Protein AF-A0A2A5C5L3-F1 (afdb_monomer)

Secondary structure (DSSP, 8-state):
-GGGS-GGGEEEEEEEEEESSSSGGGS-HHHHHHHHHHHHHH--TT--TTTTGGGGGGSTTTEEEEEEEEEEEEEETTEEEEEEEEEE-SSHHHHHHHHHHHHHHHS-STT-EEEESSTTTTHHHHHHHHHHHTTPPPPTTT--TT--GGG--EEEHHHHHHTT--S----HHHHHHHTT------S--TTTHHHHHHTSS-TTS---SPPP-SSSEEEEEEETTTEEEEEE-TT-TTTTSGGGTT----SEEEEE--SSHHHHHHHHHTTSSSEEE---HHHHHHT--HHHHHHHTEEEEEEE-----BEEEEEE-TTSGGGSSHHHHHHHHHH--HHHHHHHHSTT--EE--STTBTSTT---SSPPHHHHHHHGGGTTTS-GGGGTS--------SSS--HHHHHHHHHHHHHTT-EEETTEEE-TT--B-EEEEEES-HHHHHHHHHHHHHHHTTT-EEEEEE--HHHHHHHHHTT--SEEEEEE---SS--THHHHHH-GGGTTSTT-S--S----HHHHHHHHHHHT--SHHHHHHHHHHHHHHHHHTT-EEE-EE--EEEEEEETTEE--SS--TTS--GGG-EEPPPPP-

Foldseek 3Di:
DVVPADQQQEKEKDWAKAFLDLFLVPDDPVVSVVLQVVCVVVDDDPDHSRNCRRVLRQPLSGMATFKMKIWGWDADPNDIDIDIDMQGDPPRLVSLVVVVCCCVVPVLDQSHAYEYACCVVGVLVSSVSNCVVSVHDDRPQSDCPPDDPVSNRYHHVQVVVCVPPDPDGDDPVNVCVVVVNDDDPPPDDSSCSHVCVNPVPPPVDDDPPFDDDLDQWGWDDDDPQFKTKTAGDPPNPCCPPPVCPLFQFDRMDMDGHDPDVVVVVVCCLVPVDFKDFDPALCCLVPVPDPVSCVVQQKDWDWFFFLAFQFFWFWFFACVDPQQVDLLLLVLLLLLQAALLCCVPPRVVQWDFDDWSRPSHLLGAWDAADPLLCVLCVVCCVVADVCNHPPTQDDRHDPSPLCSPVSNVSSQVSCVVVQWDQDPLFTAHPVRHGQEFEEEDADPSVVVSVVSSQVSCSNNRHHYYYDHDHPVVVQQCLLQLVHRIYTDGDHDGNQDAPVLCQCANQVNLRHRNTNVSNSHHGVSLNSLNVQCHPDPDPVSNSSSSNSNRSRVSSSSRTNTHTDGRITTMMGRNQKDADPDADNHDNSVSSIHGDPDPDD

Radius of gyration: 35.81 Å; Cα contacts (8 Å, |Δi|>4): 935; chains: 1; bounding box: 72×66×104 Å

Structure (mmCIF, N/CA/C/O backbone):
data_AF-A0A2A5C5L3-F1
#
_entry.id   AF-A0A2A5C5L3-F1
#
loop_
_atom_site.group_PDB
_atom_site.id
_atom_site.type_symbol
_atom_site.label_atom_id
_atom_site.label_alt_id
_atom_site.label_comp_id
_atom_site.label_asym_id
_atom_site.label_entity_id
_atom_site.label_seq_id
_atom_site.pdbx_PDB_ins_code
_atom_site.Cartn_x
_atom_site.Cartn_y
_atom_site.Cartn_z
_atom_site.occupancy
_atom_site.B_iso_or_equiv
_atom_site.auth_seq_id
_atom_site.auth_comp_id
_atom_site.auth_asym_id
_atom_site.auth_atom_id
_atom_site.pdbx_PDB_model_num
ATOM 1 N N . MET A 1 1 ? 7.002 24.348 -66.645 1.00 62.75 1 MET A N 1
ATOM 2 C CA . MET A 1 1 ? 5.832 24.439 -65.742 1.00 62.75 1 MET A CA 1
ATOM 3 C C . MET A 1 1 ? 6.275 24.615 -64.291 1.00 62.75 1 MET A C 1
ATOM 5 O O . MET A 1 1 ? 6.012 25.672 -63.744 1.00 62.75 1 MET A O 1
ATOM 9 N N . LEU A 1 2 ? 7.043 23.678 -63.715 1.00 70.00 2 LEU A N 1
ATOM 10 C CA . LEU A 1 2 ? 7.499 23.732 -62.311 1.00 70.00 2 LEU A CA 1
ATOM 11 C C . LEU A 1 2 ? 8.378 24.948 -61.953 1.00 70.00 2 LEU A C 1
ATOM 13 O O . LEU A 1 2 ? 8.246 25.491 -60.867 1.00 70.00 2 LEU A O 1
ATOM 17 N N . GLN A 1 3 ? 9.209 25.439 -62.881 1.00 73.50 3 GLN A N 1
ATOM 18 C CA . GLN A 1 3 ? 10.054 26.631 -62.671 1.00 73.50 3 GLN A CA 1
ATOM 19 C C . GLN A 1 3 ? 9.269 27.937 -62.447 1.00 73.50 3 GLN A C 1
ATOM 21 O O . GLN A 1 3 ? 9.853 28.933 -62.039 1.00 73.50 3 GLN A O 1
ATOM 26 N N . LYS A 1 4 ? 7.963 27.949 -62.746 1.00 79.12 4 LYS A N 1
ATOM 27 C CA . LYS A 1 4 ? 7.084 29.114 -62.564 1.00 79.12 4 LYS A CA 1
ATOM 28 C C . LYS A 1 4 ? 6.228 29.019 -61.295 1.00 79.12 4 LYS A C 1
ATOM 30 O O . LYS A 1 4 ? 5.439 29.921 -61.046 1.00 79.12 4 LYS A O 1
ATOM 35 N N . ILE A 1 5 ? 6.345 27.933 -60.527 1.00 85.75 5 ILE A N 1
ATOM 36 C CA . ILE A 1 5 ? 5.550 27.717 -59.316 1.00 85.75 5 ILE A CA 1
ATOM 37 C C . ILE A 1 5 ? 6.281 28.333 -58.126 1.00 85.75 5 ILE A C 1
ATOM 39 O O . ILE A 1 5 ? 7.453 28.036 -57.889 1.00 85.75 5 ILE A O 1
ATOM 43 N N . ASN A 1 6 ? 5.582 29.173 -57.363 1.00 88.56 6 ASN A N 1
ATOM 44 C CA . ASN A 1 6 ? 6.111 29.690 -56.110 1.00 88.56 6 ASN A CA 1
ATOM 45 C C . ASN A 1 6 ? 6.050 28.597 -55.031 1.00 88.56 6 ASN A C 1
ATOM 47 O O . ASN A 1 6 ? 4.968 28.211 -54.593 1.00 88.56 6 ASN A O 1
ATOM 51 N N . LEU A 1 7 ? 7.218 28.118 -54.594 1.00 88.38 7 LEU A N 1
ATOM 52 C CA . LEU A 1 7 ? 7.341 27.069 -53.578 1.00 88.38 7 LEU A CA 1
ATOM 53 C C . LEU A 1 7 ? 6.753 27.470 -52.216 1.00 88.38 7 LEU A C 1
ATOM 55 O O . LEU A 1 7 ? 6.297 26.597 -51.487 1.00 88.38 7 LEU A O 1
ATOM 59 N N . GLU A 1 8 ? 6.710 28.765 -51.892 1.00 90.12 8 GLU A N 1
ATOM 60 C CA . GLU A 1 8 ? 6.133 29.275 -50.636 1.00 90.12 8 GLU A CA 1
ATOM 61 C C . GLU A 1 8 ? 4.600 29.231 -50.620 1.00 90.12 8 GLU A C 1
ATOM 63 O O . GLU A 1 8 ? 3.971 29.462 -49.590 1.00 90.12 8 GLU A O 1
ATOM 68 N N . LYS A 1 9 ? 3.977 28.950 -51.771 1.00 92.56 9 LYS A N 1
ATOM 69 C CA . LYS A 1 9 ? 2.523 28.810 -51.911 1.00 92.56 9 LYS A CA 1
ATOM 70 C C . LYS A 1 9 ? 2.057 27.356 -51.934 1.00 92.56 9 LYS A C 1
ATOM 72 O O . LYS A 1 9 ? 0.858 27.116 -52.053 1.00 92.56 9 LYS A O 1
ATOM 77 N N . ILE A 1 10 ? 2.979 26.400 -51.813 1.00 94.81 10 ILE A N 1
ATOM 78 C CA . ILE A 1 10 ? 2.666 24.972 -51.821 1.00 94.81 10 ILE A CA 1
ATOM 79 C C . ILE A 1 10 ? 2.590 24.452 -50.385 1.00 94.81 10 ILE A C 1
ATOM 81 O O . ILE A 1 10 ? 3.564 24.544 -49.637 1.00 94.81 10 ILE A O 1
ATOM 85 N N . LEU A 1 11 ? 1.458 23.842 -50.039 1.00 96.44 11 LEU A N 1
ATOM 86 C CA . LEU A 1 11 ? 1.329 22.979 -48.873 1.00 96.44 11 LEU A CA 1
ATOM 87 C C . LEU A 1 11 ? 1.533 21.531 -49.313 1.00 96.44 11 LEU A C 1
ATOM 89 O O . LEU A 1 11 ? 0.698 20.963 -50.017 1.00 96.44 11 LEU A O 1
ATOM 93 N N . PHE A 1 12 ? 2.649 20.940 -48.909 1.00 95.69 12 PHE A N 1
ATOM 94 C CA . PHE A 1 12 ? 2.877 19.508 -49.050 1.00 95.69 12 PHE A CA 1
ATOM 95 C C . PHE A 1 12 ? 2.110 18.788 -47.950 1.00 95.69 12 PHE A C 1
ATOM 97 O O . PHE A 1 12 ? 2.135 19.257 -46.813 1.00 95.69 12 PHE A O 1
ATOM 104 N N . LEU A 1 13 ? 1.434 17.688 -48.257 1.00 95.88 13 LEU A N 1
ATOM 105 C CA . LEU A 1 13 ? 0.724 16.911 -47.251 1.00 95.88 13 LEU A CA 1
ATOM 106 C C . LEU A 1 13 ? 0.762 15.415 -47.526 1.00 95.88 13 LEU A C 1
ATOM 108 O O . LEU A 1 13 ? 0.975 14.996 -48.662 1.00 95.88 13 LEU A O 1
ATOM 112 N N . ASP A 1 14 ? 0.539 14.665 -46.456 1.00 93.81 14 ASP A N 1
ATOM 113 C CA . ASP A 1 14 ? 0.405 13.214 -46.434 1.00 93.81 14 ASP A CA 1
ATOM 114 C C . ASP A 1 14 ? -0.542 12.824 -45.288 1.00 93.81 14 ASP A C 1
ATOM 116 O O . ASP A 1 14 ? -0.556 13.495 -44.240 1.00 93.81 14 ASP A O 1
ATOM 120 N N . ILE A 1 15 ? -1.365 11.793 -45.491 1.00 94.75 15 ILE A N 1
ATOM 121 C CA . ILE A 1 15 ? -2.351 11.340 -44.501 1.00 94.75 15 ILE A CA 1
ATOM 122 C C . ILE A 1 15 ? -2.108 9.904 -44.055 1.00 94.75 15 ILE A C 1
ATOM 124 O O . ILE A 1 15 ? -1.836 9.024 -44.862 1.00 94.75 15 ILE A O 1
ATOM 128 N N . GLU A 1 16 ? -2.354 9.654 -42.771 1.00 93.88 16 GLU A N 1
ATOM 129 C CA . GLU A 1 16 ? -2.362 8.308 -42.207 1.00 93.88 16 GLU A CA 1
ATOM 130 C C . GLU A 1 16 ? -3.785 7.884 -41.868 1.00 93.88 16 GLU A C 1
ATOM 132 O O . GLU A 1 16 ? -4.528 8.594 -41.172 1.00 93.88 16 GLU A O 1
ATOM 137 N N . THR A 1 17 ? -4.163 6.707 -42.360 1.00 93.50 17 THR A N 1
ATOM 138 C CA . THR A 1 17 ? -5.529 6.184 -42.285 1.00 93.50 17 THR A CA 1
ATOM 139 C C . THR A 1 17 ? -5.554 4.792 -41.672 1.00 93.50 17 THR A C 1
ATOM 141 O O . THR A 1 17 ? -4.649 3.983 -41.858 1.00 93.50 17 THR A O 1
ATOM 144 N N . VAL A 1 18 ? -6.604 4.515 -40.904 1.00 93.25 18 VAL A N 1
ATOM 145 C CA . VAL A 1 18 ? -6.798 3.244 -40.189 1.00 93.25 18 VAL A CA 1
ATOM 146 C C . VAL A 1 18 ? -8.242 2.789 -40.327 1.00 93.25 18 VAL A C 1
ATOM 148 O O . VAL A 1 18 ? -9.111 3.598 -40.653 1.00 93.25 18 VAL A O 1
ATOM 151 N N . ALA A 1 19 ? -8.523 1.512 -40.066 1.00 93.00 19 ALA A N 1
ATOM 152 C CA . ALA A 1 19 ? -9.898 1.025 -39.977 1.00 93.00 19 ALA A CA 1
ATOM 153 C C . ALA A 1 19 ? -10.663 1.759 -38.858 1.00 93.00 19 ALA A C 1
ATOM 155 O O . ALA A 1 19 ? -10.065 2.208 -37.877 1.00 93.00 19 ALA A O 1
ATOM 156 N N . GLN A 1 20 ? -11.984 1.900 -38.991 1.00 89.81 20 GLN A N 1
ATOM 157 C CA . GLN A 1 20 ? -12.806 2.616 -38.001 1.00 89.81 20 GLN A CA 1
ATOM 158 C C . GLN A 1 20 ? -12.760 1.992 -36.600 1.00 89.81 20 GLN A C 1
ATOM 160 O O . GLN A 1 20 ? -12.825 2.722 -35.609 1.00 89.81 20 GLN A O 1
ATOM 165 N N . SER A 1 21 ? -12.606 0.671 -36.524 1.00 87.12 21 SER A N 1
ATOM 166 C CA . SER A 1 21 ? -12.449 -0.108 -35.291 1.00 87.12 21 SER A CA 1
ATOM 167 C C . SER A 1 21 ? -11.198 -0.982 -35.353 1.00 87.12 21 SER A C 1
ATOM 169 O O . SER A 1 21 ? -10.656 -1.215 -36.434 1.00 87.12 21 SER A O 1
ATOM 171 N N . SER A 1 22 ? -10.755 -1.488 -34.196 1.00 84.25 22 SER A N 1
ATOM 172 C CA . SER A 1 22 ? -9.585 -2.372 -34.133 1.00 84.25 22 SER A CA 1
ATOM 173 C C . SER A 1 22 ? -9.841 -3.758 -34.718 1.00 84.25 22 SER A C 1
ATOM 175 O O . SER A 1 22 ? -8.897 -4.416 -35.146 1.00 84.25 22 SER A O 1
ATOM 177 N N . ASP A 1 23 ? -11.103 -4.191 -34.747 1.00 86.00 23 ASP A N 1
ATOM 178 C CA . ASP A 1 23 ? -11.499 -5.521 -35.197 1.00 86.00 23 ASP A CA 1
ATOM 179 C C . ASP A 1 23 ? -12.848 -5.501 -35.936 1.00 86.00 23 ASP A C 1
ATOM 181 O O . ASP A 1 23 ? -13.711 -4.653 -35.665 1.00 86.00 23 ASP A O 1
ATOM 185 N N . PHE A 1 24 ? -13.026 -6.445 -36.864 1.00 87.38 24 PHE A N 1
ATOM 186 C CA . PHE A 1 24 ? -14.235 -6.603 -37.677 1.00 87.38 24 PHE A CA 1
ATOM 187 C C . PHE A 1 24 ? -15.479 -6.889 -36.823 1.00 87.38 24 PHE A C 1
ATOM 189 O O . PHE A 1 24 ? -16.572 -6.417 -37.138 1.00 87.38 24 PHE A O 1
ATOM 196 N N . SER A 1 25 ? -15.324 -7.607 -35.707 1.00 86.44 25 SER A N 1
ATOM 197 C CA . SER A 1 25 ? -16.412 -7.913 -34.770 1.00 86.44 25 SER A CA 1
ATOM 198 C C . SER A 1 25 ? -16.984 -6.685 -34.057 1.00 86.44 25 SER A C 1
ATOM 200 O O . SER A 1 25 ? -18.104 -6.745 -33.555 1.00 86.44 25 SER A O 1
ATOM 202 N N . GLN A 1 26 ? -16.245 -5.572 -34.025 1.00 86.56 26 GLN A N 1
ATOM 203 C CA . GLN A 1 26 ? -16.669 -4.327 -33.377 1.00 86.56 26 GLN A CA 1
ATOM 204 C C . GLN A 1 26 ? -17.473 -3.405 -34.299 1.00 86.56 26 GLN A C 1
ATOM 206 O O . GLN A 1 26 ? -17.986 -2.380 -33.844 1.00 86.56 26 GLN A O 1
ATOM 211 N N . LEU A 1 27 ? -17.575 -3.735 -35.590 1.00 87.00 27 LEU A N 1
ATOM 212 C CA . LEU A 1 27 ? -18.459 -3.022 -36.501 1.00 87.00 27 LEU A CA 1
ATOM 213 C C . LEU A 1 27 ? -19.918 -3.256 -36.109 1.00 87.00 27 LEU A C 1
ATOM 215 O O . LEU A 1 27 ? -20.306 -4.364 -35.740 1.00 87.00 27 LEU A O 1
ATOM 219 N N . ASN A 1 28 ? -20.744 -2.221 -36.251 1.00 89.94 28 ASN A N 1
ATOM 220 C CA . ASN A 1 28 ? -22.189 -2.414 -36.202 1.00 89.94 28 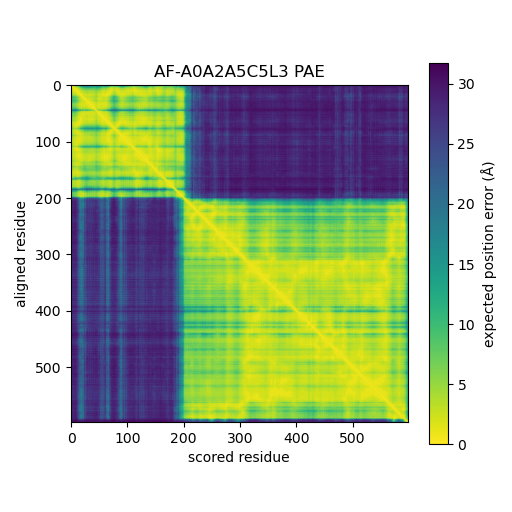ASN A CA 1
ATOM 221 C C . ASN A 1 28 ? -22.662 -3.237 -37.415 1.00 89.94 28 ASN A C 1
ATOM 223 O O . ASN A 1 28 ? -21.993 -3.268 -38.451 1.00 89.94 28 ASN A O 1
ATOM 227 N N . ASP A 1 29 ? -23.823 -3.878 -37.287 1.00 90.19 29 ASP A N 1
ATOM 228 C CA . ASP A 1 29 ? -24.320 -4.837 -38.281 1.00 90.19 29 ASP A CA 1
ATOM 229 C C . ASP A 1 29 ? -24.484 -4.227 -39.685 1.00 90.19 29 ASP A C 1
ATOM 231 O O . ASP A 1 29 ? -24.190 -4.881 -40.689 1.00 90.19 29 ASP A O 1
ATOM 235 N N . ASP A 1 30 ? -24.872 -2.952 -39.767 1.00 90.94 30 ASP A N 1
ATOM 236 C CA . ASP A 1 30 ? -25.060 -2.248 -41.037 1.00 90.94 30 ASP A CA 1
ATOM 237 C C . ASP A 1 30 ? -23.725 -2.045 -41.770 1.00 90.94 30 ASP A C 1
ATOM 239 O O . ASP A 1 30 ? -23.563 -2.447 -42.928 1.00 90.94 30 ASP A O 1
ATOM 243 N N . ILE A 1 31 ? -22.733 -1.455 -41.096 1.00 90.31 31 ILE A N 1
ATOM 244 C CA . ILE A 1 31 ? -21.401 -1.211 -41.665 1.00 90.31 31 ILE A CA 1
ATOM 245 C C . ILE A 1 31 ? -20.694 -2.533 -41.955 1.00 90.31 31 ILE A C 1
ATOM 247 O O . ILE A 1 31 ? -20.027 -2.653 -42.985 1.00 90.31 31 ILE A O 1
ATOM 251 N N . LYS A 1 32 ? -20.900 -3.546 -41.111 1.00 91.75 32 LYS A N 1
ATOM 252 C CA . LYS A 1 32 ? -20.381 -4.898 -41.310 1.00 91.75 32 LYS A CA 1
ATOM 253 C C . LYS A 1 32 ? -20.878 -5.505 -42.622 1.00 91.75 32 LYS A C 1
ATOM 255 O O . LYS A 1 32 ? -20.061 -5.926 -43.438 1.00 91.75 32 LYS A O 1
ATOM 260 N N . ALA A 1 33 ? -22.182 -5.439 -42.900 1.00 93.31 33 ALA A N 1
ATOM 261 C CA . ALA A 1 33 ? -22.755 -5.930 -44.155 1.00 93.31 33 ALA A CA 1
ATOM 262 C C . ALA A 1 33 ? -22.237 -5.162 -45.388 1.00 93.31 33 ALA A C 1
ATOM 264 O O . ALA A 1 33 ? -22.048 -5.734 -46.466 1.00 93.31 33 ALA A O 1
ATOM 265 N N . HIS A 1 34 ? -21.997 -3.854 -45.255 1.00 94.94 34 HIS A N 1
ATOM 266 C CA . HIS A 1 34 ? -21.391 -3.057 -46.321 1.00 94.94 34 HIS A CA 1
ATOM 267 C C . HIS A 1 34 ? -19.919 -3.418 -46.555 1.00 94.94 34 HIS A C 1
ATOM 269 O O . HIS A 1 34 ? -19.502 -3.513 -47.716 1.00 94.94 34 HIS A O 1
ATOM 275 N N . TRP A 1 35 ? -19.157 -3.668 -45.486 1.00 94.56 35 TRP A N 1
ATOM 276 C CA . TRP A 1 35 ? -17.778 -4.132 -45.585 1.00 94.56 35 TRP A CA 1
ATOM 277 C C . TRP A 1 35 ? -17.708 -5.512 -46.232 1.00 94.56 35 TRP A C 1
ATOM 279 O O . TRP A 1 35 ? -16.937 -5.686 -47.164 1.00 94.56 35 TRP A O 1
ATOM 289 N N . GLU A 1 36 ? -18.555 -6.463 -45.840 1.00 93.31 36 GLU A N 1
ATOM 290 C CA . GLU A 1 36 ? -18.585 -7.810 -46.425 1.00 93.31 36 GLU A CA 1
ATOM 291 C C . GLU A 1 36 ? -18.783 -7.782 -47.944 1.00 93.31 36 GLU A C 1
ATOM 293 O O . GLU A 1 36 ? -18.032 -8.414 -48.687 1.00 93.31 36 GLU A O 1
ATOM 298 N N . ARG A 1 37 ? -19.739 -6.983 -48.440 1.00 93.56 37 ARG A N 1
ATOM 299 C CA . ARG A 1 37 ? -19.948 -6.819 -49.890 1.00 93.56 37 ARG A CA 1
ATOM 300 C C . ARG A 1 37 ? -18.714 -6.243 -50.582 1.00 93.56 37 ARG A C 1
ATOM 302 O O . ARG A 1 37 ? -18.374 -6.674 -51.683 1.00 93.56 37 ARG A O 1
ATOM 309 N N . LYS A 1 38 ? -18.056 -5.263 -49.956 1.00 92.25 38 LYS A N 1
ATOM 310 C CA . LYS A 1 38 ? -16.843 -4.638 -50.495 1.00 92.25 38 LYS A CA 1
ATOM 311 C C . LYS A 1 38 ? -15.665 -5.611 -50.484 1.00 92.25 38 LYS A C 1
ATOM 313 O O . LYS A 1 38 ? -14.975 -5.713 -51.495 1.00 92.25 38 LYS A O 1
ATOM 318 N N . ALA A 1 39 ? -15.464 -6.319 -49.378 1.00 91.00 39 ALA A N 1
ATOM 319 C CA . ALA A 1 39 ? -14.404 -7.291 -49.171 1.00 91.00 39 ALA A CA 1
ATOM 320 C C . ALA A 1 39 ? -14.504 -8.433 -50.185 1.00 91.00 39 ALA A C 1
ATOM 322 O O . ALA A 1 39 ? -13.522 -8.724 -50.856 1.00 91.00 39 ALA A O 1
ATOM 323 N N . ASN A 1 40 ? -15.705 -8.972 -50.415 1.00 90.06 40 ASN A N 1
ATOM 324 C CA . ASN A 1 40 ? -15.941 -10.018 -51.416 1.00 90.06 40 ASN A CA 1
ATOM 325 C C . ASN A 1 40 ? -15.574 -9.591 -52.848 1.00 90.06 40 ASN A C 1
ATOM 327 O O . ASN A 1 40 ? -15.236 -10.432 -53.673 1.00 90.06 40 ASN A O 1
ATOM 331 N N . PHE A 1 41 ? -15.633 -8.293 -53.161 1.00 89.00 41 PHE A N 1
ATOM 332 C CA . PHE A 1 41 ? -15.235 -7.781 -54.475 1.00 89.00 41 PHE A CA 1
ATOM 333 C C . PHE A 1 41 ? -13.712 -7.637 -54.631 1.00 89.00 41 PHE A C 1
ATOM 335 O O . PHE A 1 41 ? -13.206 -7.649 -55.750 1.00 89.00 41 PHE A O 1
ATOM 342 N N . ILE A 1 42 ? -12.978 -7.459 -53.528 1.00 89.44 42 ILE A N 1
ATOM 343 C CA . ILE A 1 42 ? -11.523 -7.217 -53.533 1.00 89.44 42 ILE A CA 1
ATOM 344 C C . ILE A 1 42 ? -10.699 -8.413 -53.045 1.00 89.44 42 ILE A C 1
ATOM 346 O O . ILE A 1 42 ? -9.468 -8.350 -53.107 1.00 89.44 42 ILE A O 1
ATOM 350 N N . ALA A 1 43 ? -11.365 -9.448 -52.531 1.00 87.69 43 ALA A N 1
ATOM 351 C CA . ALA A 1 43 ? -10.755 -10.670 -52.039 1.00 87.69 43 ALA A CA 1
ATOM 352 C C . ALA A 1 43 ? -10.026 -11.406 -53.164 1.00 87.69 43 ALA A C 1
ATOM 354 O O . ALA A 1 43 ? -10.492 -11.459 -54.307 1.00 87.69 43 ALA A O 1
ATOM 355 N N . LYS A 1 44 ? -8.875 -11.979 -52.825 1.00 85.12 44 LYS A N 1
ATOM 356 C CA . LYS A 1 44 ? -8.155 -12.942 -53.655 1.00 85.12 44 LYS A CA 1
ATOM 357 C C . LYS A 1 44 ? -8.138 -14.283 -52.923 1.00 85.12 44 LYS A C 1
ATOM 359 O O . LYS A 1 44 ? -7.989 -14.309 -51.707 1.00 85.12 44 LYS A O 1
ATOM 364 N N . ASP A 1 45 ? -8.262 -15.381 -53.665 1.00 80.69 45 ASP A N 1
ATOM 365 C CA . ASP A 1 45 ? -8.172 -16.749 -53.131 1.00 80.69 45 ASP A CA 1
ATOM 366 C C . ASP A 1 45 ? -9.071 -16.986 -51.886 1.00 80.69 45 ASP A C 1
ATOM 368 O O . ASP A 1 45 ? -10.266 -16.698 -51.940 1.00 80.69 45 ASP A O 1
ATOM 372 N N . ASP A 1 46 ? -8.506 -17.507 -50.786 1.00 77.69 46 ASP A N 1
ATOM 373 C CA . ASP A 1 46 ? -9.182 -17.907 -49.535 1.00 77.69 46 ASP A CA 1
ATOM 374 C C . ASP A 1 46 ? -9.360 -16.759 -48.504 1.00 77.69 46 ASP A C 1
ATOM 376 O O . ASP A 1 46 ? -9.596 -17.006 -47.317 1.00 77.69 46 ASP A O 1
ATOM 380 N N . GLU A 1 47 ? -9.211 -15.492 -48.908 1.00 87.06 47 GLU A N 1
ATOM 381 C CA . GLU A 1 47 ? -9.358 -14.341 -48.004 1.00 87.06 47 GLU A CA 1
ATOM 382 C C . GLU A 1 47 ? -10.819 -14.137 -47.552 1.00 87.06 47 GLU A C 1
ATOM 384 O O . GLU A 1 47 ? -11.751 -14.119 -48.358 1.00 87.06 47 GLU A O 1
ATOM 389 N N . THR A 1 48 ? -11.029 -13.913 -46.251 1.00 89.56 48 THR A N 1
ATOM 390 C CA . THR A 1 48 ? -12.353 -13.625 -45.681 1.00 89.56 48 THR A CA 1
ATOM 391 C C . THR A 1 48 ? -12.557 -12.120 -45.477 1.00 89.56 48 THR A C 1
ATOM 393 O O . THR A 1 48 ? -11.586 -11.365 -45.354 1.00 89.56 48 THR A O 1
ATOM 396 N N . PRO A 1 49 ? -13.812 -11.638 -45.374 1.00 89.56 49 PRO A N 1
ATOM 397 C CA . PRO A 1 49 ? -14.082 -10.244 -45.018 1.00 89.56 49 PRO A CA 1
ATOM 398 C C . PRO A 1 49 ? -13.386 -9.780 -43.736 1.00 89.56 49 PRO A C 1
ATOM 400 O O . PRO A 1 49 ? -12.944 -8.635 -43.652 1.00 89.56 49 PRO A O 1
ATOM 403 N N . GLU A 1 50 ? -13.250 -10.684 -42.769 1.00 90.62 50 GLU A N 1
ATOM 404 C CA . GLU A 1 50 ? -12.580 -10.440 -41.496 1.00 90.62 50 GLU A CA 1
ATOM 405 C C . GLU A 1 50 ? -11.059 -10.354 -41.658 1.00 90.62 50 GLU A C 1
ATOM 407 O O . GLU A 1 50 ? -10.457 -9.388 -41.194 1.00 90.62 50 GLU A O 1
ATOM 412 N N . SER A 1 51 ? -10.435 -11.274 -42.408 1.00 88.75 51 SER A N 1
ATOM 413 C CA . SER A 1 51 ? -8.986 -11.215 -42.661 1.00 88.75 51 SER A CA 1
ATOM 414 C C . SER A 1 51 ? -8.579 -9.995 -43.490 1.00 88.75 51 SER A C 1
ATOM 416 O O . SER A 1 51 ? -7.450 -9.524 -43.400 1.00 88.75 51 SER A O 1
ATOM 418 N N . LEU A 1 52 ? -9.499 -9.461 -44.295 1.00 89.25 52 LEU A N 1
ATOM 419 C CA . LEU A 1 52 ? -9.282 -8.268 -45.110 1.00 89.25 52 LEU A CA 1
ATOM 420 C C . LEU A 1 52 ? -9.506 -6.958 -44.359 1.00 89.25 52 LEU A C 1
ATOM 422 O O . LEU A 1 52 ? -9.132 -5.906 -44.883 1.00 89.25 52 LEU A O 1
ATOM 426 N N . TYR A 1 53 ? -10.111 -6.986 -43.170 1.00 91.56 53 TYR A N 1
ATOM 427 C CA . TYR A 1 53 ? -10.541 -5.771 -42.476 1.00 91.56 53 TYR A CA 1
ATOM 428 C C . TYR A 1 53 ? -9.379 -4.837 -42.115 1.00 91.56 53 TYR A C 1
ATOM 430 O O . TYR A 1 53 ? -9.538 -3.618 -42.100 1.00 91.56 53 TYR A O 1
ATOM 438 N N . GLU A 1 54 ? -8.165 -5.366 -41.963 1.00 85.00 54 GLU A N 1
ATOM 439 C CA . GLU A 1 54 ? -6.970 -4.540 -41.769 1.00 85.00 54 GLU A CA 1
ATOM 440 C C . GLU A 1 54 ? -6.706 -3.573 -42.941 1.00 85.00 54 GLU A C 1
ATOM 442 O O . GLU A 1 54 ? -6.109 -2.514 -42.756 1.00 85.00 54 GLU A O 1
ATOM 447 N N . ARG A 1 55 ? -7.220 -3.871 -44.140 1.00 89.00 55 ARG A N 1
ATOM 448 C CA . ARG A 1 55 ? -7.125 -3.012 -45.332 1.00 89.00 55 ARG A CA 1
ATOM 449 C C . ARG A 1 55 ? -8.260 -1.986 -45.422 1.00 89.00 55 ARG A C 1
ATOM 451 O O . ARG A 1 55 ? -8.271 -1.181 -46.355 1.00 89.00 55 ARG A O 1
ATOM 458 N N . ALA A 1 56 ? -9.211 -1.986 -44.484 1.00 91.88 56 ALA A N 1
ATOM 459 C CA . ALA A 1 56 ? -10.354 -1.071 -44.488 1.00 91.88 56 ALA A CA 1
ATOM 460 C C . ALA A 1 56 ? -9.944 0.404 -44.398 1.00 91.88 56 ALA A C 1
ATOM 462 O O . ALA A 1 56 ? -10.640 1.251 -44.953 1.00 91.88 56 ALA A O 1
ATOM 463 N N . GLY A 1 57 ? -8.785 0.699 -43.795 1.00 90.62 57 GLY A N 1
ATOM 464 C CA . GLY A 1 57 ? -8.230 2.054 -43.707 1.00 90.62 57 GLY A CA 1
ATOM 465 C C . GLY A 1 57 ? -8.028 2.749 -45.057 1.00 90.62 57 GLY A C 1
ATOM 466 O O . GLY A 1 57 ? -8.117 3.963 -45.126 1.00 90.62 57 GLY A O 1
ATOM 467 N N . ILE A 1 58 ? -7.862 2.002 -46.154 1.00 90.62 58 ILE A N 1
ATOM 468 C CA . ILE A 1 58 ? -7.690 2.571 -47.504 1.00 90.62 58 ILE A CA 1
ATOM 469 C C . ILE A 1 58 ? -9.020 3.115 -48.070 1.00 90.62 58 ILE A C 1
ATOM 471 O O . ILE A 1 58 ? -9.034 3.896 -49.023 1.00 90.62 58 ILE A O 1
ATOM 475 N N . TYR A 1 59 ? -10.161 2.734 -47.493 1.00 93.88 59 TYR A N 1
ATOM 476 C CA . TYR A 1 59 ? -11.486 3.130 -47.965 1.00 93.88 59 TYR A CA 1
ATOM 477 C C . TYR A 1 59 ? -12.117 4.137 -47.008 1.00 93.88 59 TYR A C 1
ATOM 479 O O . TYR A 1 59 ? -12.432 3.803 -45.870 1.00 93.88 59 TYR A O 1
ATOM 487 N N . ALA A 1 60 ? -12.366 5.360 -47.479 1.00 94.25 60 ALA A N 1
ATOM 488 C CA . ALA A 1 60 ? -12.875 6.452 -46.645 1.00 94.25 60 ALA A CA 1
ATOM 489 C C . ALA A 1 60 ? -14.199 6.130 -45.939 1.00 94.25 60 ALA A C 1
ATOM 491 O O . ALA A 1 60 ? -14.480 6.678 -44.876 1.00 94.25 60 ALA A O 1
ATOM 492 N N . GLU A 1 61 ? -15.010 5.242 -46.507 1.00 94.25 61 GLU A N 1
ATOM 493 C CA . GLU A 1 61 ? -16.279 4.793 -45.942 1.00 94.25 61 GLU A CA 1
ATOM 494 C C . GLU A 1 61 ? -16.092 3.880 -44.717 1.00 94.25 61 GLU A C 1
ATOM 496 O O . GLU A 1 61 ? -16.948 3.869 -43.835 1.00 94.25 61 GLU A O 1
ATOM 501 N N . PHE A 1 62 ? -14.969 3.158 -44.637 1.00 94.44 62 PHE A N 1
ATOM 502 C CA . PHE A 1 62 ? -14.684 2.128 -43.623 1.00 94.44 62 PHE A CA 1
ATOM 503 C C . PHE A 1 62 ? -13.457 2.436 -42.753 1.00 94.44 62 PHE A C 1
ATOM 505 O O . PHE A 1 62 ? -13.213 1.761 -41.752 1.00 94.44 62 PHE A O 1
ATOM 512 N N . GLY A 1 63 ? -12.697 3.468 -43.110 1.00 93.12 63 GLY A N 1
ATOM 513 C CA . GLY A 1 63 ? -11.560 3.965 -42.355 1.00 93.12 63 GLY A CA 1
ATOM 514 C C . GLY A 1 63 ? -11.821 5.312 -41.688 1.00 93.12 63 GLY A C 1
ATOM 515 O O . GLY A 1 63 ? -12.920 5.869 -41.757 1.00 93.12 63 GLY A O 1
ATOM 516 N N . LYS A 1 64 ? -10.785 5.833 -41.037 1.00 94.31 64 LYS A N 1
ATOM 517 C CA . LYS A 1 64 ? -10.699 7.181 -40.465 1.00 94.31 64 LYS A CA 1
ATOM 518 C C . LYS A 1 64 ? -9.272 7.715 -40.593 1.00 94.31 64 LYS A C 1
ATOM 520 O O . LYS A 1 64 ? -8.325 6.931 -40.650 1.00 94.31 64 LYS A O 1
ATOM 525 N N . ILE A 1 65 ? -9.121 9.032 -40.632 1.00 96.31 65 ILE A N 1
ATOM 526 C CA . ILE A 1 65 ? -7.828 9.720 -40.605 1.00 96.31 65 ILE A CA 1
ATOM 527 C C . ILE A 1 65 ? -7.380 9.865 -39.150 1.00 96.31 65 ILE A C 1
ATOM 529 O O . ILE A 1 65 ? -8.142 10.337 -38.306 1.00 96.31 65 ILE A O 1
ATOM 533 N N . VAL A 1 66 ? -6.139 9.479 -38.861 1.00 93.94 66 VAL A N 1
ATOM 534 C CA . VAL A 1 66 ? -5.536 9.594 -37.518 1.00 93.94 66 VAL A CA 1
ATOM 535 C C . VAL A 1 66 ? -4.376 10.577 -37.469 1.00 93.94 66 VAL A C 1
ATOM 537 O O . VAL A 1 66 ? -4.034 11.065 -36.390 1.00 93.94 66 VAL A O 1
ATOM 540 N N . CYS A 1 67 ? -3.794 10.900 -38.625 1.00 94.81 67 CYS A N 1
ATOM 541 C CA . CYS A 1 67 ? -2.754 11.908 -38.756 1.00 94.81 67 CYS A CA 1
ATOM 542 C C . CYS A 1 67 ? -2.828 12.586 -40.130 1.00 94.81 67 CYS A C 1
ATOM 544 O O . CYS A 1 67 ? -3.050 11.919 -41.137 1.00 94.81 67 CYS A O 1
ATOM 546 N N . ILE A 1 68 ? -2.611 13.900 -40.173 1.00 96.88 68 ILE A N 1
ATOM 547 C CA . ILE A 1 68 ? -2.317 14.661 -41.392 1.00 96.88 68 ILE A CA 1
ATOM 548 C C . ILE A 1 68 ? -1.019 15.415 -41.138 1.00 96.88 68 ILE A C 1
ATOM 550 O O . ILE A 1 68 ? -0.972 16.316 -40.294 1.00 96.88 68 ILE A O 1
ATOM 554 N N . SER A 1 69 ? 0.034 15.059 -41.861 1.00 94.62 69 SER A N 1
ATOM 555 C CA . SER A 1 69 ? 1.312 15.764 -41.808 1.00 94.62 69 SER A CA 1
ATOM 556 C C . SER A 1 69 ? 1.391 16.751 -42.955 1.00 94.62 69 SER A C 1
ATOM 558 O O . SER A 1 69 ? 1.072 16.419 -44.091 1.00 94.62 69 SER A O 1
ATOM 560 N N . VAL A 1 70 ? 1.818 17.976 -42.661 1.00 96.56 70 VAL A N 1
ATOM 561 C CA . VAL A 1 70 ? 1.981 19.035 -43.651 1.00 96.56 70 VAL A CA 1
ATOM 562 C C . VAL A 1 70 ? 3.373 19.640 -43.604 1.00 96.56 70 VAL A C 1
ATOM 564 O O . VAL A 1 70 ? 3.974 19.792 -42.539 1.00 96.56 70 VAL A O 1
ATOM 567 N N . GLY A 1 71 ? 3.867 20.028 -44.773 1.00 94.25 71 GLY A N 1
ATOM 568 C CA . GLY A 1 71 ? 5.127 20.720 -44.965 1.00 94.25 71 GLY A CA 1
ATOM 569 C C . GLY A 1 71 ? 4.942 21.976 -45.804 1.00 94.25 71 GLY A C 1
ATOM 570 O O . GLY A 1 71 ? 4.215 21.967 -46.793 1.00 94.25 71 GLY A O 1
ATOM 571 N N . PHE A 1 72 ? 5.616 23.061 -45.440 1.00 93.19 72 PHE A N 1
ATOM 572 C CA . PHE A 1 72 ? 5.667 24.270 -46.262 1.00 93.19 72 PHE A CA 1
ATOM 573 C C . PHE A 1 72 ? 7.073 24.860 -46.267 1.00 93.19 72 PHE A C 1
ATOM 575 O O . PHE A 1 72 ? 7.838 24.708 -45.310 1.00 93.19 72 PHE A O 1
ATOM 582 N N . ILE A 1 73 ? 7.424 25.507 -47.375 1.00 92.00 73 ILE A N 1
ATOM 583 C CA . ILE A 1 73 ? 8.753 26.076 -47.594 1.00 92.00 73 ILE A CA 1
ATOM 584 C C . ILE A 1 73 ? 8.695 27.575 -47.316 1.00 92.00 73 ILE A C 1
ATOM 586 O O . ILE A 1 73 ? 7.824 28.262 -47.837 1.00 92.00 73 ILE A O 1
ATOM 590 N N . ASN A 1 74 ? 9.637 28.075 -46.522 1.00 89.94 74 ASN A N 1
ATOM 591 C CA . ASN A 1 74 ? 9.843 29.502 -46.289 1.00 89.94 74 ASN A CA 1
ATOM 592 C C . ASN A 1 74 ? 11.206 29.916 -46.856 1.00 89.94 74 ASN A C 1
ATOM 594 O O . ASN A 1 74 ? 12.203 29.221 -46.609 1.00 89.94 74 ASN A O 1
ATOM 598 N N . ILE A 1 75 ? 11.251 31.010 -47.618 1.00 88.62 75 ILE A N 1
ATOM 599 C CA . ILE A 1 75 ? 12.464 31.502 -48.274 1.00 88.62 75 ILE A CA 1
ATOM 600 C C . ILE A 1 75 ? 12.848 32.859 -47.679 1.00 88.62 75 ILE A C 1
ATOM 602 O O . ILE A 1 75 ? 12.335 33.903 -48.066 1.00 88.62 75 ILE A O 1
ATOM 606 N N . GLU A 1 76 ? 13.831 32.858 -46.780 1.00 86.62 76 GLU A N 1
ATOM 607 C CA . GLU A 1 76 ? 14.360 34.078 -46.161 1.00 86.62 76 GLU A CA 1
ATOM 608 C C . GLU A 1 76 ? 15.801 34.305 -46.626 1.00 86.62 76 GLU A C 1
ATOM 610 O O . GLU A 1 76 ? 16.643 33.412 -46.532 1.00 86.62 76 GLU A O 1
ATOM 615 N N . ASN A 1 77 ? 16.104 35.494 -47.160 1.00 84.31 77 ASN A N 1
ATOM 616 C CA . ASN A 1 77 ? 17.443 35.862 -47.654 1.00 84.31 77 ASN A CA 1
ATOM 617 C C . ASN A 1 77 ? 18.053 34.854 -48.657 1.00 84.31 77 ASN A C 1
ATOM 619 O O . ASN A 1 77 ? 19.265 34.653 -48.695 1.00 84.31 77 ASN A O 1
ATOM 623 N N . GLY A 1 78 ? 17.212 34.196 -49.463 1.00 82.12 78 GLY A N 1
ATOM 624 C CA . GLY A 1 78 ? 17.633 33.175 -50.431 1.00 82.12 78 GLY A CA 1
ATOM 625 C C . GLY A 1 78 ? 17.868 31.777 -49.841 1.00 82.12 78 GLY A C 1
ATOM 626 O O . GLY A 1 78 ? 18.150 30.845 -50.596 1.00 82.12 78 GLY A O 1
ATOM 627 N N . ILE A 1 79 ? 17.708 31.597 -48.527 1.00 85.50 79 ILE A N 1
ATOM 628 C CA . ILE A 1 79 ? 17.814 30.304 -47.844 1.00 85.50 79 ILE A CA 1
ATOM 629 C C . ILE A 1 79 ? 16.423 29.673 -47.757 1.00 85.50 79 ILE A C 1
ATOM 631 O O . ILE A 1 79 ? 15.486 30.271 -47.232 1.00 85.50 79 ILE A O 1
ATOM 635 N N . LYS A 1 80 ? 16.291 28.442 -48.260 1.00 87.31 80 LYS A N 1
ATOM 636 C CA . LYS A 1 80 ? 15.049 27.663 -48.183 1.00 87.31 80 LYS A CA 1
ATOM 637 C C . LYS A 1 80 ? 15.016 26.869 -46.882 1.00 87.31 80 LYS A C 1
ATOM 639 O O . LYS A 1 80 ? 15.937 26.102 -46.612 1.00 87.31 80 LYS A O 1
ATOM 644 N N . SER A 1 81 ? 13.937 27.000 -46.122 1.00 89.06 81 SER A N 1
ATOM 645 C CA . SER A 1 81 ? 13.674 26.197 -44.926 1.00 89.06 81 SER A CA 1
ATOM 646 C C . SER A 1 81 ? 12.357 25.438 -45.074 1.00 89.06 81 SER A C 1
ATOM 648 O O . SER A 1 81 ? 11.364 26.006 -45.522 1.00 89.06 81 SER A O 1
ATOM 650 N N . LEU A 1 82 ? 12.350 24.150 -44.724 1.00 88.38 82 LEU A N 1
ATOM 651 C CA . LEU A 1 82 ? 11.140 23.328 -44.660 1.00 88.38 82 LEU A CA 1
ATOM 652 C C . LEU A 1 82 ? 10.618 23.337 -43.224 1.00 88.38 82 LEU A C 1
ATOM 654 O O . LEU A 1 82 ? 11.352 22.996 -42.296 1.00 88.38 82 LEU A O 1
ATOM 658 N N . ARG A 1 83 ? 9.352 23.707 -43.040 1.00 90.25 83 ARG A N 1
ATOM 659 C CA . ARG A 1 83 ? 8.654 23.588 -41.758 1.00 90.25 83 ARG A CA 1
ATOM 660 C C . ARG A 1 83 ? 7.629 22.475 -41.843 1.00 90.25 83 ARG A C 1
ATOM 662 O O . ARG A 1 83 ? 6.875 22.424 -42.809 1.00 90.25 83 ARG A O 1
ATOM 669 N N . LEU A 1 84 ? 7.607 21.622 -40.824 1.00 91.62 84 LEU A N 1
ATOM 670 C CA . LEU A 1 84 ? 6.686 20.497 -40.709 1.00 91.62 84 LEU A CA 1
ATOM 671 C C . LEU A 1 84 ? 5.712 20.725 -39.554 1.00 91.62 84 LEU A C 1
ATOM 673 O O . LEU A 1 84 ? 6.090 21.261 -38.510 1.00 91.62 84 LEU A O 1
ATOM 677 N N . LYS A 1 85 ? 4.467 20.296 -39.736 1.00 92.50 85 LYS A N 1
ATOM 678 C CA . LYS A 1 85 ? 3.447 20.243 -38.688 1.00 92.50 85 LYS A CA 1
ATOM 679 C C . LYS A 1 85 ? 2.572 19.018 -38.913 1.00 92.50 85 LYS A C 1
ATOM 681 O O . LYS A 1 85 ? 2.143 18.791 -40.034 1.00 92.50 85 LYS A O 1
ATOM 686 N N . SER A 1 86 ? 2.258 18.284 -37.855 1.00 93.94 86 SER A N 1
ATOM 687 C CA . SER A 1 86 ? 1.329 17.152 -37.924 1.00 93.94 86 SER A CA 1
ATOM 688 C C . SER A 1 86 ? 0.104 17.417 -37.057 1.00 93.94 86 SER A C 1
ATOM 690 O O . SER A 1 86 ? 0.223 17.895 -35.928 1.00 93.94 86 SER A O 1
ATOM 692 N N . TYR A 1 87 ? -1.067 17.108 -37.600 1.00 94.75 87 TYR A N 1
ATOM 693 C CA . TYR A 1 87 ? -2.363 17.146 -36.935 1.00 94.75 87 TYR A CA 1
ATOM 694 C C . TYR A 1 87 ? -2.779 15.710 -36.640 1.00 94.75 87 TYR A C 1
ATOM 696 O O . TYR A 1 87 ? -2.960 14.937 -37.573 1.00 94.75 87 TYR A O 1
ATOM 704 N N . TYR A 1 88 ? -2.917 15.340 -35.369 1.00 93.38 88 TYR A N 1
ATOM 705 C CA . TYR A 1 88 ? -3.274 13.979 -34.965 1.00 93.38 88 TYR A CA 1
ATOM 706 C C . TYR A 1 88 ? -4.231 13.997 -33.772 1.00 93.38 88 TYR A C 1
ATOM 708 O O . TYR A 1 88 ? -4.094 14.805 -32.850 1.00 93.38 88 TYR A O 1
ATOM 716 N N . ASN A 1 89 ? -5.231 13.118 -33.799 1.00 89.81 89 ASN A N 1
ATOM 717 C CA . ASN A 1 89 ? -6.217 12.957 -32.734 1.00 89.81 89 ASN A CA 1
ATOM 718 C C . ASN A 1 89 ? -7.019 11.664 -32.939 1.00 89.81 89 ASN A C 1
ATOM 720 O O . ASN A 1 89 ? -7.281 11.287 -34.078 1.00 89.81 89 ASN A O 1
ATOM 724 N N . ASP A 1 90 ? -7.476 11.034 -31.855 1.00 86.12 90 ASP A N 1
ATOM 725 C CA . ASP A 1 90 ? -8.404 9.897 -31.949 1.00 86.12 90 ASP A CA 1
ATOM 726 C C . ASP A 1 90 ? -9.823 10.347 -32.338 1.00 86.12 90 ASP A C 1
ATOM 728 O O . ASP A 1 90 ? -10.572 9.585 -32.955 1.00 86.12 90 ASP A O 1
ATOM 732 N N . ASN A 1 91 ? -10.176 11.597 -32.012 1.00 92.25 91 ASN A N 1
ATOM 733 C CA . ASN A 1 91 ? -11.361 12.275 -32.518 1.00 92.25 91 ASN A CA 1
ATOM 734 C C . ASN A 1 91 ? -11.044 12.918 -33.880 1.00 92.25 91 ASN A C 1
ATOM 736 O O . ASN A 1 91 ? -10.512 14.029 -33.957 1.00 92.25 91 ASN A O 1
ATOM 740 N N . GLU A 1 92 ? -11.403 12.211 -34.951 1.00 95.19 92 GLU A N 1
ATOM 741 C CA . GLU A 1 92 ? -11.175 12.637 -36.336 1.00 95.19 92 GLU A CA 1
ATOM 742 C C . GLU A 1 92 ? -11.833 13.989 -36.658 1.00 95.19 92 GLU A C 1
ATOM 744 O O . GLU A 1 92 ? -11.235 14.808 -37.353 1.00 95.19 92 GLU A O 1
ATOM 749 N N . GLN A 1 93 ? -13.022 14.276 -36.115 1.00 96.12 93 GLN A N 1
ATOM 750 C CA . GLN A 1 93 ? -13.704 15.553 -36.336 1.00 96.12 93 GLN A CA 1
ATOM 751 C C . GLN A 1 93 ? -12.856 16.730 -35.838 1.00 96.12 93 GLN A C 1
ATOM 753 O O . GLN A 1 93 ? -12.720 17.743 -36.528 1.00 96.12 93 GLN A O 1
ATOM 758 N N . LYS A 1 94 ? -12.236 16.588 -34.661 1.00 95.62 94 LYS A N 1
ATOM 759 C CA . LYS A 1 94 ? -11.325 17.605 -34.129 1.00 95.62 94 LYS A CA 1
ATOM 760 C C . LYS A 1 94 ? -10.084 17.755 -35.010 1.00 95.62 94 LYS A C 1
ATOM 762 O O . LYS A 1 94 ? -9.734 18.874 -35.367 1.00 95.62 94 LYS A O 1
ATOM 767 N N . LEU A 1 95 ? -9.465 16.638 -35.396 1.00 96.94 95 LEU A N 1
ATOM 768 C CA . LEU A 1 95 ? -8.289 16.625 -36.273 1.00 96.94 95 LEU A CA 1
ATOM 769 C C . LEU A 1 95 ? -8.559 17.388 -37.577 1.00 96.94 95 LEU A C 1
ATOM 771 O O . LEU A 1 95 ? -7.800 18.286 -37.942 1.00 96.94 95 LEU A O 1
ATOM 775 N N . LEU A 1 96 ? -9.656 17.049 -38.258 1.00 97.69 96 LEU A N 1
ATOM 776 C CA . LEU A 1 96 ? -10.059 17.681 -39.512 1.00 97.69 96 LEU A CA 1
ATOM 777 C C . LEU A 1 96 ? -10.361 19.169 -39.333 1.00 97.69 96 LEU A C 1
ATOM 779 O O . LEU A 1 96 ? -9.956 19.965 -40.174 1.00 97.69 96 LEU A O 1
ATOM 783 N N . THR A 1 97 ? -11.020 19.552 -38.238 1.00 97.31 97 THR A N 1
ATOM 784 C CA . THR A 1 97 ? -11.304 20.963 -37.932 1.00 97.31 97 THR A CA 1
ATOM 785 C C . THR A 1 97 ? -10.006 21.761 -37.791 1.00 97.31 97 THR A C 1
ATOM 787 O O . THR A 1 97 ? -9.828 22.756 -38.492 1.00 97.31 97 THR A O 1
ATOM 790 N N . ASP A 1 98 ? -9.057 21.277 -36.985 1.00 96.44 98 ASP A N 1
ATOM 791 C CA . ASP A 1 98 ? -7.767 21.944 -36.760 1.00 96.44 98 ASP A CA 1
ATOM 792 C C . ASP A 1 98 ? -6.950 22.071 -38.067 1.00 96.44 98 ASP A C 1
ATOM 794 O O . ASP A 1 98 ? -6.266 23.073 -38.311 1.00 96.44 98 ASP A O 1
ATOM 798 N N . PHE A 1 99 ? -7.010 21.054 -38.933 1.00 97.81 99 PHE A N 1
ATOM 799 C CA . PHE A 1 99 ? -6.368 21.091 -40.248 1.00 97.81 99 PHE A CA 1
ATOM 800 C C . PHE A 1 99 ? -7.077 22.059 -41.209 1.00 97.81 99 PHE A C 1
ATOM 802 O O . PHE A 1 99 ? -6.425 22.821 -41.924 1.00 97.81 99 PHE A O 1
ATOM 809 N N . PHE A 1 100 ? -8.408 22.087 -41.222 1.00 97.69 100 PHE A N 1
ATOM 810 C CA . PHE A 1 100 ? -9.176 22.972 -42.098 1.00 97.69 100 PHE A CA 1
ATOM 811 C C . PHE A 1 100 ? -9.059 24.439 -41.701 1.00 97.69 100 PHE A C 1
ATOM 813 O O . PHE A 1 100 ? -9.074 25.295 -42.583 1.00 97.69 100 PHE A O 1
ATOM 820 N N . GLU A 1 101 ? -8.847 24.747 -40.423 1.00 96.94 101 GLU A N 1
ATOM 821 C CA . GLU A 1 101 ? -8.475 26.097 -39.996 1.00 96.94 101 GLU A CA 1
ATOM 822 C C . GLU A 1 101 ? -7.189 26.576 -40.682 1.00 96.94 101 GLU A C 1
ATOM 824 O O . GLU A 1 101 ? -7.133 27.710 -41.156 1.00 96.94 101 GLU A O 1
ATOM 829 N N . LEU A 1 102 ? -6.171 25.718 -40.816 1.00 95.75 102 LEU A N 1
ATOM 830 C CA . LEU A 1 102 ? -4.954 26.067 -41.558 1.00 95.75 102 LEU A CA 1
ATOM 831 C C . LEU A 1 102 ? -5.264 26.378 -43.023 1.00 95.75 102 LEU A C 1
ATOM 833 O O . LEU A 1 102 ? -4.777 27.380 -43.549 1.00 95.75 102 LEU A O 1
ATOM 837 N N . LEU A 1 103 ? -6.062 25.530 -43.677 1.00 95.81 103 LEU A N 1
ATOM 838 C CA . LEU A 1 103 ? -6.418 25.723 -45.081 1.00 95.81 103 LEU A CA 1
ATOM 839 C C . LEU A 1 103 ? -7.197 27.024 -45.283 1.00 95.81 103 LEU A C 1
ATOM 841 O O . LEU A 1 103 ? -6.830 27.836 -46.130 1.00 95.81 103 LEU A O 1
ATOM 845 N N . ASN A 1 104 ? -8.212 27.261 -44.457 1.00 95.06 104 ASN A N 1
ATOM 846 C CA . ASN A 1 104 ? -9.071 28.436 -44.553 1.00 95.06 104 ASN A CA 1
ATOM 847 C C . ASN A 1 104 ? -8.343 29.738 -44.199 1.00 95.06 104 ASN A C 1
ATOM 849 O O . ASN A 1 104 ? -8.670 30.775 -44.769 1.00 95.06 104 ASN A O 1
ATOM 853 N N . ASN A 1 105 ? -7.358 29.702 -43.297 1.00 93.75 105 ASN A N 1
ATOM 854 C CA . ASN A 1 105 ? -6.642 30.904 -42.865 1.00 93.75 105 ASN A CA 1
ATOM 855 C C . ASN A 1 105 ? -5.422 31.227 -43.736 1.00 93.75 105 ASN A C 1
ATOM 857 O O . ASN A 1 105 ? -5.094 32.399 -43.917 1.00 93.75 105 ASN A O 1
ATOM 861 N N . HIS A 1 106 ? -4.732 30.210 -44.262 1.00 90.94 106 HIS A N 1
ATOM 862 C CA . HIS A 1 106 ? -3.425 30.391 -44.905 1.00 90.94 106 HIS A CA 1
ATOM 863 C C . HIS A 1 106 ? -3.357 29.907 -46.359 1.00 90.94 106 HIS A C 1
ATOM 865 O O . HIS A 1 106 ? -2.469 30.343 -47.094 1.00 90.94 106 HIS A O 1
ATOM 871 N N . TYR A 1 107 ? -4.292 29.061 -46.802 1.00 91.12 107 TYR A N 1
ATOM 872 C CA . TYR A 1 107 ? -4.316 28.472 -48.149 1.00 91.12 107 TYR A CA 1
ATOM 873 C C . TYR A 1 107 ? -5.669 28.662 -48.854 1.00 91.12 107 TYR A C 1
ATOM 875 O O . TYR A 1 107 ? -6.113 27.810 -49.617 1.00 91.12 107 TYR A O 1
ATOM 883 N N . ASN A 1 108 ? -6.311 29.807 -48.616 1.00 87.00 108 ASN A N 1
ATOM 884 C CA . ASN A 1 108 ? -7.584 30.214 -49.223 1.00 87.00 108 ASN A CA 1
ATOM 885 C C . ASN A 1 108 ? -7.420 31.096 -50.479 1.00 87.00 108 ASN A C 1
ATOM 887 O O . ASN A 1 108 ? -8.402 31.579 -51.037 1.00 87.00 108 ASN A O 1
ATOM 891 N N . ASN A 1 109 ? -6.183 31.346 -50.917 1.00 85.69 109 ASN A N 1
ATOM 892 C CA . ASN A 1 109 ? -5.889 32.219 -52.051 1.00 85.69 109 ASN A CA 1
ATOM 893 C C . ASN A 1 109 ? -5.801 31.423 -53.358 1.00 85.69 109 ASN A C 1
ATOM 895 O O . ASN A 1 109 ? -5.386 30.268 -53.364 1.00 85.69 109 ASN A O 1
ATOM 899 N N . ARG A 1 110 ? -6.090 32.071 -54.495 1.00 81.56 110 ARG A N 1
ATOM 900 C CA . ARG A 1 110 ? -6.052 31.433 -55.830 1.00 81.56 110 ARG A CA 1
ATOM 901 C C . ARG A 1 110 ? -4.678 30.899 -56.246 1.00 81.56 110 ARG A C 1
ATOM 903 O O . ARG A 1 110 ? -4.610 30.009 -57.085 1.00 81.56 110 ARG A O 1
ATOM 910 N N . ASP A 1 111 ? -3.610 31.432 -55.659 1.00 86.25 111 ASP A N 1
ATOM 911 C CA . ASP A 1 111 ? -2.232 31.022 -55.953 1.00 86.25 111 ASP A CA 1
ATOM 912 C C . ASP A 1 111 ? -1.731 29.900 -55.027 1.00 86.25 111 ASP A C 1
ATOM 914 O O . ASP A 1 111 ? -0.613 29.412 -55.202 1.00 86.25 111 ASP A O 1
ATOM 918 N N . SER A 1 112 ? -2.520 29.515 -54.016 1.00 93.00 112 SER A N 1
ATOM 919 C CA . SER A 1 112 ? -2.194 28.427 -53.093 1.00 93.00 112 SER A CA 1
ATOM 920 C C . SER A 1 112 ? -2.365 27.075 -53.777 1.00 93.00 112 SER A C 1
ATOM 922 O O . SER A 1 112 ? -3.316 26.873 -54.524 1.00 93.00 112 SER A O 1
ATOM 924 N N . LEU A 1 113 ? -1.460 26.136 -53.500 1.00 94.06 113 LEU A N 1
ATOM 925 C CA . LEU A 1 113 ? -1.489 24.790 -54.068 1.00 94.06 113 LEU A CA 1
ATOM 926 C C . LEU A 1 113 ? -1.354 23.738 -52.970 1.00 94.06 113 LEU A C 1
ATOM 928 O O . LEU A 1 113 ? -0.521 23.879 -52.077 1.00 94.06 113 LEU A O 1
ATOM 932 N N . LEU A 1 114 ? -2.119 22.653 -53.074 1.00 96.50 114 LEU A N 1
ATOM 933 C CA . LEU A 1 114 ? -1.861 21.432 -52.308 1.00 96.50 114 LEU A CA 1
ATOM 934 C C . LEU A 1 114 ? -0.982 20.495 -53.125 1.00 96.50 114 LEU A C 1
ATOM 936 O O . LEU A 1 114 ? -1.139 20.408 -54.341 1.00 96.50 114 LEU A O 1
ATOM 940 N N . CYS A 1 115 ? -0.072 19.783 -52.474 1.00 95.88 115 CYS A N 1
ATOM 941 C CA . CYS A 1 115 ? 0.811 18.827 -53.123 1.00 95.88 115 CYS A CA 1
ATOM 942 C C . CYS A 1 115 ? 0.926 17.550 -52.293 1.00 95.88 115 CYS A C 1
ATOM 944 O O . CYS A 1 115 ? 1.226 17.616 -51.108 1.00 95.88 115 CYS A O 1
ATOM 946 N N . ALA A 1 116 ? 0.731 16.399 -52.924 1.00 95.12 116 ALA A N 1
ATOM 947 C CA . ALA A 1 116 ? 0.954 15.092 -52.312 1.00 95.12 116 ALA A CA 1
ATOM 948 C C . ALA A 1 116 ? 1.447 14.093 -53.373 1.00 95.12 116 ALA A C 1
ATOM 950 O O . ALA A 1 116 ? 1.545 14.420 -54.564 1.00 95.12 116 ALA A O 1
ATOM 951 N N . HIS A 1 117 ? 1.801 12.880 -52.957 1.00 92.44 117 HIS A N 1
ATOM 952 C CA . HIS A 1 117 ? 2.168 11.799 -53.866 1.00 92.44 117 HIS A CA 1
ATOM 953 C C . HIS A 1 117 ? 0.977 10.860 -54.055 1.00 92.44 117 HIS A C 1
ATOM 955 O O . HIS A 1 117 ? 0.559 10.221 -53.103 1.00 92.44 117 HIS A O 1
ATOM 961 N N . ASN A 1 118 ? 0.424 10.777 -55.272 1.00 91.81 118 ASN A N 1
ATOM 962 C CA . ASN A 1 118 ? -0.870 10.130 -55.534 1.00 91.81 118 ASN A CA 1
ATOM 963 C C . ASN A 1 118 ? -2.079 10.824 -54.863 1.00 91.81 118 ASN A C 1
ATOM 965 O O . ASN A 1 118 ? -3.167 10.252 -54.763 1.00 91.81 118 ASN A O 1
ATOM 969 N N . GLY A 1 119 ? -1.917 12.085 -54.452 1.00 91.62 119 GLY A N 1
ATOM 970 C CA . GLY A 1 119 ? -2.930 12.842 -53.717 1.00 91.62 119 GLY A CA 1
ATOM 971 C C . GLY A 1 119 ? -4.249 13.050 -54.444 1.00 91.62 119 GLY A C 1
ATOM 972 O O . GLY A 1 119 ? -5.297 13.119 -53.806 1.00 91.62 119 GLY A O 1
ATOM 973 N N . LYS A 1 120 ? -4.237 13.132 -55.779 1.00 91.88 120 LYS A N 1
ATOM 974 C CA . LYS A 1 120 ? -5.479 13.307 -56.552 1.00 91.88 120 LYS A CA 1
ATOM 975 C C . LYS A 1 120 ? -6.327 12.043 -56.603 1.00 91.88 120 LYS A C 1
ATOM 977 O O . LYS A 1 120 ? -7.540 12.145 -56.768 1.00 91.88 120 LYS A O 1
ATOM 982 N N . GLU A 1 121 ? -5.701 10.876 -56.492 1.00 89.81 121 GLU A N 1
ATOM 983 C CA . GLU A 1 121 ? -6.398 9.588 -56.477 1.00 89.81 121 GLU A CA 1
ATOM 984 C C . GLU A 1 121 ? -6.715 9.134 -55.041 1.00 89.81 121 GLU A C 1
ATOM 986 O O . GLU A 1 121 ? -7.684 8.398 -54.848 1.00 89.81 121 GLU A O 1
ATOM 991 N N . PHE A 1 122 ? -5.955 9.605 -54.041 1.00 93.12 122 PHE A N 1
ATOM 992 C CA . PHE A 1 122 ? -6.080 9.182 -52.645 1.00 93.12 122 PHE A CA 1
ATOM 993 C C . PHE A 1 122 ? -6.323 10.337 -51.656 1.00 93.12 122 PHE A C 1
ATOM 995 O O . PHE A 1 122 ? -7.469 10.543 -51.262 1.00 93.12 122 PHE A O 1
ATOM 1002 N N . ASP A 1 123 ? -5.300 11.102 -51.263 1.00 95.38 123 ASP A N 1
ATOM 1003 C CA . ASP A 1 123 ? -5.348 12.016 -50.109 1.00 95.38 123 ASP A CA 1
ATOM 1004 C C . ASP A 1 123 ? -6.487 13.045 -50.159 1.00 95.38 123 ASP A C 1
ATOM 1006 O O . ASP A 1 123 ? -7.313 13.124 -49.248 1.00 95.38 123 ASP A O 1
ATOM 1010 N N . PHE A 1 124 ? -6.570 13.833 -51.236 1.00 95.44 124 PHE A N 1
ATOM 1011 C CA . PHE A 1 124 ? -7.547 14.919 -51.348 1.00 95.44 124 PHE A CA 1
ATOM 1012 C C . PHE A 1 124 ? -9.001 14.415 -51.354 1.00 95.44 124 PHE A C 1
ATOM 1014 O O . PHE A 1 124 ? -9.801 14.917 -50.555 1.00 95.44 124 PHE A O 1
ATOM 1021 N N . PRO A 1 125 ? -9.387 13.422 -52.188 1.00 94.50 125 PRO A N 1
ATOM 1022 C CA . PRO A 1 125 ? -10.740 12.880 -52.131 1.00 94.50 125 PRO A CA 1
ATOM 1023 C C . PRO A 1 125 ? -11.028 12.135 -50.819 1.00 94.50 125 PRO A C 1
ATOM 1025 O O . PRO A 1 125 ? -12.174 12.162 -50.368 1.00 94.50 125 PRO A O 1
ATOM 1028 N N . TYR A 1 126 ? -10.033 11.501 -50.184 1.00 96.69 126 TYR A N 1
ATOM 1029 C CA . TYR A 1 126 ? -10.218 10.831 -48.893 1.00 96.69 126 TYR A CA 1
ATOM 1030 C C . TYR A 1 126 ? -10.565 11.845 -47.795 1.00 96.69 126 TYR A C 1
ATOM 1032 O O . TYR A 1 126 ? -11.586 11.689 -47.122 1.00 96.69 126 TYR A O 1
ATOM 1040 N N . ILE A 1 127 ? -9.790 12.931 -47.674 1.00 97.00 127 ILE A N 1
ATOM 1041 C CA . ILE A 1 127 ? -10.065 14.033 -46.738 1.00 97.00 127 ILE A CA 1
ATOM 1042 C C . ILE A 1 127 ? -11.460 14.624 -46.990 1.00 97.00 127 ILE A C 1
ATOM 1044 O O . ILE A 1 127 ? -12.232 14.798 -46.047 1.00 97.00 127 ILE A O 1
ATOM 1048 N N . GLY A 1 128 ? -11.816 14.885 -48.253 1.00 95.94 128 GLY A N 1
ATOM 1049 C CA . GLY A 1 128 ? -13.131 15.426 -48.614 1.00 95.94 128 GLY A CA 1
ATOM 1050 C C . GLY A 1 128 ? -14.292 14.514 -48.195 1.00 95.94 128 GLY A C 1
ATOM 1051 O O . GLY A 1 128 ? -15.269 14.982 -47.612 1.00 95.94 128 GLY A O 1
ATOM 1052 N N . ARG A 1 129 ? -14.181 13.197 -48.417 1.00 96.38 129 ARG A N 1
ATOM 1053 C CA . ARG A 1 129 ? -15.199 12.224 -47.976 1.00 96.38 129 ARG A CA 1
ATOM 1054 C C . ARG A 1 129 ? -15.298 12.155 -46.454 1.00 96.38 129 ARG A C 1
ATOM 1056 O O . ARG A 1 129 ? -16.407 12.149 -45.926 1.00 96.38 129 ARG A O 1
ATOM 1063 N N . ARG A 1 130 ? -14.167 12.144 -45.738 1.00 96.94 130 ARG A N 1
ATOM 1064 C CA . ARG A 1 130 ? -14.171 12.127 -44.265 1.00 96.94 130 ARG A CA 1
ATOM 1065 C C . ARG A 1 130 ? -14.738 13.411 -43.669 1.00 96.94 130 ARG A C 1
ATOM 1067 O O . ARG A 1 130 ? -15.422 13.330 -42.653 1.00 96.94 130 ARG A O 1
ATOM 1074 N N . ALA A 1 131 ? -14.546 14.561 -44.314 1.00 96.38 131 ALA A N 1
ATOM 1075 C CA . ALA A 1 131 ? -15.212 15.802 -43.925 1.00 96.38 131 ALA A CA 1
ATOM 1076 C C . ALA A 1 131 ? -16.739 15.664 -43.983 1.00 96.38 131 ALA A C 1
ATOM 1078 O O . ALA A 1 131 ? -17.407 15.952 -42.994 1.00 96.38 131 ALA A O 1
ATOM 1079 N N . LEU A 1 132 ? -17.281 15.134 -45.088 1.00 95.69 132 LEU A N 1
ATOM 1080 C CA . LEU A 1 132 ? -18.723 14.892 -45.224 1.00 95.69 132 LEU A CA 1
ATOM 1081 C C . LEU A 1 132 ? -19.243 13.908 -44.173 1.00 95.69 132 LEU A C 1
ATOM 1083 O O . LEU A 1 132 ? -20.268 14.170 -43.550 1.00 95.69 132 LEU A O 1
ATOM 1087 N N . ILE A 1 133 ? -18.521 12.807 -43.939 1.00 95.56 133 ILE A N 1
ATOM 1088 C CA . ILE A 1 133 ? -18.898 11.793 -42.941 1.00 95.56 133 ILE A CA 1
ATOM 1089 C C . ILE A 1 133 ? -18.926 12.384 -41.522 1.00 95.56 133 ILE A C 1
ATOM 1091 O O . ILE A 1 133 ? -19.808 12.048 -40.738 1.00 95.56 133 ILE A O 1
ATOM 1095 N N . ASN A 1 134 ? -18.007 13.300 -41.202 1.00 96.06 134 ASN A N 1
ATOM 1096 C CA . ASN A 1 134 ? -17.953 13.986 -39.907 1.00 96.06 134 ASN A CA 1
ATOM 1097 C C . ASN A 1 134 ? -18.824 15.261 -39.842 1.00 96.06 134 ASN A C 1
ATOM 1099 O O . ASN A 1 134 ? -18.787 15.976 -38.837 1.00 96.06 134 ASN A O 1
ATOM 1103 N N . GLY A 1 135 ? -19.588 15.572 -40.897 1.00 95.44 135 GLY A N 1
ATOM 1104 C CA . GLY A 1 135 ? -20.451 16.755 -40.958 1.00 95.44 135 GLY A CA 1
ATOM 1105 C C . GLY A 1 135 ? -19.695 18.090 -40.951 1.00 95.44 135 GLY A C 1
ATOM 1106 O O . GLY A 1 135 ? -20.206 19.077 -40.428 1.00 95.44 135 GLY A O 1
ATOM 1107 N N . ILE A 1 136 ? -18.473 18.124 -41.490 1.00 95.56 136 ILE A N 1
ATOM 1108 C CA . ILE A 1 136 ? -17.611 19.312 -41.542 1.00 95.56 136 ILE A CA 1
ATOM 1109 C C . ILE A 1 136 ? -17.659 19.931 -42.944 1.00 95.56 136 ILE A C 1
ATOM 1111 O O . ILE A 1 136 ? -17.577 19.226 -43.951 1.00 95.56 136 ILE A O 1
ATOM 1115 N N . ASN A 1 137 ? -17.739 21.264 -43.015 1.00 93.94 137 ASN A N 1
ATOM 1116 C CA . ASN A 1 137 ? -17.672 21.996 -44.281 1.00 93.94 137 ASN A CA 1
ATOM 1117 C C . ASN A 1 137 ? -16.303 21.813 -44.951 1.00 93.94 137 ASN A C 1
ATOM 1119 O O . ASN A 1 137 ? -15.263 22.035 -44.329 1.00 93.94 137 ASN A O 1
ATOM 1123 N N . ILE A 1 138 ? -16.312 21.445 -46.233 1.00 94.19 138 ILE A N 1
ATOM 1124 C CA . ILE A 1 138 ? -15.093 21.238 -47.020 1.00 94.19 138 ILE A CA 1
ATOM 1125 C C . ILE A 1 138 ? -14.482 22.606 -47.382 1.00 94.19 138 ILE A C 1
ATOM 1127 O O . ILE A 1 138 ? -15.189 23.452 -47.932 1.00 94.19 138 ILE A O 1
ATOM 1131 N N . PRO A 1 139 ? -13.182 22.841 -47.120 1.00 94.38 139 PRO A N 1
ATOM 1132 C CA . PRO A 1 139 ? -12.479 24.035 -47.586 1.00 94.38 139 PRO A CA 1
ATOM 1133 C C . PRO A 1 139 ? -12.505 24.165 -49.113 1.00 94.38 139 PRO A C 1
ATOM 1135 O O . PRO A 1 139 ? -12.344 23.173 -49.822 1.00 94.38 139 PRO A O 1
ATOM 1138 N N . GLU A 1 140 ? -12.600 25.390 -49.637 1.00 91.38 140 GLU A N 1
ATOM 1139 C CA . GLU A 1 140 ? -12.713 25.649 -51.086 1.00 91.38 140 GLU A CA 1
ATOM 1140 C C . GLU A 1 140 ? -11.581 25.005 -51.907 1.00 91.38 140 GLU A C 1
ATOM 1142 O O . GLU A 1 140 ? -11.798 24.538 -53.028 1.00 91.38 140 GLU A O 1
ATOM 1147 N N . ILE A 1 141 ? -10.369 24.938 -51.346 1.00 92.75 141 ILE A N 1
ATOM 1148 C CA . ILE A 1 141 ? -9.203 24.327 -51.995 1.00 92.75 141 ILE A CA 1
ATOM 1149 C C . ILE A 1 141 ? -9.324 22.799 -52.139 1.00 92.75 141 ILE A C 1
ATOM 1151 O O . ILE A 1 141 ? -8.667 22.222 -53.000 1.00 92.75 141 ILE A O 1
ATOM 1155 N N . LEU A 1 142 ? -10.164 22.134 -51.341 1.00 93.31 142 LEU A N 1
ATOM 1156 C CA . LEU A 1 142 ? -10.456 20.696 -51.424 1.00 93.31 142 LEU A CA 1
ATOM 1157 C C . LEU A 1 142 ? -11.772 20.393 -52.156 1.00 93.31 142 LEU A C 1
ATOM 1159 O O . LEU A 1 142 ? -11.984 19.252 -52.563 1.00 93.31 142 LEU A O 1
ATOM 1163 N N . ASP A 1 143 ? -12.637 21.389 -52.353 1.00 90.69 143 ASP A N 1
ATOM 1164 C CA . ASP A 1 143 ? -13.869 21.227 -53.121 1.00 90.69 143 ASP A CA 1
ATOM 1165 C C . ASP A 1 143 ? -13.573 21.218 -54.628 1.00 90.69 143 ASP A C 1
ATOM 1167 O O . ASP A 1 143 ? -13.140 22.215 -55.215 1.00 90.69 143 ASP A O 1
ATOM 1171 N N . LEU A 1 144 ? -13.781 20.058 -55.251 1.00 87.31 144 LEU A N 1
ATOM 1172 C CA . LEU A 1 144 ? -13.538 19.812 -56.673 1.00 87.31 144 LEU A CA 1
ATOM 1173 C C . LEU A 1 144 ? -14.830 19.715 -57.489 1.00 87.31 144 LEU A C 1
ATOM 1175 O O . LEU A 1 144 ? -14.766 19.574 -58.714 1.00 87.31 144 LEU A O 1
ATOM 1179 N N . ALA A 1 145 ? -15.999 19.762 -56.845 1.00 85.94 145 ALA A N 1
ATOM 1180 C CA . ALA A 1 145 ? -17.265 19.574 -57.533 1.00 85.94 145 ALA A CA 1
ATOM 1181 C C . ALA A 1 145 ? -17.476 20.680 -58.580 1.00 85.94 145 ALA A C 1
ATOM 1183 O O . ALA A 1 145 ? -17.424 21.871 -58.288 1.00 85.94 145 ALA A O 1
ATOM 1184 N N . GLY A 1 146 ? -17.683 20.283 -59.838 1.00 83.38 146 GLY A N 1
ATOM 1185 C CA . GLY A 1 146 ? -17.919 21.216 -60.944 1.00 83.38 146 GLY A CA 1
ATOM 1186 C C . GLY A 1 146 ? -16.684 21.968 -61.462 1.00 83.38 146 GLY A C 1
ATOM 1187 O O . GLY A 1 146 ? -16.807 22.658 -62.475 1.00 83.38 146 GLY A O 1
ATOM 1188 N N . LYS A 1 147 ? -15.501 21.804 -60.850 1.00 86.12 147 LYS A N 1
ATOM 1189 C CA . LYS A 1 147 ? -14.263 22.461 -61.296 1.00 86.12 147 LYS A CA 1
ATOM 1190 C C . LYS A 1 147 ? -13.688 21.807 -62.552 1.00 86.12 147 LYS A C 1
ATOM 1192 O O . LYS A 1 147 ? -13.667 20.585 -62.708 1.00 86.12 147 LYS A O 1
ATOM 1197 N N . LYS A 1 148 ? -13.181 22.629 -63.465 1.00 86.19 148 LYS A N 1
ATOM 1198 C CA . LYS A 1 148 ? -12.393 22.199 -64.623 1.00 86.19 148 LYS A CA 1
ATOM 1199 C C . LYS A 1 148 ? -10.957 21.873 -64.198 1.00 86.19 148 LYS A C 1
ATOM 1201 O O . LYS A 1 148 ? -10.473 22.437 -63.222 1.00 86.19 148 LYS A O 1
ATOM 1206 N N . PRO A 1 149 ? -10.216 21.034 -64.949 1.00 80.94 149 PRO A N 1
ATOM 1207 C CA . PRO A 1 149 ? -8.856 20.632 -64.574 1.00 80.94 149 PRO A CA 1
ATOM 1208 C C . PRO A 1 149 ? -7.872 21.784 -64.307 1.00 80.94 149 PRO A C 1
ATOM 1210 O O . PRO A 1 149 ? -6.970 21.627 -63.493 1.00 80.94 149 PRO A O 1
ATOM 1213 N N . TRP A 1 150 ? -8.035 22.937 -64.967 1.00 82.50 150 TRP A N 1
ATOM 1214 C CA . TRP A 1 150 ? -7.197 24.129 -64.757 1.00 82.50 150 TRP A CA 1
ATOM 1215 C C . TRP A 1 150 ? -7.611 24.984 -63.548 1.00 82.50 150 TRP A C 1
ATOM 1217 O O . TRP A 1 150 ? -6.873 25.885 -63.169 1.00 82.50 150 TRP A O 1
ATOM 1227 N N . GLU A 1 151 ? -8.772 24.715 -62.950 1.00 83.62 151 GLU A N 1
ATOM 1228 C CA . GLU A 1 151 ? -9.261 25.356 -61.720 1.00 83.62 151 GLU A CA 1
ATOM 1229 C C . GLU A 1 151 ? -8.861 24.559 -60.466 1.00 83.62 151 GLU A C 1
ATOM 1231 O O . GLU A 1 151 ? -9.096 24.992 -59.339 1.00 83.62 151 GLU A O 1
ATOM 1236 N N . VAL A 1 152 ? -8.260 23.378 -60.652 1.00 88.75 152 VAL A N 1
ATOM 1237 C CA . VAL A 1 152 ? -7.832 22.496 -59.566 1.00 88.75 152 VAL A CA 1
ATOM 1238 C C . VAL A 1 152 ? -6.450 22.909 -59.072 1.00 88.75 152 VAL A C 1
ATOM 1240 O O . VAL A 1 152 ? -5.437 22.693 -59.737 1.00 88.75 152 VAL A O 1
ATOM 1243 N N . ALA A 1 153 ? -6.407 23.438 -57.853 1.00 90.38 153 ALA A N 1
ATOM 1244 C CA . ALA A 1 153 ? -5.201 23.888 -57.164 1.00 90.38 153 ALA A CA 1
ATOM 1245 C C . ALA A 1 153 ? -4.370 22.737 -56.550 1.00 90.38 153 ALA A C 1
ATOM 1247 O O . ALA A 1 153 ? -3.793 22.872 -55.472 1.00 90.38 153 ALA A O 1
ATOM 1248 N N . HIS A 1 154 ? -4.326 21.573 -57.208 1.00 93.62 154 HIS A N 1
ATOM 1249 C CA . HIS A 1 154 ? -3.647 20.374 -56.704 1.00 93.62 154 HIS A CA 1
ATOM 1250 C C . HIS A 1 154 ? -2.499 19.950 -57.618 1.00 93.62 154 HIS A C 1
ATOM 1252 O O . HIS A 1 154 ? -2.677 19.695 -58.816 1.00 93.62 154 HIS A O 1
ATOM 1258 N N . LEU A 1 155 ? -1.327 19.792 -57.019 1.00 93.62 155 LEU A N 1
ATOM 1259 C CA . LEU A 1 155 ? -0.157 19.145 -57.585 1.00 93.62 155 LEU A CA 1
ATOM 1260 C C . LEU A 1 155 ? -0.089 17.699 -57.092 1.00 93.62 155 LEU A C 1
ATOM 1262 O O . LEU A 1 155 ? -0.368 17.400 -55.935 1.00 93.62 155 LEU A O 1
ATOM 1266 N N . ASP A 1 156 ? 0.299 16.800 -57.987 1.00 92.50 156 ASP A N 1
ATOM 1267 C CA . ASP A 1 156 ? 0.468 15.388 -57.667 1.00 92.50 156 ASP A CA 1
ATOM 1268 C C . ASP A 1 156 ? 1.807 14.919 -58.226 1.00 92.50 156 ASP A C 1
ATOM 1270 O O . ASP A 1 156 ? 2.028 14.936 -59.442 1.00 92.50 156 ASP A O 1
ATOM 1274 N N . THR A 1 157 ? 2.724 14.543 -57.338 1.00 92.25 157 THR A N 1
ATOM 1275 C CA . THR A 1 157 ? 4.086 14.172 -57.740 1.00 92.25 157 THR A CA 1
ATOM 1276 C C . THR A 1 157 ? 4.127 12.874 -58.545 1.00 92.25 157 THR A C 1
ATOM 1278 O O . THR A 1 157 ? 4.989 12.740 -59.413 1.00 92.25 157 THR A O 1
ATOM 1281 N N . LEU A 1 158 ? 3.164 11.963 -58.356 1.00 91.38 158 LEU A N 1
ATOM 1282 C CA . LEU A 1 158 ? 3.040 10.767 -59.186 1.00 91.38 158 LEU A CA 1
ATOM 1283 C C . LEU A 1 158 ? 2.582 11.141 -60.601 1.00 91.38 158 LEU A C 1
ATOM 1285 O O . LEU A 1 158 ? 3.121 10.624 -61.574 1.00 91.38 158 LEU A O 1
ATOM 1289 N N . GLN A 1 159 ? 1.637 12.075 -60.750 1.00 89.44 159 GLN A N 1
ATOM 1290 C CA . GLN A 1 159 ? 1.247 12.564 -62.082 1.00 89.44 159 GLN A CA 1
ATOM 1291 C C . GLN A 1 159 ? 2.394 13.281 -62.799 1.00 89.44 159 GLN A C 1
ATOM 1293 O O . GLN A 1 159 ? 2.554 13.114 -64.007 1.00 89.44 159 GLN A O 1
ATOM 1298 N N . LEU A 1 160 ? 3.201 14.054 -62.066 1.00 89.56 160 LEU A N 1
ATOM 1299 C CA . LEU A 1 160 ? 4.397 14.697 -62.620 1.00 89.56 160 LEU A CA 1
ATOM 1300 C C . LEU A 1 160 ? 5.424 13.666 -63.109 1.00 89.56 160 LEU A C 1
ATOM 1302 O O . LEU A 1 160 ? 6.090 13.911 -64.111 1.00 89.56 160 LEU A O 1
ATOM 1306 N N . TRP A 1 161 ? 5.525 12.522 -62.427 1.00 90.19 161 TRP A N 1
ATOM 1307 C CA . TRP A 1 161 ? 6.399 11.414 -62.807 1.00 90.19 161 TRP A CA 1
ATOM 1308 C C . TRP A 1 161 ? 5.870 10.593 -63.986 1.00 90.19 161 TRP A C 1
ATOM 1310 O O . TRP A 1 161 ? 6.651 10.137 -64.811 1.00 90.19 161 TRP A O 1
ATOM 1320 N N . LYS A 1 162 ? 4.550 10.406 -64.089 1.00 85.62 162 LYS A N 1
ATOM 1321 C CA . LYS A 1 162 ? 3.926 9.510 -65.073 1.00 85.62 162 LYS A CA 1
ATOM 1322 C C . LYS A 1 162 ? 4.234 9.884 -66.535 1.00 85.62 162 LYS A C 1
ATOM 1324 O O . LYS A 1 162 ? 4.184 9.010 -67.386 1.00 85.62 162 LYS A O 1
ATOM 1329 N N . PHE A 1 163 ? 4.512 11.152 -66.868 1.00 86.56 163 PHE A N 1
ATOM 1330 C CA . PHE A 1 163 ? 4.694 11.630 -68.260 1.00 86.56 163 PHE A CA 1
ATOM 1331 C C . PHE A 1 163 ? 3.598 11.153 -69.249 1.00 86.56 163 PHE A C 1
ATOM 1333 O O . PHE A 1 163 ? 3.841 11.026 -70.447 1.00 86.56 163 PHE A O 1
ATOM 1340 N N . GLY A 1 164 ? 2.375 10.906 -68.759 1.00 79.00 164 GLY A N 1
ATOM 1341 C CA . GLY A 1 164 ? 1.259 10.366 -69.548 1.00 79.00 164 GLY A CA 1
ATOM 1342 C C . GLY A 1 164 ? 1.142 8.833 -69.571 1.00 79.00 164 GLY A C 1
ATOM 1343 O O . GLY A 1 164 ? 0.252 8.320 -70.245 1.00 79.00 164 GLY A O 1
ATOM 1344 N N . ASP A 1 165 ? 1.990 8.101 -68.844 1.00 79.06 165 ASP A N 1
ATOM 1345 C CA . ASP A 1 165 ? 1.840 6.666 -68.591 1.00 79.06 165 ASP A CA 1
ATOM 1346 C C . ASP A 1 165 ? 0.852 6.403 -67.443 1.00 79.06 165 ASP A C 1
ATOM 1348 O O . ASP A 1 165 ? 0.931 6.987 -66.362 1.00 79.06 165 ASP A O 1
ATOM 1352 N N . TYR A 1 166 ? -0.090 5.494 -67.679 1.00 73.06 166 TYR A N 1
ATOM 1353 C CA . TYR A 1 166 ? -1.144 5.120 -66.734 1.00 73.06 166 TYR A CA 1
ATOM 1354 C C . TYR A 1 166 ? -1.049 3.657 -66.284 1.00 73.06 166 TYR A C 1
ATOM 1356 O O . TYR A 1 166 ? -1.920 3.192 -65.553 1.00 73.06 166 TYR A O 1
ATOM 1364 N N . LYS A 1 167 ? -0.031 2.904 -66.722 1.00 70.12 167 LYS A N 1
ATOM 1365 C CA . LYS A 1 167 ? 0.021 1.446 -66.524 1.00 70.12 167 LYS A CA 1
ATOM 1366 C C . LYS A 1 167 ? 0.588 1.013 -65.175 1.00 70.12 167 LYS A C 1
ATOM 1368 O O . LYS A 1 167 ? 0.249 -0.075 -64.713 1.00 70.12 167 LYS A O 1
ATOM 1373 N N . HIS A 1 168 ? 1.429 1.832 -64.543 1.00 74.62 168 HIS A N 1
ATOM 1374 C CA . HIS A 1 168 ? 2.158 1.430 -63.340 1.00 74.62 168 HIS A CA 1
ATOM 1375 C C . HIS A 1 168 ? 2.158 2.523 -62.267 1.00 74.62 168 HIS A C 1
ATOM 1377 O O . HIS A 1 168 ? 2.478 3.682 -62.524 1.00 74.62 168 HIS A O 1
ATOM 1383 N N . TYR A 1 169 ? 1.813 2.133 -61.039 1.00 82.88 169 TYR A N 1
ATOM 1384 C CA . TYR A 1 169 ? 2.050 2.943 -59.848 1.00 82.88 169 TYR A CA 1
ATOM 1385 C C . TYR A 1 169 ? 3.545 2.910 -59.499 1.00 82.88 169 TYR A C 1
ATOM 1387 O O . TYR A 1 169 ? 4.181 1.860 -59.587 1.00 82.88 169 TYR A O 1
ATOM 1395 N N . THR A 1 170 ? 4.116 4.048 -59.105 1.00 88.19 170 THR A N 1
ATOM 1396 C CA . THR A 1 170 ? 5.495 4.141 -58.601 1.00 88.19 170 THR A CA 1
ATOM 1397 C C . THR A 1 170 ? 5.433 4.717 -57.198 1.00 88.19 170 THR A C 1
ATOM 1399 O O . THR A 1 170 ? 4.909 5.812 -57.042 1.00 88.19 170 THR A O 1
ATOM 1402 N N . SER A 1 171 ? 5.937 3.995 -56.194 1.00 86.31 171 SER A N 1
ATOM 1403 C CA . SER A 1 171 ? 5.906 4.468 -54.806 1.00 86.31 171 SER A CA 1
ATOM 1404 C C . SER A 1 171 ? 6.853 5.648 -54.585 1.00 86.31 171 SER A C 1
ATOM 1406 O O . SER A 1 171 ? 7.893 5.764 -55.242 1.00 86.31 171 SER A O 1
ATOM 1408 N N . LEU A 1 172 ? 6.527 6.499 -53.608 1.00 86.56 172 LEU A N 1
ATOM 1409 C CA . LEU A 1 172 ? 7.377 7.629 -53.233 1.00 86.56 172 LEU A CA 1
ATOM 1410 C C . LEU A 1 172 ? 8.765 7.168 -52.770 1.00 86.56 172 LEU A C 1
ATOM 1412 O O . LEU A 1 172 ? 9.757 7.753 -53.191 1.00 86.56 172 LEU A O 1
ATOM 1416 N N . SER A 1 173 ? 8.836 6.087 -51.982 1.00 84.69 173 SER A N 1
ATOM 1417 C CA . SER A 1 173 ? 10.102 5.485 -51.532 1.00 84.69 173 SER A CA 1
ATOM 1418 C C . SER A 1 173 ? 10.998 5.108 -52.722 1.00 84.69 173 SER A C 1
ATOM 1420 O O . SER A 1 173 ? 12.146 5.555 -52.809 1.00 84.69 173 SER A O 1
ATOM 1422 N N . LEU A 1 174 ? 10.444 4.418 -53.728 1.00 86.75 174 LEU A N 1
ATOM 1423 C CA . LEU A 1 174 ? 11.184 4.070 -54.942 1.00 86.75 174 LEU A CA 1
ATOM 1424 C C . LEU A 1 174 ? 11.661 5.318 -55.701 1.00 86.75 174 LEU A C 1
ATOM 1426 O O . LEU A 1 174 ? 12.814 5.368 -56.131 1.00 86.75 174 LEU A O 1
ATOM 1430 N N . LEU A 1 175 ? 10.817 6.349 -55.830 1.00 89.12 175 LEU A N 1
ATOM 1431 C CA . LEU A 1 175 ? 11.222 7.614 -56.453 1.00 89.12 175 LEU A CA 1
ATOM 1432 C C . LEU A 1 175 ? 12.363 8.287 -55.688 1.00 89.12 175 LEU A C 1
ATOM 1434 O O . LEU A 1 175 ? 13.336 8.721 -56.302 1.00 89.12 175 LEU A O 1
ATOM 1438 N N . THR A 1 176 ? 12.283 8.356 -54.360 1.00 88.38 176 THR A N 1
ATOM 1439 C CA . THR A 1 176 ? 13.345 8.955 -53.544 1.00 88.38 176 THR A CA 1
ATOM 1440 C C . THR A 1 176 ? 14.664 8.204 -53.681 1.00 88.38 176 THR A C 1
ATOM 1442 O O . THR A 1 176 ? 15.700 8.851 -53.831 1.00 88.38 176 THR A O 1
ATOM 1445 N N . SER A 1 177 ? 14.638 6.866 -53.755 1.00 88.06 177 SER A N 1
ATOM 1446 C CA . SER A 1 177 ? 15.835 6.065 -54.031 1.00 88.06 177 SER A CA 1
ATOM 1447 C C . SER A 1 177 ? 16.424 6.367 -55.411 1.00 88.06 177 SER A C 1
ATOM 1449 O O . SER A 1 177 ? 17.629 6.575 -55.522 1.00 88.06 177 SER A O 1
ATOM 1451 N N . ILE A 1 178 ? 15.591 6.460 -56.457 1.00 91.88 178 ILE A N 1
ATOM 1452 C CA . ILE A 1 178 ? 16.037 6.793 -57.824 1.00 91.88 178 ILE A CA 1
ATOM 1453 C C . ILE A 1 178 ? 16.717 8.170 -57.868 1.00 91.88 178 ILE A C 1
ATOM 1455 O O . ILE A 1 178 ? 17.718 8.348 -58.563 1.00 91.88 178 ILE A O 1
ATOM 1459 N N . PHE A 1 179 ? 16.198 9.141 -57.115 1.00 91.81 179 PHE A N 1
ATOM 1460 C CA . PHE A 1 179 ? 16.744 10.499 -57.055 1.00 91.81 179 PHE A CA 1
ATOM 1461 C C . PHE A 1 179 ? 17.834 10.700 -55.991 1.00 91.81 179 PHE A C 1
ATOM 1463 O O . PHE A 1 179 ? 18.301 11.827 -55.823 1.00 91.81 179 PHE A O 1
ATOM 1470 N N . ASN A 1 180 ? 18.270 9.642 -55.294 1.00 89.56 180 ASN A N 1
ATOM 1471 C CA . ASN A 1 180 ? 19.221 9.713 -54.177 1.00 89.56 180 ASN A CA 1
ATOM 1472 C C . ASN A 1 180 ? 18.807 10.723 -53.088 1.00 89.56 180 ASN A C 1
ATOM 1474 O O . ASN A 1 180 ? 19.645 11.421 -52.513 1.00 89.56 180 ASN A O 1
ATOM 1478 N N . ILE A 1 181 ? 17.505 10.825 -52.820 1.00 87.06 181 ILE A N 1
ATOM 1479 C CA . ILE A 1 181 ? 16.955 11.658 -51.751 1.00 87.06 181 ILE A CA 1
ATOM 1480 C C . ILE A 1 181 ? 16.942 10.811 -50.472 1.00 87.06 181 ILE A C 1
ATOM 1482 O O . ILE A 1 181 ? 16.286 9.769 -50.462 1.00 87.06 181 ILE A O 1
ATOM 1486 N N . PRO A 1 182 ? 17.645 11.219 -49.397 1.00 79.81 182 PRO A N 1
ATOM 1487 C CA . PRO A 1 182 ? 17.652 10.470 -48.147 1.00 79.81 182 PRO A CA 1
ATOM 1488 C C . PRO A 1 182 ? 16.249 10.394 -47.542 1.00 79.81 182 PRO A C 1
ATOM 1490 O O . PRO A 1 182 ? 15.609 11.426 -47.333 1.00 79.81 182 PRO A O 1
ATOM 1493 N N . THR A 1 183 ? 15.802 9.185 -47.218 1.00 67.62 183 THR A N 1
ATOM 1494 C CA . THR A 1 183 ? 14.588 8.942 -46.435 1.00 67.62 183 THR A CA 1
ATOM 1495 C C . THR A 1 183 ? 14.956 8.538 -45.002 1.00 67.62 183 THR A C 1
ATOM 1497 O O . THR A 1 183 ? 16.046 8.002 -44.765 1.00 67.62 183 THR A O 1
ATOM 1500 N N . PRO A 1 184 ? 14.094 8.813 -44.007 1.00 56.59 184 PRO A N 1
ATOM 1501 C CA . PRO A 1 184 ? 14.186 8.165 -42.699 1.00 56.59 184 PRO A CA 1
ATOM 1502 C C . PRO A 1 184 ? 14.198 6.633 -42.865 1.00 56.59 184 PRO A C 1
ATOM 1504 O O . PRO A 1 184 ? 13.607 6.129 -43.815 1.00 56.59 184 PRO A O 1
ATOM 1507 N N . LYS A 1 185 ? 14.880 5.892 -41.976 1.00 53.75 185 LYS A N 1
ATOM 1508 C CA . LYS A 1 185 ? 14.886 4.416 -42.012 1.00 53.75 185 LYS A CA 1
ATOM 1509 C C . LYS A 1 185 ? 13.441 3.894 -41.959 1.00 53.75 185 LYS A C 1
ATOM 1511 O O . LYS A 1 185 ? 12.672 4.358 -41.120 1.00 53.75 185 LYS A O 1
ATOM 1516 N N . ASP A 1 186 ? 13.104 2.977 -42.865 1.00 56.84 186 ASP A N 1
ATOM 1517 C CA . ASP A 1 186 ? 11.762 2.415 -43.073 1.00 56.84 186 ASP A CA 1
ATOM 1518 C C . ASP A 1 186 ? 11.308 1.549 -41.878 1.00 56.84 186 ASP A C 1
ATOM 1520 O O . ASP A 1 186 ? 11.376 0.323 -41.933 1.00 56.84 186 ASP A O 1
ATOM 1524 N N . ASP A 1 187 ? 10.871 2.167 -40.778 1.00 55.12 187 ASP A N 1
ATOM 1525 C CA . ASP A 1 187 ? 10.352 1.413 -39.626 1.00 55.12 187 ASP A CA 1
ATOM 1526 C C . ASP A 1 187 ? 8.853 1.066 -39.780 1.00 55.12 187 ASP A C 1
ATOM 1528 O O . ASP A 1 187 ? 8.406 0.062 -39.224 1.00 55.12 187 ASP A O 1
ATOM 1532 N N . ILE A 1 188 ? 8.074 1.854 -40.542 1.00 65.12 188 ILE A N 1
ATOM 1533 C CA . ILE A 1 188 ? 6.648 1.597 -40.833 1.00 65.12 188 ILE A CA 1
ATOM 1534 C C . ILE A 1 188 ? 6.317 2.024 -42.274 1.00 65.12 188 ILE A C 1
ATOM 1536 O O . ILE A 1 188 ? 6.721 3.108 -42.696 1.00 65.12 188 ILE A O 1
ATOM 1540 N N . ASP A 1 189 ? 5.549 1.218 -43.010 1.00 70.19 189 ASP A N 1
ATOM 1541 C CA . ASP A 1 189 ? 4.909 1.636 -44.265 1.00 70.19 189 ASP A CA 1
ATOM 1542 C C . ASP A 1 189 ? 3.390 1.837 -44.087 1.00 70.19 189 ASP A C 1
ATOM 1544 O O . ASP A 1 189 ? 2.812 1.450 -43.068 1.00 70.19 189 ASP A O 1
ATOM 1548 N N . GLY A 1 190 ? 2.725 2.430 -45.085 1.00 67.88 190 GLY A N 1
ATOM 1549 C CA . GLY A 1 190 ? 1.288 2.734 -45.041 1.00 67.88 190 GLY A CA 1
ATOM 1550 C C . GLY A 1 190 ? 0.376 1.521 -44.786 1.00 67.88 190 GLY A C 1
ATOM 1551 O O . GLY A 1 190 ? -0.736 1.679 -44.287 1.00 67.88 190 GLY A O 1
ATOM 1552 N N . SER A 1 191 ? 0.830 0.297 -45.080 1.00 76.94 191 SER A N 1
ATOM 1553 C CA . SER A 1 191 ? 0.079 -0.930 -44.781 1.00 76.94 191 SER A CA 1
ATOM 1554 C C . SER A 1 191 ? 0.170 -1.342 -43.306 1.00 76.94 191 SER A C 1
ATOM 1556 O O . SER A 1 191 ? -0.722 -2.022 -42.800 1.00 76.94 191 SER A O 1
ATOM 1558 N N . MET A 1 192 ? 1.196 -0.874 -42.590 1.00 77.75 192 MET A N 1
ATOM 1559 C CA . MET A 1 192 ? 1.446 -1.183 -41.178 1.00 77.75 192 MET A CA 1
ATOM 1560 C C . MET A 1 192 ? 0.730 -0.227 -40.211 1.00 77.75 192 MET A C 1
ATOM 1562 O O . MET A 1 192 ? 0.574 -0.546 -39.032 1.00 77.75 192 MET A O 1
ATOM 1566 N N . VAL A 1 193 ? 0.253 0.926 -40.688 1.00 79.94 193 VAL A N 1
ATOM 1567 C CA . VAL A 1 193 ? -0.357 1.997 -39.873 1.00 79.94 193 VAL A CA 1
ATOM 1568 C C . VAL A 1 193 ? -1.535 1.487 -39.043 1.00 79.94 193 VAL A C 1
ATOM 1570 O O . VAL A 1 193 ? -1.650 1.807 -37.861 1.00 79.94 193 VAL A O 1
ATOM 1573 N N . ASN A 1 194 ? -2.391 0.650 -39.635 1.00 81.69 194 ASN A N 1
ATOM 1574 C CA . ASN A 1 194 ? -3.567 0.102 -38.960 1.00 81.69 194 ASN A CA 1
ATOM 1575 C C . ASN A 1 194 ? -3.180 -0.838 -37.803 1.00 81.69 194 ASN A C 1
ATOM 1577 O O . ASN A 1 194 ? -3.741 -0.755 -36.711 1.00 81.69 194 ASN A O 1
ATOM 1581 N N . GLN A 1 195 ? -2.166 -1.682 -38.018 1.00 79.69 195 GLN A N 1
ATOM 1582 C CA . GLN A 1 195 ? -1.612 -2.556 -36.987 1.00 79.69 195 GLN A CA 1
ATOM 1583 C C . GLN A 1 195 ? -0.962 -1.746 -35.860 1.00 79.69 195 GLN A C 1
ATOM 1585 O O . GLN A 1 195 ? -1.293 -1.965 -34.697 1.00 79.69 195 GLN A O 1
ATOM 1590 N N . VAL A 1 196 ? -0.090 -0.790 -36.187 1.00 78.88 196 VAL A N 1
ATOM 1591 C CA . VAL A 1 196 ? 0.611 0.033 -35.187 1.00 78.88 196 VAL A CA 1
ATOM 1592 C C . VAL A 1 196 ? -0.382 0.847 -34.354 1.00 78.88 196 VAL A C 1
ATOM 1594 O O . VAL A 1 196 ? -0.268 0.937 -33.133 1.00 78.88 196 VAL A O 1
ATOM 1597 N N . TYR A 1 197 ? -1.396 1.429 -34.995 1.00 78.62 197 TYR A N 1
ATOM 1598 C CA . TYR A 1 197 ? -2.370 2.263 -34.301 1.00 78.62 197 TYR A CA 1
ATOM 1599 C C . TYR A 1 197 ? -3.278 1.461 -33.357 1.00 78.62 197 TYR A C 1
ATOM 1601 O O . TYR A 1 197 ? -3.552 1.941 -32.258 1.00 78.62 197 TYR A O 1
ATOM 1609 N N . TRP A 1 198 ? -3.728 0.260 -33.743 1.00 78.88 198 TRP A N 1
ATOM 1610 C CA . TRP A 1 198 ? -4.672 -0.523 -32.933 1.00 78.88 198 TRP A CA 1
ATOM 1611 C C . TRP A 1 198 ? -4.036 -1.592 -32.043 1.00 78.88 198 TRP A C 1
ATOM 1613 O O . TRP A 1 198 ? -4.512 -1.795 -30.928 1.00 78.88 198 TRP A O 1
ATOM 1623 N N . LYS A 1 199 ? -2.992 -2.292 -32.504 1.00 67.06 199 LYS A N 1
ATOM 1624 C CA . LYS A 1 199 ? -2.399 -3.435 -31.785 1.00 67.06 199 LYS A CA 1
ATOM 1625 C C . LYS A 1 199 ? -1.246 -3.026 -30.868 1.00 67.06 199 LYS A C 1
ATOM 1627 O O . LYS A 1 199 ? -1.148 -3.560 -29.768 1.00 67.06 199 LYS A O 1
ATOM 1632 N N . ASP A 1 200 ? -0.432 -2.045 -31.260 1.00 64.00 200 ASP A N 1
ATOM 1633 C CA . ASP A 1 200 ? 0.737 -1.628 -30.464 1.00 64.00 200 ASP A CA 1
ATOM 1634 C C . ASP A 1 200 ? 0.411 -0.568 -29.391 1.00 64.00 200 ASP A C 1
ATOM 1636 O O . ASP A 1 200 ? 1.251 -0.259 -28.543 1.00 64.00 200 ASP A O 1
ATOM 1640 N N . LYS A 1 201 ? -0.813 -0.016 -29.383 1.00 54.88 201 LYS A N 1
ATOM 1641 C CA . LYS A 1 201 ? -1.258 1.009 -28.417 1.00 54.88 201 LYS A CA 1
ATOM 1642 C C . LYS A 1 201 ? -2.060 0.495 -27.227 1.00 54.88 201 LYS A C 1
ATOM 1644 O O . LYS A 1 201 ? -2.267 1.267 -26.287 1.00 54.88 201 LYS A O 1
ATOM 1649 N N . ASP A 1 202 ? -2.516 -0.756 -27.220 1.00 60.94 202 ASP A N 1
ATOM 1650 C CA . ASP A 1 202 ? -3.331 -1.229 -26.103 1.00 60.94 202 ASP A CA 1
ATOM 1651 C C . ASP A 1 202 ? -2.473 -1.738 -24.934 1.00 60.94 202 ASP A C 1
ATOM 1653 O O . ASP A 1 202 ? -2.309 -2.937 -24.712 1.00 60.94 202 ASP A O 1
ATOM 1657 N N . PHE A 1 203 ? -1.954 -0.801 -24.133 1.00 56.88 203 PHE A N 1
ATOM 1658 C CA . PHE A 1 203 ? -1.285 -1.100 -22.860 1.00 56.88 203 PHE A CA 1
ATOM 1659 C C . PHE A 1 203 ? -2.187 -1.838 -21.849 1.00 56.88 203 PHE A C 1
ATOM 1661 O O . PHE A 1 203 ? -1.684 -2.296 -20.821 1.00 56.88 203 PHE A O 1
ATOM 1668 N N . SER A 1 204 ? -3.503 -1.937 -22.091 1.00 54.28 204 SER A N 1
ATOM 1669 C CA . SER A 1 204 ? -4.419 -2.708 -21.243 1.00 54.28 204 SER A CA 1
ATOM 1670 C C . SER A 1 204 ? -4.423 -4.206 -21.571 1.00 54.28 204 SER A C 1
ATOM 1672 O O . SER A 1 204 ? -4.858 -5.012 -20.742 1.00 54.28 204 SER A O 1
ATOM 1674 N N . VAL A 1 205 ? -3.882 -4.606 -22.727 1.00 65.75 205 VAL A N 1
ATOM 1675 C CA . VAL A 1 205 ? -3.775 -6.010 -23.135 1.00 65.75 205 VAL A CA 1
ATOM 1676 C C . VAL A 1 205 ? -2.452 -6.603 -22.653 1.00 65.75 205 VAL A C 1
ATOM 1678 O O . VAL A 1 205 ? -1.392 -5.981 -22.683 1.00 65.75 205 VAL A O 1
ATOM 1681 N N . THR A 1 206 ? -2.504 -7.850 -22.176 1.00 68.00 206 THR A N 1
ATOM 1682 C CA . THR A 1 206 ? -1.303 -8.564 -21.726 1.00 68.00 206 THR A CA 1
ATOM 1683 C C . THR A 1 206 ? -0.389 -8.852 -22.913 1.00 68.00 206 THR A C 1
ATOM 1685 O O . THR A 1 206 ? -0.780 -9.566 -23.833 1.00 68.00 206 THR A O 1
ATOM 1688 N N . SER A 1 207 ? 0.848 -8.358 -22.855 1.00 74.94 207 SER A N 1
ATOM 1689 C CA . SER A 1 207 ? 1.886 -8.634 -23.848 1.00 74.94 207 SER A CA 1
ATOM 1690 C C . SER A 1 207 ? 3.003 -9.498 -23.264 1.00 74.94 207 SER A C 1
ATOM 1692 O O . SER A 1 207 ? 3.357 -9.383 -22.089 1.00 74.94 207 SER A O 1
ATOM 1694 N N . LEU A 1 208 ? 3.558 -10.373 -24.104 1.00 80.75 208 LEU A N 1
ATOM 1695 C CA . LEU A 1 208 ? 4.773 -11.143 -23.821 1.00 80.75 208 LEU A CA 1
ATOM 1696 C C . LEU A 1 208 ? 6.003 -10.562 -24.531 1.00 80.75 208 LEU A C 1
ATOM 1698 O O . LEU A 1 208 ? 7.103 -11.093 -24.380 1.00 80.75 208 LEU A O 1
ATOM 1702 N N . THR A 1 209 ? 5.832 -9.480 -25.292 1.00 79.06 209 THR A N 1
ATOM 1703 C CA . THR A 1 209 ? 6.940 -8.764 -25.918 1.00 79.06 209 THR A CA 1
ATOM 1704 C C . THR A 1 209 ? 7.783 -8.113 -24.823 1.00 79.06 209 THR A C 1
ATOM 1706 O O . THR A 1 209 ? 7.246 -7.323 -24.041 1.00 79.06 209 THR A O 1
ATOM 1709 N N . PRO A 1 210 ? 9.092 -8.415 -24.734 1.00 79.75 210 PRO A N 1
ATOM 1710 C CA . PRO A 1 210 ? 9.968 -7.748 -23.784 1.00 79.75 210 PRO A CA 1
ATOM 1711 C C . PRO A 1 210 ? 9.909 -6.223 -23.955 1.00 79.75 210 PRO A C 1
ATOM 1713 O O . PRO A 1 210 ? 10.217 -5.734 -25.044 1.00 79.75 210 PRO A O 1
ATOM 1716 N N . PRO A 1 211 ? 9.534 -5.453 -22.918 1.00 76.81 211 PRO A N 1
ATOM 1717 C CA . PRO A 1 211 ? 9.494 -4.006 -23.033 1.00 76.81 211 PRO A CA 1
ATOM 1718 C C . PRO A 1 211 ? 10.914 -3.452 -23.147 1.00 76.81 211 PRO A C 1
ATOM 1720 O O . PRO A 1 211 ? 11.836 -3.903 -22.458 1.00 76.81 211 PRO A O 1
ATOM 1723 N N . LEU A 1 212 ? 11.083 -2.430 -23.984 1.00 78.75 212 LEU A N 1
ATOM 1724 C CA . LEU A 1 212 ? 12.309 -1.644 -23.999 1.00 78.75 212 LEU A CA 1
ATOM 1725 C C . LEU A 1 212 ? 12.355 -0.762 -22.743 1.00 78.75 212 LEU A C 1
ATOM 1727 O O . LEU A 1 212 ? 11.389 -0.075 -22.416 1.00 78.75 212 LEU A O 1
ATOM 1731 N N . GLY A 1 213 ? 13.483 -0.774 -22.036 1.00 81.25 213 GLY A N 1
ATOM 1732 C CA . GLY A 1 213 ? 13.702 0.041 -20.842 1.00 81.25 213 GLY A CA 1
ATOM 1733 C C . GLY A 1 213 ? 15.106 0.638 -20.815 1.00 81.25 213 GLY A C 1
ATOM 1734 O O . GLY A 1 213 ? 15.996 0.190 -21.529 1.00 81.25 213 GLY A O 1
ATOM 1735 N N . SER A 1 214 ? 15.317 1.638 -19.961 1.00 87.00 214 SER A N 1
ATOM 1736 C CA . SER A 1 214 ? 16.612 2.318 -19.769 1.00 87.00 214 SER A CA 1
ATOM 1737 C C . SER A 1 214 ? 17.422 1.774 -18.582 1.00 87.00 214 SER A C 1
ATOM 1739 O O . SER A 1 214 ? 18.377 2.408 -18.124 1.00 87.00 214 SER A O 1
ATOM 1741 N N . GLY A 1 215 ? 16.995 0.632 -18.035 1.00 93.25 215 GLY A N 1
ATOM 1742 C CA . GLY A 1 215 ? 17.588 0.002 -16.862 1.00 93.25 215 GLY A CA 1
ATOM 1743 C C . GLY A 1 215 ? 18.878 -0.774 -17.161 1.00 93.25 215 GLY A C 1
ATOM 1744 O O . GLY A 1 215 ? 19.232 -0.992 -18.315 1.00 93.25 215 GLY A O 1
ATOM 1745 N N . PRO A 1 216 ? 19.571 -1.242 -16.110 1.00 96.12 216 PRO A N 1
ATOM 1746 C CA . PRO A 1 216 ? 20.838 -1.969 -16.230 1.00 96.12 216 PRO A CA 1
ATOM 1747 C C . PRO A 1 216 ? 20.684 -3.408 -16.745 1.00 96.12 216 PRO A C 1
ATOM 1749 O O . PRO A 1 216 ? 21.687 -4.057 -17.025 1.00 96.12 216 PRO A O 1
ATOM 1752 N N . TYR A 1 217 ? 19.456 -3.923 -16.852 1.00 96.50 217 TYR A N 1
ATOM 1753 C CA . TYR A 1 217 ? 19.167 -5.270 -17.336 1.00 96.50 217 TYR A CA 1
ATOM 1754 C C . TYR A 1 217 ? 18.113 -5.246 -18.440 1.00 96.50 217 TYR A C 1
ATOM 1756 O O . TYR A 1 217 ? 17.133 -4.507 -18.352 1.00 96.50 217 TYR A O 1
ATOM 1764 N N . LYS A 1 218 ? 18.278 -6.134 -19.421 1.00 94.25 218 LYS A N 1
ATOM 1765 C CA . LYS A 1 218 ? 17.263 -6.493 -20.417 1.00 94.25 218 LYS A CA 1
ATOM 1766 C C . LYS A 1 218 ? 16.742 -7.902 -20.156 1.00 94.25 218 LYS A C 1
ATOM 1768 O O . LYS A 1 218 ? 17.462 -8.735 -19.603 1.00 94.25 218 LYS A O 1
ATOM 1773 N N . ILE A 1 219 ? 15.510 -8.190 -20.565 1.00 94.69 219 ILE A N 1
ATOM 1774 C CA . ILE A 1 219 ? 15.002 -9.567 -20.560 1.00 94.69 219 ILE A CA 1
ATOM 1775 C C . ILE A 1 219 ? 15.751 -10.339 -21.651 1.00 94.69 219 ILE A C 1
ATOM 1777 O O . ILE A 1 219 ? 15.774 -9.915 -22.803 1.00 94.69 219 ILE A O 1
ATOM 1781 N N . SER A 1 220 ? 16.395 -11.441 -21.271 1.00 93.56 220 SER A N 1
ATOM 1782 C CA . SER A 1 220 ? 17.136 -12.319 -22.181 1.00 93.56 220 SER A CA 1
ATOM 1783 C C . SER A 1 220 ? 16.250 -13.459 -22.673 1.00 93.56 220 SER A C 1
ATOM 1785 O O . SER A 1 220 ? 15.982 -13.584 -23.863 1.00 93.56 220 SER A O 1
ATOM 1787 N N . THR A 1 221 ? 15.732 -14.263 -21.744 1.00 93.50 221 THR A N 1
ATOM 1788 C CA . THR A 1 221 ? 14.858 -15.404 -22.038 1.00 93.50 221 THR A CA 1
ATOM 1789 C C . THR A 1 221 ? 13.798 -15.522 -20.957 1.00 93.50 221 THR A C 1
ATOM 1791 O O . THR A 1 221 ? 14.067 -15.217 -19.793 1.00 93.50 221 THR A O 1
ATOM 1794 N N . PHE A 1 222 ? 12.620 -16.026 -21.299 1.00 93.62 222 PHE A N 1
ATOM 1795 C CA . PHE A 1 222 ? 11.601 -16.368 -20.313 1.00 93.62 222 PHE A CA 1
ATOM 1796 C C . PHE A 1 222 ? 10.764 -17.551 -20.791 1.00 93.62 222 PHE A C 1
ATOM 1798 O O . PHE A 1 222 ? 10.600 -17.779 -21.987 1.00 93.62 222 PHE A O 1
ATOM 1805 N N . ASN A 1 223 ? 10.214 -18.280 -19.829 1.00 92.44 223 ASN A N 1
ATOM 1806 C CA . ASN A 1 223 ? 9.197 -19.298 -20.026 1.00 92.44 223 ASN A CA 1
ATOM 1807 C C . ASN A 1 223 ? 7.981 -18.878 -19.202 1.00 92.44 223 ASN A C 1
ATOM 1809 O O . ASN A 1 223 ? 8.066 -18.802 -17.972 1.00 92.44 223 ASN A O 1
ATOM 1813 N N . GLN A 1 224 ? 6.860 -18.580 -19.865 1.00 90.50 224 GLN A N 1
ATOM 1814 C CA . GLN A 1 224 ? 5.680 -18.015 -19.207 1.00 90.50 224 GLN A CA 1
ATOM 1815 C C . GLN A 1 224 ? 5.240 -18.870 -18.008 1.00 90.50 224 GLN A C 1
ATOM 1817 O O . GLN A 1 224 ? 5.058 -20.081 -18.115 1.00 90.50 224 GLN A O 1
ATOM 1822 N N . GLY A 1 225 ? 5.100 -18.228 -16.845 1.00 88.12 225 GLY A N 1
ATOM 1823 C CA . GLY A 1 225 ? 4.694 -18.883 -15.598 1.00 88.12 225 GLY A CA 1
ATOM 1824 C C . GLY A 1 225 ? 5.739 -19.810 -14.964 1.00 88.12 225 GLY A C 1
ATOM 1825 O O . GLY A 1 225 ? 5.426 -20.437 -13.954 1.00 88.12 225 GLY A O 1
ATOM 1826 N N . LYS A 1 226 ? 6.955 -19.903 -15.521 1.00 92.06 226 LYS A N 1
ATOM 1827 C CA . LYS A 1 226 ? 8.020 -20.797 -15.044 1.00 92.06 226 LYS A CA 1
ATOM 1828 C C . LYS A 1 226 ? 9.295 -20.057 -14.662 1.00 92.06 226 LYS A C 1
ATOM 1830 O O . LYS A 1 226 ? 9.744 -20.207 -13.531 1.00 92.06 226 LYS A O 1
ATOM 1835 N N . ASP A 1 227 ? 9.867 -19.265 -15.564 1.00 95.06 227 ASP A N 1
ATOM 1836 C CA . ASP A 1 227 ? 11.081 -18.498 -15.276 1.00 95.06 227 ASP A CA 1
ATOM 1837 C C . ASP A 1 227 ? 11.239 -17.258 -16.160 1.00 95.06 227 ASP A C 1
ATOM 1839 O O . ASP A 1 227 ? 10.678 -17.176 -17.252 1.00 95.06 227 ASP A O 1
ATOM 1843 N N . ILE A 1 228 ? 12.014 -16.291 -15.672 1.00 96.56 228 ILE A N 1
ATOM 1844 C CA . ILE A 1 228 ? 12.482 -15.132 -16.436 1.00 96.56 228 ILE A CA 1
ATOM 1845 C C . ILE A 1 228 ? 13.944 -14.845 -16.101 1.00 96.56 228 ILE A C 1
ATOM 1847 O O . ILE A 1 228 ? 14.344 -14.832 -14.936 1.00 96.56 228 ILE A O 1
ATOM 1851 N N . THR A 1 229 ? 14.744 -14.612 -17.137 1.00 97.56 229 THR A N 1
ATOM 1852 C CA . THR A 1 229 ? 16.168 -14.304 -17.039 1.00 97.56 229 THR A CA 1
ATOM 1853 C C . THR A 1 229 ? 16.436 -12.888 -17.529 1.00 97.56 229 THR A C 1
ATOM 1855 O O . THR A 1 229 ? 16.164 -12.550 -18.681 1.00 97.56 229 THR A O 1
ATOM 1858 N N . TYR A 1 230 ? 17.040 -12.085 -16.663 1.00 97.31 230 TYR A N 1
ATOM 1859 C CA . TYR A 1 230 ? 17.550 -10.751 -16.934 1.00 97.31 230 TYR A CA 1
ATOM 1860 C C . TYR A 1 230 ? 19.054 -10.812 -17.195 1.00 97.31 230 TYR A C 1
ATOM 1862 O O . TYR A 1 230 ? 19.790 -11.404 -16.409 1.00 97.31 230 TYR A O 1
ATOM 1870 N N . GLN A 1 231 ? 19.508 -10.180 -18.274 1.00 97.38 231 GLN A N 1
ATOM 1871 C CA . GLN A 1 231 ? 20.915 -10.062 -18.658 1.00 97.38 231 GLN A CA 1
ATOM 1872 C C . GLN A 1 231 ? 21.356 -8.607 -18.529 1.00 97.38 231 GLN A C 1
ATOM 1874 O O . GLN A 1 231 ? 20.641 -7.707 -18.975 1.00 97.38 231 GLN A O 1
ATOM 1879 N N . ARG A 1 232 ? 22.517 -8.370 -17.913 1.00 96.50 232 ARG A N 1
ATOM 1880 C CA . ARG A 1 232 ? 23.062 -7.020 -17.756 1.00 96.50 232 ARG A CA 1
ATOM 1881 C C . ARG A 1 232 ? 23.378 -6.420 -19.125 1.00 96.50 232 ARG A C 1
ATOM 1883 O O . ARG A 1 232 ? 23.845 -7.125 -20.017 1.00 96.50 232 ARG A O 1
ATOM 1890 N N . VAL A 1 233 ? 23.086 -5.136 -19.281 1.00 96.06 233 VAL A N 1
ATOM 1891 C CA . VAL A 1 233 ? 23.364 -4.353 -20.488 1.00 96.06 233 VAL A CA 1
ATOM 1892 C C . VAL A 1 233 ? 24.792 -3.814 -20.399 1.00 96.06 233 VAL A C 1
ATOM 1894 O O . VAL A 1 233 ? 25.119 -3.109 -19.444 1.00 96.06 233 VAL A O 1
ATOM 1897 N N . ASP A 1 234 ? 25.639 -4.169 -21.366 1.00 92.56 234 ASP A N 1
ATOM 1898 C CA . ASP A 1 234 ? 27.070 -3.826 -21.350 1.00 92.56 234 ASP A CA 1
ATOM 1899 C C . ASP A 1 234 ? 27.314 -2.316 -21.501 1.00 92.56 234 ASP A C 1
ATOM 1901 O O . ASP A 1 234 ? 28.228 -1.768 -20.891 1.00 92.56 234 ASP A O 1
ATOM 1905 N N . ASP A 1 235 ? 26.459 -1.630 -22.258 1.00 92.31 235 ASP A N 1
ATOM 1906 C CA . ASP A 1 235 ? 26.495 -0.192 -22.529 1.00 92.31 235 ASP A CA 1
ATOM 1907 C C . ASP A 1 235 ? 25.474 0.601 -21.690 1.00 92.31 235 ASP A C 1
ATOM 1909 O O . ASP A 1 235 ? 24.972 1.646 -22.105 1.00 92.31 235 ASP A O 1
ATOM 1913 N N . TYR A 1 236 ? 25.162 0.128 -20.477 1.00 94.88 236 TYR A N 1
ATOM 1914 C CA . TYR A 1 236 ? 24.253 0.827 -19.568 1.00 94.88 236 TYR A CA 1
ATOM 1915 C C . TYR A 1 236 ? 24.737 2.258 -19.276 1.00 94.88 236 TYR A C 1
ATOM 1917 O O . TYR A 1 236 ? 25.712 2.483 -18.555 1.00 94.88 236 TYR A O 1
ATOM 1925 N N . TRP A 1 237 ? 23.989 3.236 -19.793 1.00 94.00 237 TRP A N 1
ATOM 1926 C CA . TRP A 1 237 ? 24.343 4.660 -19.812 1.00 94.00 237 TRP A CA 1
ATOM 1927 C C . TRP A 1 237 ? 24.741 5.251 -18.449 1.00 94.00 237 TRP A C 1
ATOM 1929 O O . TRP A 1 237 ? 25.540 6.183 -18.386 1.00 94.00 237 TRP A O 1
ATOM 1939 N N . ALA A 1 238 ? 24.193 4.725 -17.349 1.00 95.06 238 ALA A N 1
ATOM 1940 C CA . ALA A 1 238 ? 24.408 5.249 -16.003 1.00 95.06 238 ALA A CA 1
ATOM 1941 C C . ALA A 1 238 ? 25.452 4.470 -15.181 1.00 95.06 238 ALA A C 1
ATOM 1943 O O . ALA A 1 238 ? 25.595 4.742 -13.989 1.00 95.06 238 ALA A O 1
ATOM 1944 N N . MET A 1 239 ? 26.196 3.530 -15.777 1.00 89.75 239 MET A N 1
ATOM 1945 C CA . MET A 1 239 ? 27.165 2.681 -15.061 1.00 89.75 239 MET A CA 1
ATOM 1946 C C . MET A 1 239 ? 28.261 3.477 -14.330 1.00 89.75 239 MET A C 1
ATOM 1948 O O . MET A 1 239 ? 28.745 3.050 -13.283 1.00 89.75 239 MET A O 1
ATOM 1952 N N . THR A 1 240 ? 28.638 4.647 -14.850 1.00 90.75 240 THR A N 1
ATOM 1953 C CA . THR A 1 240 ? 29.688 5.507 -14.277 1.00 90.75 240 THR A CA 1
ATOM 1954 C C . THR A 1 240 ? 29.157 6.575 -13.321 1.00 90.75 240 THR A C 1
ATOM 1956 O O . THR A 1 240 ? 29.951 7.257 -12.668 1.00 90.75 240 THR A O 1
ATOM 1959 N N . LEU A 1 241 ? 27.833 6.736 -13.198 1.00 96.81 241 LEU A N 1
ATOM 1960 C CA . LEU A 1 241 ? 27.256 7.749 -12.318 1.00 96.81 241 LEU A CA 1
ATOM 1961 C C . LEU A 1 241 ? 27.499 7.393 -10.842 1.00 96.81 241 LEU A C 1
ATOM 1963 O O . LEU A 1 241 ? 27.315 6.233 -10.459 1.00 96.81 241 LEU A O 1
ATOM 1967 N N . PRO A 1 242 ? 27.807 8.374 -9.968 1.00 96.62 242 PRO A N 1
ATOM 1968 C CA . PRO A 1 242 ? 28.037 8.118 -8.545 1.00 96.62 242 PRO A CA 1
ATOM 1969 C C . PRO A 1 242 ? 26.901 7.349 -7.860 1.00 96.62 242 PRO A C 1
ATOM 1971 O O . PRO A 1 242 ? 27.160 6.457 -7.060 1.00 96.62 242 PRO A O 1
ATOM 1974 N N . VAL A 1 243 ? 25.649 7.632 -8.232 1.00 95.00 243 VAL A N 1
ATOM 1975 C CA . VAL A 1 243 ? 24.446 6.976 -7.686 1.00 95.00 243 VAL A CA 1
ATOM 1976 C C . VAL A 1 243 ? 24.281 5.507 -8.099 1.00 95.00 243 VAL A C 1
ATOM 1978 O O . VAL A 1 243 ? 23.395 4.833 -7.583 1.00 95.00 243 VAL A O 1
ATOM 1981 N N . ARG A 1 244 ? 25.081 5.007 -9.051 1.00 94.06 244 ARG A N 1
ATOM 1982 C CA . ARG A 1 244 ? 25.048 3.611 -9.527 1.00 94.06 244 ARG A CA 1
ATOM 1983 C C . ARG A 1 244 ? 26.300 2.814 -9.186 1.00 94.06 244 ARG A C 1
ATOM 1985 O O . ARG A 1 244 ? 26.309 1.599 -9.369 1.00 94.06 244 ARG A O 1
ATOM 1992 N N . LYS A 1 245 ? 27.345 3.462 -8.671 1.00 92.50 245 LYS A N 1
ATOM 1993 C CA . LYS A 1 245 ? 28.589 2.787 -8.306 1.00 92.50 245 LYS A CA 1
ATOM 1994 C C . LYS A 1 245 ? 28.319 1.730 -7.225 1.00 92.50 245 LYS A C 1
ATOM 1996 O O . LYS A 1 245 ? 27.795 2.054 -6.167 1.00 92.50 245 LYS A O 1
ATOM 2001 N N . GLY A 1 246 ? 28.695 0.478 -7.495 1.00 91.75 246 GLY A N 1
ATOM 2002 C CA . GLY A 1 246 ? 28.489 -0.658 -6.583 1.00 91.75 246 GLY A CA 1
ATOM 2003 C C . GLY A 1 246 ? 27.116 -1.339 -6.678 1.00 91.75 246 GLY A C 1
ATOM 2004 O O . GLY A 1 246 ? 26.858 -2.263 -5.909 1.00 91.75 246 GLY A O 1
ATOM 2005 N N . HIS A 1 247 ? 26.253 -0.916 -7.607 1.00 94.69 247 HIS A N 1
ATOM 2006 C CA . HIS A 1 247 ? 24.971 -1.563 -7.896 1.00 94.69 247 HIS A CA 1
ATOM 2007 C C . HIS A 1 247 ? 25.048 -2.455 -9.146 1.00 94.69 247 HIS A C 1
ATOM 2009 O O . HIS A 1 247 ? 25.877 -2.243 -10.030 1.00 94.69 247 HIS A O 1
ATOM 2015 N N . PHE A 1 248 ? 24.109 -3.399 -9.258 1.00 95.38 248 PHE A N 1
ATOM 2016 C CA . PHE A 1 248 ? 23.873 -4.242 -10.439 1.00 95.38 248 PHE A CA 1
ATOM 2017 C C . PHE A 1 248 ? 25.082 -5.112 -10.817 1.00 95.38 248 PHE A C 1
ATOM 2019 O O . PHE A 1 248 ? 25.477 -5.247 -11.980 1.00 95.38 248 PHE A O 1
ATOM 2026 N N . ASN A 1 249 ? 25.691 -5.717 -9.796 1.00 95.00 249 ASN A N 1
ATOM 2027 C CA . ASN A 1 249 ? 26.957 -6.436 -9.938 1.00 95.00 249 ASN A CA 1
ATOM 2028 C C . ASN A 1 249 ? 26.808 -7.799 -10.638 1.00 95.00 249 ASN A C 1
ATOM 2030 O O . ASN A 1 249 ? 27.787 -8.320 -11.169 1.00 95.00 249 ASN A O 1
ATOM 2034 N N . PHE A 1 250 ? 25.603 -8.376 -10.671 1.00 95.75 250 PHE A N 1
ATOM 2035 C CA . PHE A 1 250 ? 25.348 -9.661 -11.324 1.00 95.75 250 PHE A CA 1
ATOM 2036 C C . PHE A 1 250 ? 25.247 -9.502 -12.843 1.00 95.75 250 PHE A C 1
ATOM 2038 O O . PHE A 1 250 ? 24.537 -8.621 -13.325 1.00 95.75 250 PHE A O 1
ATOM 2045 N N . ASN A 1 251 ? 25.896 -10.381 -13.609 1.00 95.44 251 ASN A N 1
ATOM 2046 C CA . ASN A 1 251 ? 25.751 -10.396 -15.070 1.00 95.44 251 ASN A CA 1
ATOM 2047 C C . ASN A 1 251 ? 24.373 -10.912 -15.499 1.00 95.44 251 ASN A C 1
ATOM 2049 O O . ASN A 1 251 ? 23.823 -10.448 -16.492 1.00 95.44 251 ASN A O 1
ATOM 2053 N N . GLN A 1 252 ? 23.814 -11.849 -14.736 1.00 96.25 252 GLN A N 1
ATOM 2054 C CA . GLN A 1 252 ? 22.530 -12.467 -15.014 1.00 96.25 252 GLN A CA 1
ATOM 2055 C C . GLN A 1 252 ? 21.749 -12.638 -13.711 1.00 96.25 252 GLN A C 1
ATOM 2057 O O . GLN A 1 252 ? 22.320 -13.023 -12.692 1.00 96.25 252 GLN A O 1
ATOM 2062 N N . ILE A 1 253 ? 20.447 -12.364 -13.751 1.00 97.19 253 ILE A N 1
ATOM 2063 C CA . ILE A 1 253 ? 19.521 -12.612 -12.644 1.00 97.19 253 ILE A CA 1
ATOM 2064 C C . ILE A 1 253 ? 18.372 -13.445 -13.192 1.00 97.19 253 ILE A C 1
ATOM 2066 O O . ILE A 1 253 ? 17.713 -13.044 -14.149 1.00 97.19 253 ILE A O 1
ATOM 2070 N N . ARG A 1 254 ? 18.124 -14.606 -12.592 1.00 97.25 254 ARG A N 1
ATOM 2071 C CA . ARG A 1 254 ? 17.021 -15.487 -12.968 1.00 97.25 254 ARG A CA 1
ATOM 2072 C C . ARG A 1 254 ? 16.024 -15.577 -11.823 1.00 97.25 254 ARG A C 1
ATOM 2074 O O . ARG A 1 254 ? 16.414 -15.816 -10.685 1.00 97.25 254 ARG A O 1
ATOM 2081 N N . PHE A 1 255 ? 14.747 -15.425 -12.146 1.00 97.06 255 PHE A N 1
ATOM 2082 C CA . PHE A 1 255 ? 13.642 -15.662 -11.228 1.00 97.06 255 PHE A CA 1
ATOM 2083 C C . PHE A 1 255 ? 12.905 -16.924 -11.662 1.00 97.06 255 PHE A C 1
ATOM 2085 O O . PHE A 1 255 ? 12.453 -17.005 -12.803 1.00 97.06 255 PHE A O 1
ATOM 2092 N N . ASP A 1 256 ? 12.777 -17.884 -10.750 1.00 95.56 256 ASP A N 1
ATOM 2093 C CA . ASP A 1 256 ? 11.962 -19.083 -10.936 1.00 95.56 256 ASP A CA 1
ATOM 2094 C C . ASP A 1 256 ? 10.628 -18.923 -10.195 1.00 95.56 256 ASP A C 1
ATOM 2096 O O . ASP A 1 256 ? 10.591 -18.554 -9.018 1.00 95.56 256 ASP A O 1
ATOM 2100 N N . TYR A 1 257 ? 9.523 -19.228 -10.873 1.00 94.56 257 TYR A N 1
ATOM 2101 C CA . TYR A 1 257 ? 8.177 -19.118 -10.323 1.00 94.56 257 TYR A CA 1
ATOM 2102 C C . TYR A 1 257 ? 7.709 -20.460 -9.752 1.00 94.56 257 TYR A C 1
ATOM 2104 O O . TYR A 1 257 ? 7.622 -21.466 -10.454 1.00 94.56 257 TYR A O 1
ATOM 2112 N N . TYR A 1 258 ? 7.340 -20.460 -8.471 1.00 92.12 258 TYR A N 1
ATOM 2113 C CA . TYR A 1 258 ? 6.782 -21.621 -7.778 1.00 92.12 258 TYR A CA 1
ATOM 2114 C C . TYR A 1 258 ? 5.406 -21.281 -7.208 1.00 92.12 258 TYR A C 1
ATOM 2116 O O . TYR A 1 258 ? 5.227 -20.249 -6.565 1.00 92.12 258 TYR A O 1
ATOM 2124 N N . ARG A 1 259 ? 4.431 -22.178 -7.403 1.00 87.25 259 ARG A N 1
ATOM 2125 C CA . ARG A 1 259 ? 3.086 -22.038 -6.815 1.00 87.25 259 ARG A CA 1
ATOM 2126 C C . ARG A 1 259 ? 3.057 -22.389 -5.328 1.00 87.25 259 ARG A C 1
ATOM 2128 O O . ARG A 1 259 ? 2.286 -21.795 -4.583 1.00 87.25 259 ARG A O 1
ATOM 2135 N N . ASP A 1 260 ? 3.874 -23.358 -4.914 1.00 89.81 260 ASP A N 1
ATOM 2136 C CA . ASP A 1 260 ? 3.981 -23.809 -3.525 1.00 89.81 260 ASP A CA 1
ATOM 2137 C C . ASP A 1 260 ? 5.336 -23.381 -2.930 1.00 89.81 260 ASP A C 1
ATOM 2139 O O . ASP A 1 260 ? 6.387 -23.844 -3.391 1.00 89.81 260 ASP A O 1
ATOM 2143 N N . PRO A 1 261 ? 5.341 -22.536 -1.886 1.00 90.06 261 PRO A N 1
ATOM 2144 C CA . PRO A 1 261 ? 6.562 -22.122 -1.204 1.00 90.06 261 PRO A CA 1
ATOM 2145 C C . PRO A 1 261 ? 7.382 -23.267 -0.588 1.00 90.06 261 PRO A C 1
ATOM 2147 O O . PRO A 1 261 ? 8.596 -23.133 -0.459 1.00 90.06 261 PRO A O 1
ATOM 2150 N N . ASN A 1 262 ? 6.767 -24.391 -0.198 1.00 92.56 262 ASN A N 1
ATOM 2151 C CA . ASN A 1 262 ? 7.517 -25.543 0.320 1.00 92.56 262 ASN A CA 1
ATOM 2152 C C . ASN A 1 262 ? 8.330 -26.208 -0.798 1.00 92.56 262 ASN A C 1
ATOM 2154 O O . ASN A 1 262 ? 9.479 -26.583 -0.583 1.00 92.56 262 ASN A O 1
ATOM 2158 N N . VAL A 1 263 ? 7.768 -26.294 -2.009 1.00 95.31 263 VAL A N 1
ATOM 2159 C CA . VAL A 1 263 ? 8.497 -26.793 -3.185 1.00 95.31 263 VAL A CA 1
ATOM 2160 C C . VAL A 1 263 ? 9.647 -25.848 -3.534 1.00 95.31 263 VAL A C 1
ATOM 2162 O O . VAL A 1 263 ? 10.758 -26.313 -3.785 1.00 95.31 263 VAL A O 1
ATOM 2165 N N . ALA A 1 264 ? 9.414 -24.531 -3.474 1.00 95.75 264 ALA A N 1
ATOM 2166 C CA . ALA A 1 264 ? 10.468 -23.534 -3.660 1.00 95.75 264 ALA A CA 1
ATOM 2167 C C . ALA A 1 264 ? 11.611 -23.715 -2.644 1.00 95.75 264 ALA A C 1
ATOM 2169 O O . ALA A 1 264 ? 12.781 -23.690 -3.019 1.00 95.75 264 ALA A O 1
ATOM 2170 N N . LEU A 1 265 ? 11.288 -23.961 -1.369 1.00 96.38 265 LEU A N 1
ATOM 2171 C CA . LEU A 1 265 ? 12.286 -24.188 -0.324 1.00 96.38 265 LEU A CA 1
ATOM 2172 C C . LEU A 1 265 ? 13.122 -25.454 -0.572 1.00 96.38 265 LEU A C 1
ATOM 2174 O O . LEU A 1 265 ? 14.341 -25.421 -0.400 1.00 96.38 265 LEU A O 1
ATOM 2178 N N . GLU A 1 266 ? 12.509 -26.562 -0.990 1.00 95.62 266 GLU A N 1
ATOM 2179 C CA . GLU A 1 266 ? 13.254 -27.790 -1.305 1.00 95.62 266 GLU A CA 1
ATOM 2180 C C . GLU A 1 266 ? 14.130 -27.635 -2.559 1.00 95.62 266 GLU A C 1
ATOM 2182 O O . GLU A 1 266 ? 15.273 -28.103 -2.584 1.00 95.62 266 GLU A O 1
ATOM 2187 N N . ALA A 1 267 ? 13.652 -26.905 -3.572 1.00 96.12 267 ALA A N 1
ATOM 2188 C CA . ALA A 1 267 ? 14.444 -26.548 -4.747 1.00 96.12 267 ALA A CA 1
ATOM 2189 C C . ALA A 1 267 ? 15.649 -25.656 -4.380 1.00 96.12 267 ALA A C 1
ATOM 2191 O O . ALA A 1 267 ? 16.771 -25.937 -4.810 1.00 96.12 267 ALA A O 1
ATOM 2192 N N . PHE A 1 268 ? 15.452 -24.652 -3.520 1.00 97.00 268 PHE A N 1
ATOM 2193 C CA . PHE A 1 268 ? 16.521 -23.812 -2.969 1.00 97.00 268 PHE A CA 1
ATOM 2194 C C . PHE A 1 268 ? 17.568 -24.635 -2.208 1.00 97.00 268 PHE A C 1
ATOM 2196 O O . PHE A 1 268 ? 18.765 -24.555 -2.490 1.00 97.00 268 PHE A O 1
ATOM 2203 N N . LYS A 1 269 ? 17.129 -25.490 -1.272 1.00 95.00 269 LYS A N 1
ATOM 2204 C CA . LYS A 1 269 ? 18.024 -26.382 -0.516 1.00 95.00 269 LYS A CA 1
ATOM 2205 C C . LYS A 1 269 ? 18.821 -27.300 -1.436 1.00 95.00 269 LYS A C 1
ATOM 2207 O O . LYS A 1 269 ? 19.966 -27.610 -1.124 1.00 95.00 269 LYS A O 1
ATOM 2212 N N . SER A 1 270 ? 18.233 -27.700 -2.561 1.00 93.81 270 SER A N 1
ATOM 2213 C CA . SER A 1 270 ? 18.853 -28.532 -3.598 1.00 93.81 270 SER A CA 1
ATOM 2214 C C . SER A 1 270 ? 19.663 -27.734 -4.631 1.00 93.81 270 SER A C 1
ATOM 2216 O O . SER A 1 270 ? 20.030 -28.289 -5.667 1.00 93.81 270 SER A O 1
ATOM 2218 N N . LYS A 1 271 ? 19.945 -26.448 -4.367 1.00 92.50 271 LYS A N 1
ATOM 2219 C CA . LYS A 1 271 ? 20.743 -25.541 -5.213 1.00 92.50 271 LYS A CA 1
ATOM 2220 C C . LYS A 1 271 ? 20.189 -25.335 -6.624 1.00 92.50 271 LYS A C 1
ATOM 2222 O O . LYS A 1 271 ? 20.947 -25.194 -7.578 1.00 92.50 271 LYS A O 1
ATOM 2227 N N . LYS A 1 272 ? 18.864 -25.354 -6.783 1.00 94.88 272 LYS A N 1
ATOM 2228 C CA . LYS A 1 272 ? 18.228 -24.995 -8.063 1.00 94.88 272 LYS A CA 1
ATOM 2229 C C . LYS A 1 272 ? 18.226 -23.489 -8.312 1.00 94.88 272 LYS A C 1
ATOM 2231 O O . LYS A 1 272 ? 18.222 -23.084 -9.465 1.00 94.88 272 LYS A O 1
ATOM 2236 N N . PHE A 1 273 ? 18.265 -22.701 -7.243 1.00 95.69 273 PHE A N 1
ATOM 2237 C CA . PHE A 1 273 ? 18.466 -21.258 -7.258 1.00 95.69 273 PHE A CA 1
ATOM 2238 C C . PHE A 1 273 ? 19.135 -20.822 -5.949 1.00 95.69 273 PHE A C 1
ATOM 2240 O O . PHE A 1 273 ? 19.213 -21.595 -4.985 1.00 95.69 273 PHE A O 1
ATOM 2247 N N . ASP A 1 274 ? 19.637 -19.589 -5.923 1.00 96.12 274 ASP A N 1
ATOM 2248 C CA . ASP A 1 274 ? 20.724 -19.242 -5.005 1.00 96.12 274 ASP A CA 1
ATOM 2249 C C . ASP A 1 274 ? 20.331 -18.341 -3.832 1.00 96.12 274 ASP A C 1
ATOM 2251 O O . ASP A 1 274 ? 21.091 -18.226 -2.871 1.00 96.12 274 ASP A O 1
ATOM 2255 N N . PHE A 1 275 ? 19.151 -17.724 -3.879 1.00 97.44 275 PHE A N 1
ATOM 2256 C CA . PHE A 1 275 ? 18.669 -16.774 -2.878 1.00 97.44 275 PHE A CA 1
ATOM 2257 C C . PHE A 1 275 ? 17.164 -16.952 -2.645 1.00 97.44 275 PHE A C 1
ATOM 2259 O O . PHE A 1 275 ? 16.401 -17.102 -3.597 1.00 97.44 275 PHE A O 1
ATOM 2266 N N . ILE A 1 276 ? 16.724 -16.900 -1.387 1.00 97.12 276 ILE A N 1
ATOM 2267 C CA . ILE A 1 276 ? 15.308 -16.897 -1.011 1.00 97.12 276 ILE A CA 1
ATOM 2268 C C . ILE A 1 276 ? 15.049 -15.913 0.134 1.00 97.12 276 ILE A C 1
ATOM 2270 O O . ILE A 1 276 ? 15.768 -15.903 1.137 1.00 97.12 276 ILE A O 1
ATOM 2274 N N . GLU A 1 277 ? 13.986 -15.120 0.006 1.00 96.94 277 GLU A N 1
ATOM 2275 C CA . GLU A 1 277 ? 13.402 -14.354 1.109 1.00 96.94 277 GLU A CA 1
ATOM 2276 C C . GLU A 1 277 ? 12.222 -15.137 1.707 1.00 96.94 277 GLU A C 1
ATOM 2278 O O . GLU A 1 277 ? 11.325 -15.582 0.991 1.00 96.94 277 GLU A O 1
ATOM 2283 N N . GLU A 1 278 ? 12.223 -15.339 3.026 1.00 95.31 278 GLU A N 1
ATOM 2284 C CA . GLU A 1 278 ? 11.250 -16.182 3.726 1.00 95.31 278 GLU A CA 1
ATOM 2285 C C . GLU A 1 278 ? 10.228 -15.347 4.512 1.00 95.31 278 GLU A C 1
ATOM 2287 O O . GLU A 1 278 ? 10.518 -14.771 5.563 1.00 95.31 278 GLU A O 1
ATOM 2292 N N . ASN A 1 279 ? 8.980 -15.347 4.047 1.00 90.94 279 ASN A N 1
ATOM 2293 C CA . ASN A 1 279 ? 7.884 -14.600 4.664 1.00 90.94 279 ASN A CA 1
ATOM 2294 C C . ASN A 1 279 ? 7.134 -15.369 5.775 1.00 90.94 279 ASN A C 1
ATOM 2296 O O . ASN A 1 279 ? 6.381 -14.767 6.544 1.00 90.94 279 ASN A O 1
ATOM 2300 N N . SER A 1 280 ? 7.359 -16.678 5.933 1.00 90.94 280 SER A N 1
ATOM 2301 C CA . SER A 1 280 ? 6.714 -17.515 6.952 1.00 90.94 280 SER A CA 1
ATOM 2302 C C . SER A 1 280 ? 7.595 -17.714 8.181 1.00 90.94 280 SER A C 1
ATOM 2304 O O . SER A 1 280 ? 8.669 -18.313 8.122 1.00 90.94 280 SER A O 1
ATOM 2306 N N . SER A 1 281 ? 7.105 -17.291 9.350 1.00 92.00 281 SER A N 1
ATOM 2307 C CA . SER A 1 281 ? 7.783 -17.545 10.633 1.00 92.00 281 SER A CA 1
ATOM 2308 C C . SER A 1 281 ? 7.883 -19.033 10.957 1.00 92.00 281 SER A C 1
ATOM 2310 O O . SER A 1 281 ? 8.908 -19.487 11.462 1.00 92.00 281 SER A O 1
ATOM 2312 N N . LYS A 1 282 ? 6.854 -19.817 10.609 1.00 90.81 282 LYS A N 1
ATOM 2313 C CA . LYS A 1 282 ? 6.843 -21.267 10.821 1.00 90.81 282 LYS A CA 1
ATOM 2314 C C . LYS A 1 282 ? 7.912 -21.963 9.987 1.00 90.81 282 LYS A C 1
ATOM 2316 O O . LYS A 1 282 ? 8.680 -22.743 10.549 1.00 90.81 282 LYS A O 1
ATOM 2321 N N . ARG A 1 283 ? 7.978 -21.699 8.676 1.00 93.31 283 ARG A N 1
ATOM 2322 C CA . ARG A 1 283 ? 8.999 -22.327 7.820 1.00 93.31 283 ARG A CA 1
ATOM 2323 C C . ARG A 1 283 ? 10.394 -21.903 8.244 1.00 93.31 283 ARG A C 1
ATOM 2325 O O . ARG A 1 283 ? 11.230 -22.772 8.478 1.00 93.31 283 ARG A O 1
ATOM 2332 N N . TRP A 1 284 ? 10.601 -20.605 8.479 1.00 95.69 284 TRP A N 1
ATOM 2333 C CA . TRP A 1 284 ? 11.870 -20.084 8.982 1.00 95.69 284 TRP A CA 1
ATOM 2334 C C . TRP A 1 284 ? 12.345 -20.811 10.242 1.00 95.69 284 TRP A C 1
ATOM 2336 O O . TRP A 1 284 ? 13.512 -21.185 10.333 1.00 95.69 284 TRP A O 1
ATOM 2346 N N . ALA A 1 285 ? 11.456 -21.046 11.206 1.00 94.62 285 ALA A N 1
ATOM 2347 C CA . ALA A 1 285 ? 11.818 -21.694 12.461 1.00 94.62 285 ALA A CA 1
ATOM 2348 C C . ALA A 1 285 ? 12.027 -23.212 12.337 1.00 94.62 285 ALA A C 1
ATOM 2350 O O . ALA A 1 285 ? 12.881 -23.756 13.029 1.00 94.62 285 ALA A O 1
ATOM 2351 N N . THR A 1 286 ? 11.259 -23.897 11.483 1.00 93.62 286 THR A N 1
ATOM 2352 C CA . THR A 1 286 ? 11.129 -25.368 11.553 1.00 93.62 286 THR A CA 1
ATOM 2353 C C . THR A 1 286 ? 11.678 -26.131 10.353 1.00 93.62 286 THR A C 1
ATOM 2355 O O . THR A 1 286 ? 12.001 -27.302 10.500 1.00 93.62 286 THR A O 1
ATOM 2358 N N . GLN A 1 287 ? 11.805 -25.505 9.181 1.00 95.50 287 GLN A N 1
ATOM 2359 C CA . GLN A 1 287 ? 12.122 -26.220 7.939 1.00 95.50 287 GLN A CA 1
ATOM 2360 C C . GLN A 1 287 ? 13.547 -25.978 7.425 1.00 95.50 287 GLN A C 1
ATOM 2362 O O . GLN A 1 287 ? 13.946 -26.580 6.435 1.00 95.50 287 GLN A O 1
ATOM 2367 N N . TYR A 1 288 ? 14.346 -25.134 8.078 1.00 94.88 288 TYR A N 1
ATOM 2368 C CA . TYR A 1 288 ? 15.746 -24.887 7.709 1.00 94.88 288 TYR A CA 1
ATOM 2369 C C . TYR A 1 288 ? 16.700 -25.709 8.590 1.00 94.88 288 TYR A C 1
ATOM 2371 O O . TYR A 1 288 ? 17.331 -25.180 9.506 1.00 94.88 288 TYR A O 1
ATOM 2379 N N . GLU A 1 289 ? 16.770 -27.014 8.332 1.00 93.50 289 GLU A N 1
ATOM 2380 C CA . GLU A 1 289 ? 17.574 -27.966 9.106 1.00 93.50 289 GLU A CA 1
ATOM 2381 C C . GLU A 1 289 ? 19.079 -27.670 9.036 1.00 93.50 289 GLU A C 1
ATOM 2383 O O . GLU A 1 289 ? 19.667 -27.633 7.954 1.00 93.50 289 GLU A O 1
ATOM 2388 N N . VAL A 1 290 ? 19.732 -27.549 10.197 1.00 93.00 290 VAL A N 1
ATOM 2389 C CA . VAL A 1 290 ? 21.156 -27.176 10.306 1.00 93.00 290 VAL A CA 1
ATOM 2390 C C . VAL A 1 290 ? 22.073 -28.108 9.506 1.00 93.00 290 VAL A C 1
ATOM 2392 O O . VAL A 1 290 ? 23.011 -27.635 8.868 1.00 93.00 290 VAL A O 1
ATOM 2395 N N . ALA A 1 291 ? 21.804 -29.417 9.506 1.00 93.38 291 ALA A N 1
ATOM 2396 C CA . ALA A 1 291 ? 22.599 -30.391 8.756 1.00 93.38 291 ALA A CA 1
ATOM 2397 C C . ALA A 1 291 ? 22.535 -30.142 7.239 1.00 93.38 291 ALA A C 1
ATOM 2399 O O . ALA A 1 291 ? 23.567 -30.146 6.568 1.00 93.38 291 ALA A O 1
ATOM 2400 N N . THR A 1 292 ? 21.341 -29.858 6.712 1.00 92.12 292 THR A N 1
ATOM 2401 C CA . THR A 1 292 ? 21.131 -29.548 5.292 1.00 92.12 292 THR A CA 1
ATOM 2402 C C . THR A 1 292 ? 21.797 -28.230 4.906 1.00 92.12 292 THR A C 1
ATOM 2404 O O . THR A 1 292 ? 22.472 -28.178 3.880 1.00 92.12 292 THR A O 1
ATOM 2407 N N . LEU A 1 293 ? 21.689 -27.193 5.746 1.00 94.00 293 LEU A N 1
ATOM 2408 C CA . LEU A 1 293 ? 22.345 -25.905 5.489 1.00 94.00 293 LEU A CA 1
ATOM 2409 C C . LEU A 1 293 ? 23.868 -26.037 5.432 1.00 94.00 293 LEU A C 1
ATOM 2411 O O . LEU A 1 293 ? 24.486 -25.548 4.491 1.00 94.00 293 LEU A O 1
ATOM 2415 N N . LYS A 1 294 ? 24.465 -26.752 6.397 1.00 93.31 294 LYS A N 1
ATOM 2416 C CA . LYS A 1 294 ? 25.913 -26.999 6.432 1.00 93.31 294 LYS A CA 1
ATOM 2417 C C . LYS A 1 294 ? 26.384 -27.808 5.228 1.00 93.31 294 LYS A C 1
ATOM 2419 O O . LYS A 1 294 ? 27.341 -27.416 4.580 1.00 93.31 294 LYS A O 1
ATOM 2424 N N . ARG A 1 295 ? 25.701 -28.913 4.903 1.00 93.12 295 ARG A N 1
ATOM 2425 C CA . ARG A 1 295 ? 26.058 -29.773 3.760 1.00 93.12 295 ARG A CA 1
ATOM 2426 C C . ARG A 1 295 ? 26.024 -29.015 2.433 1.00 93.12 295 ARG A C 1
ATOM 2428 O O . ARG A 1 295 ? 26.826 -29.294 1.548 1.00 93.12 295 ARG A O 1
ATOM 2435 N N . ASN A 1 296 ? 25.092 -28.077 2.297 1.00 91.75 296 ASN A N 1
ATOM 2436 C CA . ASN A 1 296 ? 24.877 -27.355 1.053 1.00 91.75 296 ASN A CA 1
ATOM 2437 C C . ASN A 1 296 ? 25.530 -25.964 1.036 1.00 91.75 296 ASN A C 1
ATOM 2439 O O . ASN A 1 296 ? 25.382 -25.277 0.034 1.00 91.75 296 ASN A O 1
ATOM 2443 N N . ASN A 1 297 ? 26.307 -25.570 2.052 1.00 93.50 297 ASN A N 1
ATOM 2444 C CA . ASN A 1 297 ? 26.912 -24.233 2.171 1.00 93.50 297 ASN A CA 1
ATOM 2445 C C . ASN A 1 297 ? 25.876 -23.106 2.010 1.00 93.50 297 ASN A C 1
ATOM 2447 O O . ASN A 1 297 ? 26.034 -22.200 1.194 1.00 93.50 297 ASN A O 1
ATOM 2451 N N . ILE A 1 298 ? 24.778 -23.207 2.760 1.00 96.25 298 ILE A N 1
ATOM 2452 C CA . ILE A 1 298 ? 23.699 -22.220 2.758 1.00 96.25 298 ILE A CA 1
ATOM 2453 C C . ILE A 1 298 ? 23.807 -21.361 4.015 1.00 96.25 298 ILE A C 1
ATOM 2455 O O . ILE A 1 298 ? 23.729 -21.864 5.139 1.00 96.25 298 ILE A O 1
ATOM 2459 N N . VAL A 1 299 ? 23.902 -20.051 3.817 1.00 96.69 299 VAL A N 1
ATOM 2460 C CA . VAL A 1 299 ? 23.790 -19.050 4.874 1.00 96.69 299 VAL A CA 1
ATOM 2461 C C . VAL A 1 299 ? 22.315 -18.777 5.127 1.00 96.69 299 VAL A C 1
ATOM 2463 O O . VAL A 1 299 ? 21.546 -18.538 4.202 1.00 96.69 299 VAL A O 1
ATOM 2466 N N . LYS A 1 300 ? 21.913 -18.795 6.397 1.00 97.19 300 LYS A N 1
ATOM 2467 C CA . LYS A 1 300 ? 20.578 -18.409 6.860 1.00 97.19 300 LYS A CA 1
ATOM 2468 C C . LYS A 1 300 ? 20.743 -17.271 7.857 1.00 97.19 300 LYS A C 1
ATOM 2470 O O . LYS A 1 300 ? 21.346 -17.477 8.907 1.00 97.19 300 LYS A O 1
ATOM 2475 N N . THR A 1 301 ? 20.212 -16.092 7.552 1.00 95.94 301 THR A N 1
ATOM 2476 C CA . THR A 1 301 ? 20.403 -14.909 8.399 1.00 95.94 301 THR A CA 1
ATOM 2477 C C . THR A 1 301 ? 19.209 -13.957 8.368 1.00 95.94 301 THR A C 1
ATOM 2479 O O . THR A 1 301 ? 18.339 -14.035 7.501 1.00 95.94 301 THR A O 1
ATOM 2482 N N . THR A 1 302 ? 19.160 -13.056 9.345 1.00 95.38 302 THR A N 1
ATOM 2483 C CA . THR A 1 302 ? 18.209 -11.945 9.384 1.00 95.38 302 THR A CA 1
ATOM 2484 C C . THR A 1 302 ? 18.941 -10.629 9.183 1.00 95.38 302 THR A C 1
ATOM 2486 O O . THR A 1 302 ? 19.962 -10.391 9.826 1.00 95.38 302 THR A O 1
ATOM 2489 N N . ILE A 1 303 ? 18.404 -9.755 8.337 1.00 94.56 303 ILE A N 1
ATOM 2490 C CA . ILE A 1 303 ? 18.975 -8.435 8.055 1.00 94.56 303 ILE A CA 1
ATOM 2491 C C . ILE A 1 303 ? 18.006 -7.383 8.579 1.00 94.56 303 ILE A C 1
ATOM 2493 O O . ILE A 1 303 ? 16.900 -7.261 8.060 1.00 94.56 303 ILE A O 1
ATOM 2497 N N . ALA A 1 304 ? 18.397 -6.663 9.630 1.00 92.81 304 ALA A N 1
ATOM 2498 C CA . ALA A 1 304 ? 17.567 -5.623 10.234 1.00 92.81 304 ALA A CA 1
ATOM 2499 C C . ALA A 1 304 ? 17.279 -4.483 9.245 1.00 92.81 304 ALA A C 1
ATOM 2501 O O . ALA A 1 304 ? 18.128 -4.146 8.420 1.00 92.81 304 ALA A O 1
ATOM 2502 N N . HIS A 1 305 ? 16.090 -3.891 9.350 1.00 92.19 305 HIS A N 1
ATOM 2503 C CA . HIS A 1 305 ? 15.688 -2.738 8.552 1.00 92.19 305 HIS A CA 1
ATOM 2504 C C . HIS A 1 305 ? 14.857 -1.747 9.370 1.00 92.19 305 HIS A C 1
ATOM 2506 O O . HIS A 1 305 ? 14.174 -2.101 10.332 1.00 92.19 305 HIS A O 1
ATOM 2512 N N . GLU A 1 306 ? 14.816 -0.511 8.895 1.00 90.12 306 GLU A N 1
ATOM 2513 C CA . GLU A 1 306 ? 14.036 0.593 9.456 1.00 90.12 306 GLU A CA 1
ATOM 2514 C C . GLU A 1 306 ? 12.831 0.943 8.560 1.00 90.12 306 GLU A C 1
ATOM 2516 O O . GLU A 1 306 ? 12.308 2.051 8.619 1.00 90.12 306 GLU A O 1
ATOM 2521 N N . ASN A 1 307 ? 12.380 0.015 7.697 1.00 92.12 307 ASN A N 1
ATOM 2522 C CA . ASN A 1 307 ? 11.153 0.208 6.915 1.00 92.12 307 ASN A CA 1
ATOM 2523 C C . ASN A 1 307 ? 9.978 0.546 7.842 1.00 92.12 307 ASN A C 1
ATOM 2525 O O . ASN A 1 307 ? 9.702 -0.249 8.752 1.00 92.12 307 ASN A O 1
ATOM 2529 N N . PRO A 1 308 ? 9.238 1.637 7.581 1.00 93.50 308 PRO A N 1
ATOM 2530 C CA . PRO A 1 308 ? 7.985 1.886 8.270 1.00 93.50 308 PRO A CA 1
ATOM 2531 C C . PRO A 1 308 ? 7.047 0.693 8.078 1.00 93.50 308 PRO A C 1
ATOM 2533 O O . PRO A 1 308 ? 6.759 0.272 6.958 1.00 93.50 308 PRO A O 1
ATOM 2536 N N . ALA A 1 309 ? 6.588 0.118 9.184 1.00 93.38 309 ALA A N 1
ATOM 2537 C CA . ALA A 1 309 ? 5.709 -1.046 9.160 1.00 93.38 309 ALA A CA 1
ATOM 2538 C C . ALA A 1 309 ? 4.227 -0.655 9.060 1.00 93.38 309 ALA A C 1
ATOM 2540 O O . ALA A 1 309 ? 3.375 -1.489 8.747 1.00 93.38 309 ALA A O 1
ATOM 2541 N N . GLY A 1 310 ? 3.919 0.609 9.358 1.00 93.38 310 GLY A N 1
ATOM 2542 C CA . GLY A 1 310 ? 2.557 1.090 9.520 1.00 93.38 310 GLY A CA 1
ATOM 2543 C C . GLY A 1 310 ? 1.856 0.402 10.688 1.00 93.38 310 GLY A C 1
ATOM 2544 O O . GLY A 1 310 ? 2.477 0.141 11.725 1.00 93.38 310 GLY A O 1
ATOM 2545 N N . MET A 1 311 ? 0.584 0.039 10.508 1.00 95.62 311 MET A N 1
ATOM 2546 C CA . MET A 1 311 ? -0.071 -0.890 11.428 1.00 95.62 311 MET A CA 1
ATOM 2547 C C . MET A 1 311 ? -0.907 -1.946 10.706 1.00 95.62 311 MET A C 1
ATOM 2549 O O . MET A 1 311 ? -1.912 -1.640 10.069 1.00 95.62 311 MET A O 1
ATOM 2553 N N . GLN A 1 312 ? -0.514 -3.211 10.868 1.00 96.56 312 GLN A N 1
ATOM 2554 C CA . GLN A 1 312 ? -1.411 -4.355 10.717 1.00 96.56 312 GLN A CA 1
ATOM 2555 C C . GLN A 1 312 ? -2.246 -4.493 11.994 1.00 96.56 312 GLN A C 1
ATOM 2557 O O . GLN A 1 312 ? -1.696 -4.457 13.101 1.00 96.56 312 GLN A O 1
ATOM 2562 N N . ALA A 1 313 ? -3.560 -4.649 11.858 1.00 97.50 313 ALA A N 1
ATOM 2563 C CA . ALA A 1 313 ? -4.468 -4.719 12.994 1.00 97.50 313 ALA A CA 1
ATOM 2564 C C . ALA A 1 313 ? -5.783 -5.437 12.663 1.00 97.50 313 ALA A C 1
ATOM 2566 O O . ALA A 1 313 ? -6.145 -5.588 11.495 1.00 97.50 313 ALA A O 1
ATOM 2567 N N . PHE A 1 314 ? -6.528 -5.819 13.705 1.00 98.31 314 PHE A N 1
ATOM 2568 C CA . PHE A 1 314 ? -7.968 -6.022 13.561 1.00 98.31 314 PHE A CA 1
ATOM 2569 C C . PHE A 1 314 ? -8.649 -4.647 13.541 1.00 98.31 314 PHE A C 1
ATOM 2571 O O . PHE A 1 314 ? -8.642 -3.942 14.551 1.00 98.31 314 PHE A O 1
ATOM 2578 N N . ALA A 1 315 ? -9.187 -4.246 12.394 1.00 98.50 315 ALA A N 1
ATOM 2579 C CA . ALA A 1 315 ? -9.868 -2.973 12.204 1.00 98.50 315 ALA A CA 1
ATOM 2580 C C . ALA A 1 315 ? -11.363 -3.119 12.502 1.00 98.50 315 ALA A C 1
ATOM 2582 O O . ALA A 1 315 ? -12.020 -3.999 11.945 1.00 98.50 315 ALA A O 1
ATOM 2583 N N . MET A 1 316 ? -11.880 -2.259 13.381 1.00 98.81 316 MET A N 1
ATOM 2584 C CA . MET A 1 316 ? -13.291 -2.232 13.769 1.00 98.81 316 MET A CA 1
ATOM 2585 C C . MET A 1 316 ? -14.050 -1.231 12.902 1.00 98.81 316 MET A C 1
ATOM 2587 O O . MET A 1 316 ? -13.619 -0.091 12.753 1.00 98.81 316 MET A O 1
ATOM 2591 N N . ASN A 1 317 ? -15.187 -1.640 12.346 1.00 98.69 317 ASN A N 1
ATOM 2592 C CA . ASN A 1 317 ? -16.052 -0.755 11.576 1.00 98.69 317 ASN A CA 1
ATOM 2593 C C . ASN A 1 317 ? -16.895 0.117 12.518 1.00 98.69 317 ASN A C 1
ATOM 2595 O O . ASN A 1 317 ? -17.917 -0.332 13.034 1.00 98.69 317 ASN A O 1
ATOM 2599 N N . THR A 1 318 ? -16.515 1.378 12.726 1.00 98.38 318 THR A N 1
ATOM 2600 C CA . THR A 1 318 ? -17.222 2.312 13.622 1.00 98.38 318 THR A CA 1
ATOM 2601 C C . THR A 1 318 ? -18.579 2.766 13.086 1.00 98.38 318 THR A C 1
ATOM 2603 O O . THR A 1 318 ? -19.288 3.503 13.764 1.00 98.38 318 THR A O 1
ATOM 2606 N N . ARG A 1 319 ? -18.979 2.306 11.894 1.00 97.88 319 ARG A N 1
ATOM 2607 C CA . ARG A 1 319 ? -20.355 2.434 11.389 1.00 97.88 319 ARG A CA 1
ATOM 2608 C C . ARG A 1 319 ? -21.308 1.443 12.064 1.00 97.88 319 ARG A C 1
ATOM 2610 O O . ARG A 1 319 ? -22.518 1.642 12.018 1.00 97.88 319 ARG A O 1
ATOM 2617 N N . ARG A 1 320 ? -20.784 0.371 12.670 1.00 97.81 320 ARG A N 1
ATOM 2618 C CA . ARG A 1 320 ? -21.563 -0.601 13.447 1.00 97.81 320 ARG A CA 1
ATOM 2619 C C . ARG A 1 320 ? -21.727 -0.095 14.875 1.00 97.81 320 ARG A C 1
ATOM 2621 O O . ARG A 1 320 ? -20.744 0.275 15.513 1.00 97.81 320 ARG A O 1
ATOM 2628 N N . GLU A 1 321 ? -22.954 -0.153 15.391 1.00 95.81 321 GLU A N 1
ATOM 2629 C CA . GLU A 1 321 ? -23.323 0.332 16.732 1.00 95.81 321 GLU A CA 1
ATOM 2630 C C . GLU A 1 321 ? -22.388 -0.201 17.834 1.00 95.81 321 GLU A C 1
ATOM 2632 O O . GLU A 1 321 ? -21.937 0.555 18.695 1.00 95.81 321 GLU A O 1
ATOM 2637 N N . LEU A 1 322 ? -22.011 -1.482 17.743 1.00 96.94 322 LEU A N 1
ATOM 2638 C CA . LEU A 1 322 ? -21.127 -2.168 18.693 1.00 96.94 322 LEU A CA 1
ATOM 2639 C C . LEU A 1 322 ? 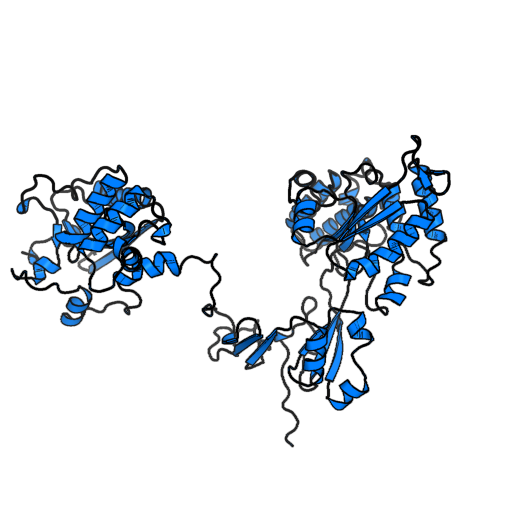-19.751 -1.511 18.855 1.00 96.94 322 LEU A C 1
ATOM 2641 O O . LEU A 1 322 ? -19.131 -1.660 19.906 1.00 96.94 322 LEU A O 1
ATOM 2645 N N . PHE A 1 323 ? -19.257 -0.803 17.837 1.00 98.38 323 PHE A N 1
ATOM 2646 C CA . PHE A 1 323 ? -17.912 -0.229 17.831 1.00 98.38 323 PHE A CA 1
ATOM 2647 C C . PHE A 1 323 ? -17.899 1.297 17.883 1.00 98.38 323 PHE A C 1
ATOM 2649 O O . PHE A 1 323 ? -16.836 1.879 17.682 1.00 98.38 323 PHE A O 1
ATOM 2656 N N . ILE A 1 324 ? -19.025 1.958 18.171 1.00 97.31 324 ILE A N 1
ATOM 2657 C CA . ILE A 1 324 ? -19.083 3.425 18.295 1.00 97.31 324 ILE A CA 1
ATOM 2658 C C . ILE A 1 324 ? -18.385 3.910 19.578 1.00 97.31 324 ILE A C 1
ATOM 2660 O O . ILE A 1 324 ? -17.636 4.888 19.538 1.00 97.31 324 ILE A O 1
ATOM 2664 N N . ASP A 1 325 ? -18.564 3.215 20.704 1.00 97.75 325 ASP A N 1
ATOM 2665 C CA . ASP A 1 325 ? -17.976 3.598 21.997 1.00 97.75 325 ASP A CA 1
ATOM 2666 C C . ASP A 1 325 ? -16.478 3.231 22.070 1.00 97.75 325 ASP A C 1
ATOM 2668 O O . ASP A 1 325 ? -16.086 2.067 21.924 1.00 97.75 325 ASP A O 1
ATOM 2672 N N . SER A 1 326 ? -15.619 4.221 22.335 1.00 96.81 326 SER A N 1
ATOM 2673 C CA . SER A 1 326 ? -14.168 4.028 22.441 1.00 96.81 326 SER A CA 1
ATOM 2674 C C . SER A 1 326 ? -13.760 3.107 23.595 1.00 96.81 326 SER A C 1
ATOM 2676 O O . SER A 1 326 ? -12.773 2.384 23.458 1.00 96.81 326 SER A O 1
ATOM 2678 N N . LYS A 1 327 ? -14.527 3.041 24.694 1.00 97.38 327 LYS A N 1
ATOM 2679 C CA . LYS A 1 327 ? -14.273 2.120 25.818 1.00 97.38 327 LYS A CA 1
ATOM 2680 C C . LYS A 1 327 ? -14.512 0.672 25.420 1.00 97.38 327 LYS A C 1
ATOM 2682 O O . LYS A 1 327 ? -13.771 -0.208 25.860 1.00 97.38 327 LYS A O 1
ATOM 2687 N N . VAL A 1 328 ? -15.513 0.416 24.573 1.00 98.38 328 VAL A N 1
ATOM 2688 C CA . VAL A 1 328 ? -15.737 -0.918 23.995 1.00 98.38 328 VAL A CA 1
ATOM 2689 C C . VAL A 1 328 ? -14.544 -1.297 23.129 1.00 98.38 328 VAL A C 1
ATOM 2691 O O . VAL A 1 328 ? -13.945 -2.351 23.339 1.00 98.38 328 VAL A O 1
ATOM 2694 N N . ARG A 1 329 ? -14.132 -0.410 22.217 1.00 98.31 329 ARG A N 1
ATOM 2695 C CA . ARG A 1 329 ? -12.973 -0.664 21.355 1.00 98.31 329 ARG A CA 1
ATOM 2696 C C . ARG A 1 329 ? -11.680 -0.892 22.152 1.00 98.31 329 ARG A C 1
ATOM 2698 O O . ARG A 1 329 ? -10.947 -1.848 21.893 1.00 98.31 329 ARG A O 1
ATOM 2705 N N . GLN A 1 330 ? -11.439 -0.087 23.188 1.00 97.81 330 GLN A N 1
ATOM 2706 C CA . GLN A 1 330 ? -10.320 -0.260 24.118 1.00 97.81 330 GLN A CA 1
ATOM 2707 C C . GLN A 1 330 ? -10.372 -1.625 24.818 1.00 97.81 330 GLN A C 1
ATOM 2709 O O . GLN A 1 330 ? -9.356 -2.319 24.898 1.00 97.81 330 GLN A O 1
ATOM 2714 N N . ALA A 1 331 ? -11.549 -2.037 25.301 1.00 98.00 331 ALA A N 1
ATOM 2715 C CA . ALA A 1 331 ? -11.734 -3.332 25.943 1.00 98.00 331 ALA A CA 1
ATOM 2716 C C . ALA A 1 331 ? -11.374 -4.486 25.000 1.00 98.00 331 ALA A C 1
ATOM 2718 O O . ALA A 1 331 ? -10.642 -5.387 25.403 1.00 98.00 331 ALA A O 1
ATOM 2719 N N . LEU A 1 332 ? -11.816 -4.431 23.741 1.00 97.81 332 LEU A N 1
ATOM 2720 C CA . LEU A 1 332 ? -11.499 -5.438 22.724 1.00 97.81 332 LEU A CA 1
ATOM 2721 C C . LEU A 1 332 ? -9.996 -5.503 22.415 1.00 97.81 332 LEU A C 1
ATOM 2723 O O . LEU A 1 332 ? -9.468 -6.593 22.178 1.00 97.81 332 LEU A O 1
ATOM 2727 N N . GLY A 1 333 ? -9.292 -4.369 22.488 1.00 96.19 333 GLY A N 1
ATOM 2728 C CA . GLY A 1 333 ? -7.838 -4.297 22.334 1.00 96.19 333 GLY A CA 1
ATOM 2729 C C . GLY A 1 333 ? -7.049 -5.018 23.432 1.00 96.19 333 GLY A C 1
ATOM 2730 O O . GLY A 1 333 ? -6.024 -5.642 23.152 1.00 96.19 333 GLY A O 1
ATOM 2731 N N . LEU A 1 334 ? -7.547 -4.996 24.671 1.00 96.56 334 LEU A N 1
ATOM 2732 C CA . LEU A 1 334 ? -6.924 -5.664 25.825 1.00 96.56 334 LEU A CA 1
ATOM 2733 C C . LEU A 1 334 ? -6.997 -7.200 25.752 1.00 96.56 334 LEU A C 1
ATOM 2735 O O . LEU A 1 334 ? -6.203 -7.903 26.386 1.00 96.56 334 LEU A O 1
ATOM 2739 N N . VAL A 1 335 ? -7.956 -7.732 24.994 1.00 95.88 335 VAL A N 1
ATOM 2740 C CA . VAL A 1 335 ? -8.246 -9.172 24.923 1.00 95.88 335 VAL A CA 1
ATOM 2741 C C . VAL A 1 335 ? -7.224 -9.931 24.068 1.00 95.88 335 VAL A C 1
ATOM 2743 O O . VAL A 1 335 ? -6.967 -11.116 24.316 1.00 95.88 335 VAL A O 1
ATOM 2746 N N . PHE A 1 336 ? -6.607 -9.265 23.088 1.00 95.62 336 PHE A N 1
ATOM 2747 C CA . PHE A 1 336 ? -5.616 -9.890 22.218 1.00 95.62 336 PHE A CA 1
ATOM 2748 C C . PHE A 1 336 ? -4.285 -10.120 22.954 1.00 95.62 336 PHE A C 1
ATOM 2750 O O . PHE A 1 336 ? -3.659 -9.183 23.445 1.00 95.62 336 PHE A O 1
ATOM 2757 N N . ASP A 1 337 ? -3.848 -11.382 23.014 1.00 95.75 337 ASP A N 1
ATOM 2758 C CA . ASP A 1 337 ? -2.614 -11.801 23.690 1.00 95.75 337 ASP A CA 1
ATOM 2759 C C . ASP A 1 337 ? -1.479 -11.971 22.670 1.00 95.75 337 ASP A C 1
ATOM 2761 O O . ASP A 1 337 ? -1.307 -13.032 22.055 1.00 95.75 337 ASP A O 1
ATOM 2765 N N . PHE A 1 338 ? -0.717 -10.897 22.461 1.00 95.44 338 PHE A N 1
ATOM 2766 C CA . PHE A 1 338 ? 0.411 -10.912 21.535 1.00 95.44 338 PHE A CA 1
ATOM 2767 C C . PHE A 1 338 ? 1.535 -11.809 22.000 1.00 95.44 338 PHE A C 1
ATOM 2769 O O . PHE A 1 338 ? 2.051 -12.573 21.192 1.00 95.44 338 PHE A O 1
ATOM 2776 N N . GLU A 1 339 ? 1.938 -11.716 23.264 1.00 95.88 339 GLU A N 1
ATOM 2777 C CA . GLU A 1 339 ? 3.099 -12.452 23.751 1.00 95.88 339 GLU A CA 1
ATOM 2778 C C . GLU A 1 339 ? 2.868 -13.957 23.618 1.00 95.88 339 GLU A C 1
ATOM 2780 O O . GLU A 1 339 ? 3.771 -14.681 23.191 1.00 95.88 339 GLU A O 1
ATOM 2785 N N . TRP A 1 340 ? 1.643 -14.428 23.883 1.00 96.38 340 TRP A N 1
ATOM 2786 C CA . TRP A 1 340 ? 1.285 -15.824 23.644 1.00 96.38 340 TRP A CA 1
ATOM 2787 C C . TRP A 1 340 ? 1.301 -16.158 22.151 1.00 96.38 340 TRP A C 1
ATOM 2789 O O . TRP A 1 340 ? 1.888 -17.168 21.759 1.00 96.38 340 TRP A O 1
ATOM 2799 N N . THR A 1 341 ? 0.703 -15.312 21.308 1.00 95.31 341 THR A N 1
ATOM 2800 C CA . THR A 1 341 ? 0.645 -15.522 19.851 1.00 95.31 341 THR A CA 1
ATOM 2801 C C . THR A 1 341 ? 2.052 -15.586 19.249 1.00 95.31 341 THR A C 1
ATOM 2803 O O . THR A 1 341 ? 2.386 -16.528 18.530 1.00 95.31 341 THR A O 1
ATOM 2806 N N . ASN A 1 342 ? 2.915 -14.635 19.599 1.00 95.50 342 ASN A N 1
ATOM 2807 C CA . ASN A 1 342 ? 4.279 -14.546 19.102 1.00 95.50 342 ASN A CA 1
ATOM 2808 C C . ASN A 1 342 ? 5.119 -15.745 19.546 1.00 95.50 342 ASN A C 1
ATOM 2810 O O . ASN A 1 342 ? 5.813 -16.348 18.731 1.00 95.50 342 ASN A O 1
ATOM 2814 N N . LYS A 1 343 ? 5.000 -16.154 20.813 1.00 95.25 343 LYS A N 1
ATOM 2815 C CA . LYS A 1 343 ? 5.708 -17.321 21.345 1.00 95.25 343 LYS A CA 1
ATOM 2816 C C . LYS A 1 343 ? 5.250 -18.631 20.697 1.00 95.25 343 LYS A C 1
ATOM 2818 O O . LYS A 1 343 ? 6.086 -19.412 20.257 1.00 95.25 343 LYS A O 1
ATOM 2823 N N . ASN A 1 344 ? 3.941 -18.878 20.644 1.00 94.25 344 ASN A N 1
ATOM 2824 C CA . ASN A 1 344 ? 3.396 -20.198 20.303 1.00 94.25 344 ASN A CA 1
ATOM 2825 C C . ASN A 1 344 ? 3.122 -20.384 18.807 1.00 94.25 344 ASN A C 1
ATOM 2827 O O . ASN A 1 344 ? 3.153 -21.510 18.313 1.00 94.25 344 ASN A O 1
ATOM 2831 N N . LEU A 1 345 ? 2.827 -19.306 18.075 1.00 92.88 345 LEU A N 1
ATOM 2832 C CA . LEU A 1 345 ? 2.512 -19.386 16.645 1.00 92.88 345 LEU A CA 1
ATOM 2833 C C . LEU A 1 345 ? 3.656 -18.888 15.766 1.00 92.88 345 LEU A C 1
ATOM 2835 O O . LEU A 1 345 ? 3.838 -19.421 14.671 1.00 92.88 345 LEU A O 1
ATOM 2839 N N . PHE A 1 346 ? 4.421 -17.900 16.239 1.00 93.75 346 PHE A N 1
ATOM 2840 C CA . PHE A 1 346 ? 5.424 -17.207 15.429 1.00 93.75 346 PHE A CA 1
ATOM 2841 C C . PHE A 1 346 ? 6.873 -17.435 15.851 1.00 93.75 346 PHE A C 1
ATOM 2843 O O . PHE A 1 346 ? 7.760 -16.844 15.241 1.00 93.75 346 PHE A O 1
ATOM 2850 N N . PHE A 1 347 ? 7.133 -18.287 16.846 1.00 93.94 347 PHE A N 1
ATOM 2851 C CA . PHE A 1 347 ? 8.489 -18.617 17.301 1.00 93.94 347 PHE A CA 1
ATOM 2852 C C . PHE A 1 347 ? 9.306 -17.382 17.731 1.00 93.94 347 PHE A C 1
ATOM 2854 O O . PHE A 1 347 ? 10.519 -17.337 17.557 1.00 93.94 347 PHE A O 1
ATOM 2861 N N . GLY A 1 348 ? 8.633 -16.355 18.262 1.00 93.56 348 GLY A N 1
ATOM 2862 C CA . GLY A 1 348 ? 9.250 -15.098 18.695 1.00 93.56 348 GLY A CA 1
ATOM 2863 C C . GLY A 1 348 ? 9.720 -14.192 17.554 1.00 93.56 348 GLY A C 1
ATOM 2864 O O . GLY A 1 348 ? 10.489 -13.268 17.794 1.00 93.56 348 GLY A O 1
ATOM 2865 N N . ALA A 1 349 ? 9.291 -14.449 16.317 1.00 93.31 349 ALA A N 1
ATOM 2866 C CA . ALA A 1 349 ? 9.878 -13.832 15.133 1.00 93.31 349 ALA A CA 1
ATOM 2867 C C . ALA A 1 349 ? 9.297 -12.455 14.751 1.00 93.31 349 ALA A C 1
ATOM 2869 O O . ALA A 1 349 ? 9.698 -11.911 13.717 1.00 93.31 349 ALA A O 1
ATOM 2870 N N . TYR A 1 350 ? 8.344 -11.917 15.521 1.00 95.00 350 TYR A N 1
ATOM 2871 C CA . TYR A 1 350 ? 7.725 -10.610 15.270 1.00 95.00 350 TYR A CA 1
ATOM 2872 C C . TYR A 1 350 ? 7.792 -9.673 16.478 1.00 95.00 350 TYR A C 1
ATOM 2874 O O . TYR A 1 350 ? 7.940 -10.103 17.623 1.00 95.00 350 TYR A O 1
ATOM 2882 N N . THR A 1 351 ? 7.595 -8.387 16.204 1.00 94.00 351 THR A N 1
ATOM 2883 C CA . THR A 1 351 ? 7.525 -7.298 17.182 1.00 94.00 351 THR A CA 1
ATOM 2884 C C . THR A 1 351 ? 6.089 -6.785 17.276 1.00 94.00 351 THR A C 1
ATOM 2886 O O . THR A 1 351 ? 5.381 -6.716 16.271 1.00 94.00 351 THR A O 1
ATOM 2889 N N . ARG A 1 352 ? 5.632 -6.421 18.481 1.00 95.00 352 ARG A N 1
ATOM 2890 C CA . ARG A 1 352 ? 4.304 -5.823 18.686 1.00 95.00 352 ARG A CA 1
ATOM 2891 C C . ARG A 1 352 ? 4.235 -4.475 17.970 1.00 95.00 352 ARG A C 1
ATOM 2893 O O . ARG A 1 352 ? 5.095 -3.629 18.193 1.00 95.00 352 ARG A O 1
ATOM 2900 N N . SER A 1 353 ? 3.195 -4.252 17.170 1.00 95.56 353 SER A N 1
ATOM 2901 C CA . SER A 1 353 ? 2.909 -2.913 16.642 1.00 95.56 353 SER A CA 1
ATOM 2902 C C . SER A 1 353 ? 2.206 -2.090 17.716 1.00 95.56 353 SER A C 1
ATOM 2904 O O . SER A 1 353 ? 1.242 -2.555 18.328 1.00 95.56 353 SER A O 1
ATOM 2906 N N . ASN A 1 354 ? 2.712 -0.889 17.973 1.00 94.62 354 ASN A N 1
ATOM 2907 C CA . ASN A 1 354 ? 2.242 0.003 19.037 1.00 94.62 354 ASN A CA 1
ATOM 2908 C C . ASN A 1 354 ? 1.919 1.425 18.555 1.00 94.62 354 ASN A C 1
ATOM 2910 O O . ASN A 1 354 ? 1.526 2.258 19.363 1.00 94.62 354 ASN A O 1
ATOM 2914 N N . SER A 1 355 ? 2.079 1.680 17.260 1.00 97.06 355 SER A N 1
ATOM 2915 C CA . SER A 1 355 ? 1.851 2.963 16.599 1.00 97.06 355 SER A CA 1
ATOM 2916 C C . SER A 1 355 ? 1.343 2.728 15.177 1.00 97.06 355 SER A C 1
ATOM 2918 O O . SER A 1 355 ? 1.703 1.722 14.554 1.00 97.06 355 SER A O 1
ATOM 2920 N N . TYR A 1 356 ? 0.540 3.648 14.643 1.00 97.75 356 TYR A N 1
ATOM 2921 C CA . TYR A 1 356 ? 0.150 3.655 13.231 1.00 97.75 356 TYR A CA 1
ATOM 2922 C C . TYR A 1 356 ? 1.349 3.855 12.306 1.00 97.75 356 TYR A C 1
ATOM 2924 O O . TYR A 1 356 ? 1.258 3.505 11.135 1.00 97.75 356 TYR A O 1
ATOM 2932 N N . PHE A 1 357 ? 2.478 4.325 12.845 1.00 97.31 357 PHE A N 1
ATOM 2933 C CA . PHE A 1 357 ? 3.756 4.531 12.168 1.00 97.31 357 PHE A CA 1
ATOM 2934 C C . PHE A 1 357 ? 4.874 3.652 12.758 1.00 97.31 357 PHE A C 1
ATOM 2936 O O . PHE A 1 357 ? 6.034 4.066 12.818 1.00 97.31 357 PHE A O 1
ATOM 2943 N N . SER A 1 358 ? 4.539 2.439 13.220 1.00 95.50 358 SER A N 1
ATOM 2944 C CA . SER A 1 358 ? 5.492 1.514 13.857 1.00 95.50 358 SER A CA 1
ATOM 2945 C C . SER A 1 358 ? 6.768 1.302 13.021 1.00 95.50 358 SER A C 1
ATOM 2947 O O . SER A 1 358 ? 6.729 1.320 11.790 1.00 95.50 358 SER A O 1
ATOM 2949 N N . ASN A 1 359 ? 7.890 1.046 13.705 1.00 93.94 359 ASN A N 1
ATOM 2950 C CA . ASN A 1 359 ? 9.228 0.878 13.114 1.00 93.94 359 ASN A CA 1
ATOM 2951 C C . ASN A 1 359 ? 9.749 2.124 12.367 1.00 93.94 359 ASN A C 1
ATOM 2953 O O . ASN A 1 359 ? 10.459 2.001 11.375 1.00 93.94 359 ASN A O 1
ATOM 2957 N N . SER A 1 360 ? 9.380 3.327 12.822 1.00 94.31 360 SER A N 1
ATOM 2958 C CA . SER A 1 360 ? 9.867 4.590 12.259 1.00 94.31 360 SER A CA 1
ATOM 2959 C C . SER A 1 360 ? 9.970 5.689 13.323 1.00 94.31 360 SER A C 1
ATOM 2961 O O . SER A 1 360 ? 9.357 5.599 14.388 1.00 94.31 360 SER A O 1
ATOM 2963 N N . GLU A 1 361 ? 10.695 6.769 13.020 1.00 94.88 361 GLU A N 1
ATOM 2964 C CA . GLU A 1 361 ? 10.778 7.961 13.882 1.00 94.88 361 GLU A CA 1
ATOM 2965 C C . GLU A 1 361 ? 9.453 8.735 14.018 1.00 94.88 361 GLU A C 1
ATOM 2967 O O . GLU A 1 361 ? 9.313 9.573 14.915 1.00 94.88 361 GLU A O 1
ATOM 2972 N N . LEU A 1 362 ? 8.487 8.444 13.144 1.00 97.19 362 LEU A N 1
ATOM 2973 C CA . LEU A 1 362 ? 7.164 9.066 13.100 1.00 97.19 362 LEU A CA 1
ATOM 2974 C C . LEU A 1 362 ? 6.220 8.492 14.167 1.00 97.19 362 LEU A C 1
ATOM 2976 O O . LEU A 1 362 ? 5.187 9.090 14.454 1.00 97.19 362 LEU A O 1
ATOM 2980 N N . ALA A 1 363 ? 6.577 7.354 14.772 1.00 97.19 363 ALA A N 1
ATOM 2981 C CA . ALA A 1 363 ? 5.806 6.747 15.847 1.00 97.19 363 ALA A CA 1
ATOM 2982 C C . ALA A 1 363 ? 5.799 7.624 17.106 1.00 97.19 363 ALA A C 1
ATOM 2984 O O . ALA A 1 363 ? 6.844 8.110 17.557 1.00 97.19 363 ALA A O 1
ATOM 2985 N N . SER A 1 364 ? 4.621 7.795 17.706 1.00 97.19 364 SER A N 1
ATOM 2986 C CA . SER A 1 364 ? 4.487 8.441 19.008 1.00 97.19 364 SER A CA 1
ATOM 2987 C C . SER A 1 364 ? 4.878 7.486 20.141 1.00 97.19 364 SER A C 1
ATOM 2989 O O . SER A 1 364 ? 4.750 6.264 20.050 1.00 97.19 364 SER A O 1
ATOM 2991 N N . SER A 1 365 ? 5.394 8.043 21.235 1.00 94.81 365 SER A N 1
ATOM 2992 C CA . SER A 1 365 ? 5.677 7.301 22.467 1.00 94.81 365 SER A CA 1
ATOM 2993 C C . SER A 1 365 ? 5.668 8.243 23.670 1.00 94.81 365 SER A C 1
ATOM 2995 O O . SER A 1 365 ? 5.722 9.466 23.509 1.00 94.81 365 SER A O 1
ATOM 2997 N N . GLY A 1 366 ? 5.558 7.687 24.881 1.00 95.69 366 GLY A N 1
ATOM 2998 C CA . GLY A 1 366 ? 5.519 8.481 26.112 1.00 95.69 366 GLY A CA 1
ATOM 2999 C C . GLY A 1 366 ? 4.374 9.501 26.124 1.00 95.69 366 GLY A C 1
ATOM 3000 O O . GLY A 1 366 ? 3.326 9.272 25.519 1.00 95.69 366 GLY A O 1
ATOM 3001 N N . LEU A 1 367 ? 4.587 10.629 26.801 1.00 97.31 367 LEU A N 1
ATOM 3002 C CA . LEU A 1 367 ? 3.690 11.789 26.763 1.00 97.31 367 LEU A CA 1
ATOM 3003 C C . LEU A 1 367 ? 3.967 12.671 25.530 1.00 97.31 367 LEU A C 1
ATOM 3005 O O . LEU A 1 367 ? 5.067 12.588 24.975 1.00 97.31 367 LEU A O 1
ATOM 3009 N N . PRO A 1 368 ? 3.003 13.502 25.088 1.00 97.88 368 PRO A N 1
ATOM 3010 C CA . PRO A 1 368 ? 3.242 14.483 24.031 1.00 97.88 368 PRO A CA 1
ATOM 3011 C C . PRO A 1 368 ? 4.417 15.411 24.370 1.00 97.88 368 PRO A C 1
ATOM 3013 O O . PRO A 1 368 ? 4.502 15.932 25.482 1.00 97.88 368 PRO A O 1
ATOM 3016 N N . THR A 1 369 ? 5.320 15.636 23.413 1.00 97.50 369 THR A N 1
ATOM 3017 C CA . THR A 1 369 ? 6.345 16.686 23.535 1.00 97.50 369 THR A CA 1
ATOM 3018 C C . THR A 1 369 ? 5.718 18.080 23.457 1.00 97.50 369 THR A C 1
ATOM 3020 O O . THR A 1 369 ? 4.583 18.227 23.010 1.00 97.50 369 THR A O 1
ATOM 3023 N N . GLN A 1 370 ? 6.462 19.129 23.823 1.00 97.12 370 GLN A N 1
ATOM 3024 C CA . GLN A 1 370 ? 5.967 20.512 23.763 1.00 97.12 370 GLN A CA 1
ATOM 3025 C C . GLN A 1 370 ? 5.429 20.900 22.373 1.00 97.12 370 GLN A C 1
ATOM 3027 O O . GLN A 1 370 ? 4.348 21.468 22.266 1.00 97.12 370 GLN A O 1
ATOM 3032 N N . THR A 1 371 ? 6.128 20.518 21.303 1.00 95.56 371 THR A N 1
ATOM 3033 C CA . THR A 1 371 ? 5.685 20.783 19.925 1.00 95.56 371 THR A CA 1
ATOM 3034 C C . THR A 1 371 ? 4.464 19.961 19.516 1.00 95.56 371 THR A C 1
ATOM 3036 O O . THR A 1 371 ? 3.665 20.410 18.704 1.00 95.56 371 THR A O 1
ATOM 3039 N N . GLU A 1 372 ? 4.285 18.759 20.069 1.00 97.94 372 GLU A N 1
ATOM 3040 C CA . GLU A 1 372 ? 3.043 18.001 19.865 1.00 97.94 372 GLU A CA 1
ATOM 3041 C C . GLU A 1 372 ? 1.884 18.638 20.644 1.00 97.94 372 GLU A C 1
ATOM 3043 O O . GLU A 1 372 ? 0.771 18.709 20.132 1.00 97.94 372 GLU A O 1
ATOM 3048 N N . LEU A 1 373 ? 2.132 19.153 21.854 1.00 98.06 373 LEU A N 1
ATOM 3049 C CA . LEU A 1 373 ? 1.123 19.859 22.648 1.00 98.06 373 LEU A CA 1
ATOM 3050 C C . LEU A 1 373 ? 0.610 21.114 21.942 1.00 98.06 373 LEU A C 1
ATOM 3052 O O . LEU A 1 373 ? -0.582 21.388 22.024 1.00 98.06 373 LEU A O 1
ATOM 3056 N N . GLU A 1 374 ? 1.461 21.851 21.233 1.00 97.88 374 GLU A N 1
ATOM 3057 C CA . GLU A 1 374 ? 1.043 23.007 20.425 1.00 97.88 374 GLU A CA 1
ATOM 3058 C C . GLU A 1 374 ? 0.030 22.619 19.334 1.00 97.88 374 GLU A C 1
ATOM 3060 O O . GLU A 1 374 ? -0.910 23.368 19.077 1.00 97.88 374 GLU A O 1
ATOM 3065 N N . LEU A 1 375 ? 0.171 21.427 18.742 1.00 98.38 375 LEU A N 1
ATOM 3066 C CA . LEU A 1 375 ? -0.767 20.896 17.744 1.00 98.38 375 LEU A CA 1
ATOM 3067 C C . LEU A 1 375 ? -2.055 20.338 18.368 1.00 98.38 375 LEU A C 1
ATOM 3069 O O . LEU A 1 375 ? -3.105 20.380 17.734 1.00 98.38 375 LEU A O 1
ATOM 3073 N N . LEU A 1 376 ? -1.977 19.802 19.590 1.00 98.50 376 LEU A N 1
ATOM 3074 C CA . LEU A 1 376 ? -3.078 19.086 20.249 1.00 98.50 376 LEU A CA 1
ATOM 3075 C C . LEU A 1 376 ? -3.929 19.970 21.169 1.00 98.50 376 LEU A C 1
ATOM 3077 O O . LEU A 1 376 ? -5.116 19.716 21.341 1.00 98.50 376 LEU A O 1
ATOM 3081 N N . THR A 1 377 ? -3.341 21.002 21.777 1.00 97.44 377 THR A N 1
ATOM 3082 C CA . THR A 1 377 ? -4.025 21.887 22.737 1.00 97.44 377 THR A CA 1
ATOM 3083 C C . THR A 1 377 ? -5.249 22.599 22.154 1.00 97.44 377 THR A C 1
ATOM 3085 O O . THR A 1 377 ? -6.233 22.697 22.887 1.00 97.44 377 THR A O 1
ATOM 3088 N N . PRO A 1 378 ? -5.267 23.036 20.876 1.00 98.12 378 PRO A N 1
ATOM 3089 C CA . PRO A 1 378 ? -6.476 23.602 20.272 1.00 98.12 378 PRO A CA 1
ATOM 3090 C C . PRO A 1 378 ? -7.686 22.657 20.281 1.00 98.12 378 PRO A C 1
ATOM 3092 O O . PRO A 1 378 ? -8.812 23.129 20.216 1.00 98.12 378 PRO A O 1
ATOM 3095 N N . PHE A 1 379 ? -7.453 21.345 20.392 1.00 98.12 379 PHE A N 1
ATOM 3096 C CA . PHE A 1 379 ? -8.473 20.293 20.393 1.00 98.12 379 PHE A CA 1
ATOM 3097 C C . PHE A 1 379 ? -8.639 19.644 21.773 1.00 98.12 379 PHE A C 1
ATOM 3099 O O . PHE A 1 379 ? -9.148 18.533 21.882 1.00 98.12 379 PHE A O 1
ATOM 3106 N N . ARG A 1 380 ? -8.155 20.285 22.846 1.00 97.19 380 ARG A N 1
ATOM 3107 C CA . ARG A 1 380 ? -8.102 19.680 24.187 1.00 97.19 380 ARG A CA 1
ATOM 3108 C C . ARG A 1 380 ? -9.463 19.185 24.680 1.00 97.19 380 ARG A C 1
ATOM 3110 O O . ARG A 1 380 ? -9.498 18.139 25.319 1.00 97.19 380 ARG A O 1
ATOM 3117 N N . ASP A 1 381 ? -10.534 19.913 24.383 1.00 97.19 381 ASP A N 1
ATOM 3118 C CA . ASP A 1 381 ? -11.888 19.575 24.837 1.00 97.19 381 ASP A CA 1
ATOM 3119 C C . ASP A 1 381 ? -12.529 18.447 24.008 1.00 97.19 381 ASP A C 1
ATOM 3121 O O . ASP A 1 381 ? -13.423 17.758 24.496 1.00 97.19 381 ASP A O 1
ATOM 3125 N N . ASP A 1 382 ? -12.020 18.204 22.796 1.00 97.19 382 ASP A N 1
ATOM 3126 C CA . ASP A 1 382 ? -12.459 17.127 21.898 1.00 97.19 382 ASP A CA 1
ATOM 3127 C C . ASP A 1 382 ? -11.637 15.834 22.073 1.00 97.19 382 ASP A C 1
ATOM 3129 O O . ASP A 1 382 ? -11.953 14.795 21.491 1.00 97.19 382 ASP A O 1
ATOM 3133 N N . LEU A 1 383 ? -10.567 15.877 22.872 1.00 97.38 383 LEU A N 1
ATOM 3134 C CA . LEU A 1 383 ? -9.630 14.774 23.074 1.00 97.38 383 LEU A CA 1
ATOM 3135 C C . LEU A 1 383 ? -9.739 14.174 24.484 1.00 97.38 383 LEU A C 1
ATOM 3137 O O . LEU A 1 383 ? -10.024 14.882 25.451 1.00 97.38 383 LEU A O 1
ATOM 3141 N N . PRO A 1 384 ? -9.456 12.867 24.654 1.00 96.00 384 PRO A N 1
ATOM 3142 C CA . PRO A 1 384 ? -9.479 12.250 25.974 1.00 96.00 384 PRO A CA 1
ATOM 3143 C C . PRO A 1 384 ? -8.420 12.892 26.891 1.00 96.00 384 PRO A C 1
ATOM 3145 O O . PRO A 1 384 ? -7.249 12.971 26.501 1.00 96.00 384 PRO A O 1
ATOM 3148 N N . PRO A 1 385 ? -8.775 13.309 28.123 1.00 96.56 385 PRO A N 1
ATOM 3149 C CA . PRO A 1 385 ? -7.840 13.959 29.048 1.00 96.56 385 PRO A CA 1
ATOM 3150 C C . PRO A 1 385 ? -6.578 13.134 29.341 1.00 96.56 385 PRO A C 1
ATOM 3152 O O . PRO A 1 385 ? -5.495 13.679 29.580 1.00 96.56 385 PRO A O 1
ATOM 3155 N N . GLU A 1 386 ? -6.696 11.807 29.304 1.00 95.94 386 GLU A N 1
ATOM 3156 C CA . GLU A 1 386 ? -5.598 10.872 29.521 1.00 95.94 386 GLU A CA 1
ATOM 3157 C C . GLU A 1 386 ? -4.499 10.991 28.459 1.00 95.94 386 GLU A C 1
ATOM 3159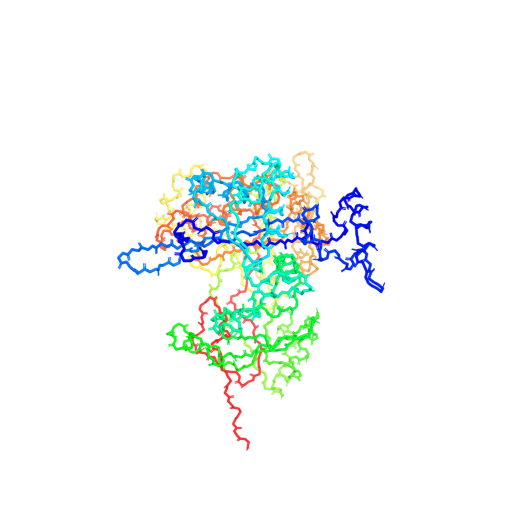 O O . GLU A 1 386 ? -3.337 10.757 28.787 1.00 95.94 386 GLU A O 1
ATOM 3164 N N . LEU A 1 387 ? -4.816 11.445 27.238 1.00 97.06 387 LEU A N 1
ATOM 3165 C CA . LEU A 1 387 ? -3.835 11.671 26.168 1.00 97.06 387 LEU A CA 1
ATOM 3166 C C . LEU A 1 387 ? -2.710 12.618 26.607 1.00 97.06 387 LEU A C 1
ATOM 3168 O O . LEU A 1 387 ? -1.557 12.444 26.210 1.00 97.06 387 LEU A O 1
ATOM 3172 N N . PHE A 1 388 ? -3.038 13.595 27.455 1.00 97.50 388 PHE A N 1
ATOM 3173 C CA . PHE A 1 388 ? -2.109 14.623 27.929 1.00 97.50 388 PHE A CA 1
ATOM 3174 C C . PHE A 1 38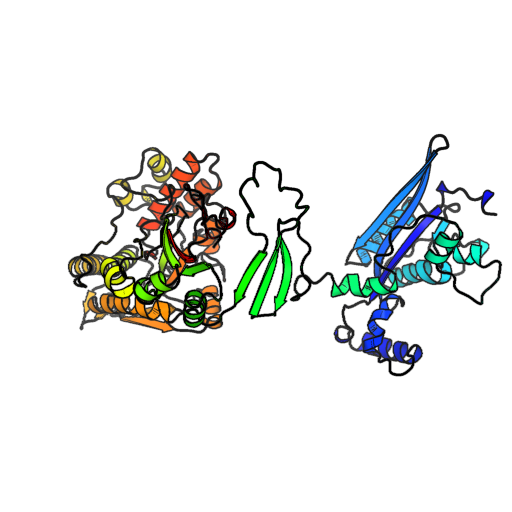8 ? -1.343 14.232 29.196 1.00 97.50 388 PHE A C 1
ATOM 3176 O O . PHE A 1 388 ? -0.357 14.883 29.534 1.00 97.50 388 PHE A O 1
ATOM 3183 N N . THR A 1 389 ? -1.797 13.210 29.923 1.00 97.06 389 THR A N 1
ATOM 3184 C CA . THR A 1 389 ? -1.302 12.902 31.279 1.00 97.06 389 THR A CA 1
ATOM 3185 C C . THR A 1 389 ? -0.764 11.486 31.426 1.00 97.06 389 THR A C 1
ATOM 3187 O O . THR A 1 389 ? 0.003 11.213 32.346 1.00 97.06 389 THR A O 1
ATOM 3190 N N . THR A 1 390 ? -1.128 10.584 30.515 1.00 96.12 390 THR A N 1
ATOM 3191 C CA . THR A 1 390 ? -0.793 9.165 30.584 1.00 96.12 390 THR A CA 1
ATOM 3192 C C . THR A 1 390 ? -0.200 8.703 29.252 1.00 96.12 390 THR A C 1
ATOM 3194 O O . THR A 1 390 ? -0.787 8.947 28.199 1.00 96.12 390 THR A O 1
ATOM 3197 N N . PRO A 1 391 ? 0.954 8.013 29.243 1.00 94.94 391 PRO A N 1
ATOM 3198 C CA . PRO A 1 391 ? 1.432 7.343 28.038 1.00 94.94 391 PRO A CA 1
ATOM 3199 C C . PRO A 1 391 ? 0.407 6.319 27.542 1.00 94.94 391 PRO A C 1
ATOM 3201 O O . PRO A 1 391 ? -0.176 5.593 28.349 1.00 94.94 391 PRO A O 1
ATOM 3204 N N . TYR A 1 392 ? 0.213 6.219 26.224 1.00 94.50 392 TYR A N 1
ATOM 3205 C CA . TYR A 1 392 ? -0.738 5.259 25.662 1.00 94.50 392 TYR A CA 1
ATOM 3206 C C . TYR A 1 392 ? -0.419 3.824 26.132 1.00 94.50 392 TYR A C 1
ATOM 3208 O O . TYR A 1 392 ? 0.706 3.348 25.928 1.00 94.50 392 TYR A O 1
ATOM 3216 N N . PRO A 1 393 ? -1.369 3.119 26.774 1.00 89.56 393 PRO A N 1
ATOM 3217 C CA . PRO A 1 393 ? -1.087 1.826 27.373 1.00 89.56 393 PRO A CA 1
ATOM 3218 C C . PRO A 1 393 ? -1.030 0.731 26.306 1.00 89.56 393 PRO A C 1
ATOM 3220 O O . PRO A 1 393 ? -2.033 0.373 25.690 1.00 89.56 393 PRO A O 1
ATOM 3223 N N . ILE A 1 394 ? 0.146 0.130 26.135 1.00 83.94 394 ILE A N 1
ATOM 3224 C CA . ILE A 1 394 ? 0.309 -1.064 25.303 1.00 83.94 394 ILE A CA 1
ATOM 3225 C C . ILE A 1 394 ? 0.046 -2.291 26.177 1.00 83.94 394 ILE A C 1
ATOM 3227 O O . ILE A 1 394 ? 0.764 -2.544 27.146 1.00 83.94 394 ILE A O 1
ATOM 3231 N N . SER A 1 395 ? -0.984 -3.062 25.824 1.00 85.38 395 SER A N 1
ATOM 3232 C CA . SER A 1 395 ? -1.279 -4.335 26.486 1.00 85.38 395 SER A CA 1
ATOM 3233 C C . SER A 1 395 ? -0.090 -5.288 26.353 1.00 85.38 395 SER A C 1
ATOM 3235 O O . SER A 1 395 ? 0.349 -5.570 25.239 1.00 85.38 395 SER A O 1
ATOM 3237 N N . LYS A 1 396 ? 0.413 -5.779 27.489 1.00 89.12 396 LYS A N 1
ATOM 3238 C CA . LYS A 1 396 ? 1.505 -6.754 27.564 1.00 89.12 396 LYS A CA 1
ATOM 3239 C C . LYS A 1 396 ? 1.125 -7.871 28.525 1.00 89.12 396 LYS A C 1
ATOM 3241 O O . LYS A 1 396 ? 0.699 -7.604 29.651 1.00 89.12 396 LYS A O 1
ATOM 3246 N N . THR A 1 397 ? 1.291 -9.118 28.105 1.00 92.00 397 THR A N 1
ATOM 3247 C CA . THR A 1 397 ? 1.068 -10.301 28.944 1.00 92.00 397 THR A CA 1
ATOM 3248 C C . THR A 1 397 ? 2.384 -11.026 29.244 1.00 92.00 397 THR A C 1
ATOM 3250 O O . THR A 1 397 ? 3.466 -10.627 28.812 1.00 92.00 397 THR A O 1
ATOM 3253 N N . LYS A 1 398 ? 2.308 -12.111 30.022 1.00 91.00 398 LYS A N 1
ATOM 3254 C CA . LYS A 1 398 ? 3.437 -13.032 30.233 1.00 91.00 398 LYS A CA 1
ATOM 3255 C C . LYS A 1 398 ? 3.613 -14.035 29.082 1.00 91.00 398 LYS A C 1
ATOM 3257 O O . LYS A 1 398 ? 4.585 -14.786 29.079 1.00 91.00 398 LYS A O 1
ATOM 3262 N N . GLY A 1 399 ? 2.666 -14.098 28.142 1.00 91.75 399 GLY A N 1
ATOM 3263 C CA . GLY A 1 399 ? 2.643 -15.069 27.047 1.00 91.75 399 GLY A CA 1
ATOM 3264 C C . GLY A 1 399 ? 2.423 -16.525 27.475 1.00 91.75 399 GLY A C 1
ATOM 3265 O O . GLY A 1 399 ? 2.717 -17.448 26.715 1.00 91.75 399 GLY A O 1
ATOM 3266 N N . ASP A 1 400 ? 1.917 -16.754 28.689 1.00 91.12 400 ASP A N 1
ATOM 3267 C CA . ASP A 1 400 ? 1.569 -18.071 29.246 1.00 91.12 400 ASP A CA 1
ATOM 3268 C C . ASP A 1 400 ? 0.096 -18.459 28.992 1.00 91.12 400 ASP A C 1
ATOM 3270 O O . ASP A 1 400 ? -0.362 -19.509 29.440 1.00 91.12 400 ASP A O 1
ATOM 3274 N N . GLY A 1 401 ? -0.650 -17.610 28.275 1.00 84.12 401 GLY A N 1
ATOM 3275 C CA . GLY A 1 401 ? -2.069 -17.789 27.960 1.00 84.12 401 GLY A CA 1
ATOM 3276 C C . GLY A 1 401 ? -3.011 -17.378 29.097 1.00 84.12 401 GLY A C 1
ATOM 3277 O O . GLY A 1 401 ? -4.235 -17.477 28.959 1.00 84.12 401 GLY A O 1
ATOM 3278 N N . ARG A 1 402 ? -2.477 -16.895 30.229 1.00 86.81 402 ARG A N 1
ATOM 3279 C CA . ARG A 1 402 ? -3.256 -16.446 31.390 1.00 86.81 402 ARG A CA 1
ATOM 3280 C C . ARG A 1 402 ? -3.462 -14.932 31.354 1.00 86.81 402 ARG A C 1
ATOM 3282 O O . ARG A 1 402 ? -2.904 -14.185 32.152 1.00 86.81 402 ARG A O 1
ATOM 3289 N N . ASN A 1 403 ? -4.362 -14.470 30.489 1.00 89.06 403 ASN A N 1
ATOM 3290 C CA . ASN A 1 403 ? -4.643 -13.040 30.300 1.00 89.06 403 ASN A CA 1
ATOM 3291 C C . ASN A 1 403 ? -5.643 -12.424 31.324 1.00 89.06 403 ASN A C 1
ATOM 3293 O O . ASN A 1 403 ? -6.389 -11.498 31.014 1.00 89.06 403 ASN A O 1
ATOM 3297 N N . ARG A 1 404 ? -5.717 -12.942 32.564 1.00 91.25 404 ARG A N 1
ATOM 3298 C CA . ARG A 1 404 ? -6.797 -12.606 33.528 1.00 91.25 404 ARG A CA 1
ATOM 3299 C C . ARG A 1 404 ? -6.864 -11.116 33.886 1.00 91.25 404 ARG A C 1
ATOM 3301 O O . ARG A 1 404 ? -7.961 -10.592 34.059 1.00 91.25 404 ARG A O 1
ATOM 3308 N N . LEU A 1 405 ? -5.715 -10.448 34.026 1.00 92.38 405 LEU A N 1
ATOM 3309 C CA . LEU A 1 405 ? -5.665 -9.026 34.390 1.00 92.38 405 LEU A CA 1
ATOM 3310 C C . LEU A 1 405 ? -6.286 -8.149 33.299 1.00 92.38 405 LEU A C 1
ATOM 3312 O O . LEU A 1 405 ? -7.164 -7.344 33.606 1.00 92.38 405 LEU A O 1
ATOM 3316 N N . ASN A 1 406 ? -5.915 -8.366 32.036 1.00 94.75 406 ASN A N 1
ATOM 3317 C CA . ASN A 1 406 ? -6.475 -7.600 30.925 1.00 94.75 406 ASN A CA 1
ATOM 3318 C C . ASN A 1 406 ? -7.951 -7.928 30.700 1.00 94.75 406 ASN A C 1
ATOM 3320 O O . ASN A 1 406 ? -8.735 -7.009 30.498 1.00 94.75 406 ASN A O 1
ATOM 3324 N N . LEU A 1 407 ? -8.360 -9.198 30.830 1.00 94.88 407 LEU A N 1
ATOM 3325 C CA . LEU A 1 407 ? -9.778 -9.577 30.764 1.00 94.88 407 LEU A CA 1
ATOM 3326 C C . LEU A 1 407 ? -10.603 -8.883 31.863 1.00 94.88 407 LEU A C 1
ATOM 3328 O O . LEU A 1 407 ? -11.707 -8.411 31.601 1.00 94.88 407 LEU A O 1
ATOM 3332 N N . ARG A 1 408 ? -10.067 -8.743 33.085 1.00 95.62 408 ARG A N 1
ATOM 3333 C CA . ARG A 1 408 ? -10.738 -8.002 34.169 1.00 95.62 408 ARG A CA 1
ATOM 3334 C C . ARG A 1 408 ? -10.877 -6.513 33.841 1.00 95.62 408 ARG A C 1
ATOM 3336 O O . ARG A 1 408 ? -11.933 -5.936 34.097 1.00 95.62 408 ARG A O 1
ATOM 3343 N N . SER A 1 409 ? -9.830 -5.901 33.289 1.00 96.56 409 SER A N 1
ATOM 3344 C CA . SER A 1 409 ? -9.860 -4.503 32.841 1.00 96.56 409 SER A CA 1
ATOM 3345 C C . SER A 1 409 ? -10.849 -4.299 31.689 1.00 96.56 409 SER A C 1
ATOM 3347 O O . SER A 1 409 ? -11.640 -3.361 31.737 1.00 96.56 409 SER A O 1
ATOM 3349 N N . ALA A 1 410 ? -10.887 -5.220 30.722 1.00 97.38 410 ALA A N 1
ATOM 3350 C CA . ALA A 1 410 ? -11.846 -5.212 29.621 1.00 97.38 410 ALA A CA 1
ATOM 3351 C C . ALA A 1 410 ? -13.294 -5.285 30.130 1.00 97.38 410 ALA A C 1
ATOM 3353 O O . ALA A 1 410 ? -14.107 -4.446 29.759 1.00 97.38 410 ALA A O 1
ATOM 3354 N N . ILE A 1 411 ? -13.613 -6.195 31.062 1.00 96.88 411 ILE A N 1
ATOM 3355 C CA . ILE A 1 411 ? -14.954 -6.264 31.681 1.00 96.88 411 ILE A CA 1
ATOM 3356 C C . ILE A 1 411 ? -15.315 -4.954 32.385 1.00 96.88 411 ILE A C 1
ATOM 3358 O O . ILE A 1 411 ? -16.467 -4.529 32.329 1.00 96.88 411 ILE A O 1
ATOM 3362 N N . LYS A 1 412 ? -14.363 -4.306 33.069 1.00 97.88 412 LYS A N 1
ATOM 3363 C CA . LYS A 1 412 ? -14.620 -3.022 33.737 1.00 97.88 412 LYS A CA 1
ATOM 3364 C C . LYS A 1 412 ? -15.000 -1.938 32.724 1.00 97.88 412 LYS A C 1
ATOM 3366 O O . LYS A 1 412 ? -15.971 -1.226 32.963 1.00 97.88 412 LYS A O 1
ATOM 3371 N N . LEU A 1 413 ? -14.273 -1.842 31.611 1.00 97.94 413 LEU A N 1
ATOM 3372 C CA . LEU A 1 413 ? -14.565 -0.898 30.526 1.00 97.94 413 LEU A CA 1
ATOM 3373 C C . LEU A 1 413 ? -15.914 -1.199 29.861 1.00 97.94 413 LEU A C 1
ATOM 3375 O O . LEU A 1 413 ? -16.736 -0.300 29.718 1.00 97.94 413 LEU A O 1
ATOM 3379 N N . LEU A 1 414 ? -16.188 -2.469 29.553 1.00 98.31 414 LEU A N 1
ATOM 3380 C CA . LEU A 1 414 ? -17.466 -2.910 28.985 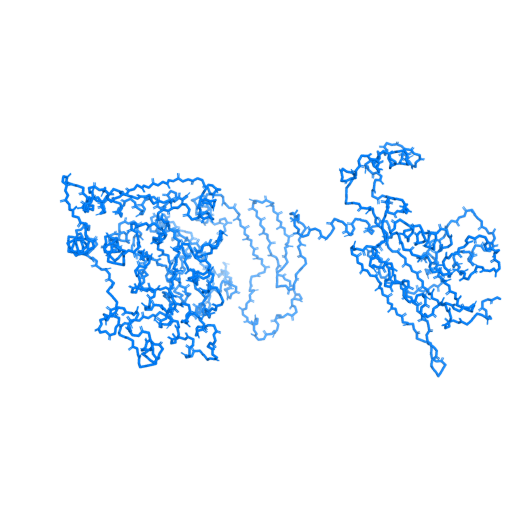1.00 98.31 414 LEU A CA 1
ATOM 3381 C C . LEU A 1 414 ? -18.644 -2.563 29.910 1.00 98.31 414 LEU A C 1
ATOM 3383 O O . LEU A 1 414 ? -19.639 -2.012 29.449 1.00 98.31 414 LEU A O 1
ATOM 3387 N N . LYS A 1 415 ? -18.505 -2.770 31.227 1.00 97.62 415 LYS A N 1
ATOM 3388 C CA . LYS A 1 415 ? -19.506 -2.345 32.224 1.00 97.62 415 LYS A CA 1
ATOM 3389 C C . LYS A 1 415 ? -19.737 -0.839 32.232 1.00 97.62 415 LYS A C 1
ATOM 3391 O O . LYS A 1 415 ? -20.883 -0.408 32.321 1.00 97.62 415 LYS A O 1
ATOM 3396 N N . GLN A 1 416 ? -18.675 -0.042 32.132 1.00 97.25 416 GLN A N 1
ATOM 3397 C CA . GLN A 1 416 ? -18.790 1.417 32.034 1.00 97.25 416 GLN A CA 1
ATOM 3398 C C . GLN A 1 416 ? -19.494 1.862 30.746 1.00 97.25 416 GLN A C 1
ATOM 3400 O O . GLN A 1 416 ? -20.159 2.891 30.762 1.00 97.25 416 GLN A O 1
ATOM 3405 N N . ALA A 1 417 ? -19.381 1.078 29.673 1.00 97.31 417 ALA A N 1
ATOM 3406 C CA . ALA A 1 417 ? -20.092 1.265 28.410 1.00 97.31 417 ALA A CA 1
ATOM 3407 C C . ALA A 1 417 ? -21.503 0.630 28.396 1.00 97.31 417 ALA A C 1
ATOM 3409 O O . ALA A 1 417 ? -22.143 0.552 27.354 1.00 97.31 417 ALA A O 1
ATOM 3410 N N . GLY A 1 418 ? -22.011 0.152 29.542 1.00 96.88 418 GLY A N 1
ATOM 3411 C CA . GLY A 1 418 ? -23.372 -0.385 29.663 1.00 96.88 418 GLY A CA 1
ATOM 3412 C C . GLY A 1 418 ? -23.537 -1.871 29.328 1.00 96.88 418 GLY A C 1
ATOM 3413 O O . GLY A 1 418 ? -24.669 -2.347 29.256 1.00 96.88 418 GLY A O 1
ATOM 3414 N N . TRP A 1 419 ? -22.440 -2.614 29.173 1.00 97.75 419 TRP A N 1
ATOM 3415 C CA . TRP A 1 419 ? -22.448 -4.050 28.892 1.00 97.75 419 TRP A CA 1
ATOM 3416 C C . TRP A 1 419 ? -22.200 -4.879 30.150 1.00 97.75 419 TRP A C 1
ATOM 3418 O O . TRP A 1 419 ? -21.267 -4.636 30.916 1.00 97.75 419 TRP A O 1
ATOM 3428 N N . SER A 1 420 ? -23.008 -5.910 30.369 1.00 96.50 420 SER A N 1
ATOM 3429 C CA . SER A 1 420 ? -22.898 -6.768 31.553 1.00 96.50 420 SER A CA 1
ATOM 3430 C C . SER A 1 420 ? -23.074 -8.235 31.193 1.00 96.50 420 SER A C 1
ATOM 3432 O O . SER A 1 420 ? -23.765 -8.569 30.237 1.00 96.50 420 SER A O 1
ATOM 3434 N N . VAL A 1 421 ? -22.415 -9.119 31.942 1.00 95.12 421 VAL A N 1
ATOM 3435 C CA . VAL A 1 421 ? -22.566 -10.563 31.741 1.00 95.12 421 VAL A 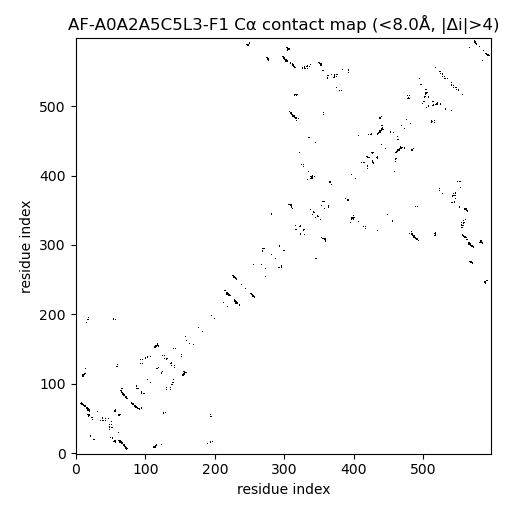CA 1
ATOM 3436 C C . VAL A 1 421 ? -23.870 -11.011 32.395 1.00 95.12 421 VAL A C 1
ATOM 3438 O O . VAL A 1 421 ? -24.036 -10.855 33.603 1.00 95.12 421 VAL A O 1
ATOM 3441 N N . GLN A 1 422 ? -24.768 -11.565 31.589 1.00 94.62 422 GLN A N 1
ATOM 3442 C CA . GLN A 1 422 ? -26.079 -12.091 31.956 1.00 94.62 422 GLN A CA 1
ATOM 3443 C C . GLN A 1 422 ? -26.221 -13.475 31.305 1.00 94.62 422 GLN A C 1
ATOM 3445 O O . GLN A 1 422 ? -26.043 -13.610 30.093 1.00 94.62 422 GLN A O 1
ATOM 3450 N N . ASP A 1 423 ? -26.483 -14.515 32.100 1.00 90.69 423 ASP A N 1
ATOM 3451 C CA . ASP A 1 423 ? -26.575 -15.914 31.634 1.00 90.69 423 ASP A CA 1
ATOM 3452 C C . ASP A 1 423 ? -25.335 -16.386 30.849 1.00 90.69 423 ASP A C 1
ATOM 3454 O O . ASP A 1 423 ? -25.428 -17.070 29.831 1.00 90.69 423 ASP A O 1
ATOM 3458 N N . GLY A 1 424 ? -24.146 -15.952 31.280 1.00 92.19 424 GLY A N 1
ATOM 3459 C CA . GLY A 1 424 ? -22.878 -16.284 30.619 1.00 92.19 424 GLY A CA 1
ATOM 3460 C C . GLY A 1 424 ? -22.619 -15.549 29.297 1.00 92.19 424 GLY A C 1
ATOM 3461 O O . GLY A 1 424 ? -21.57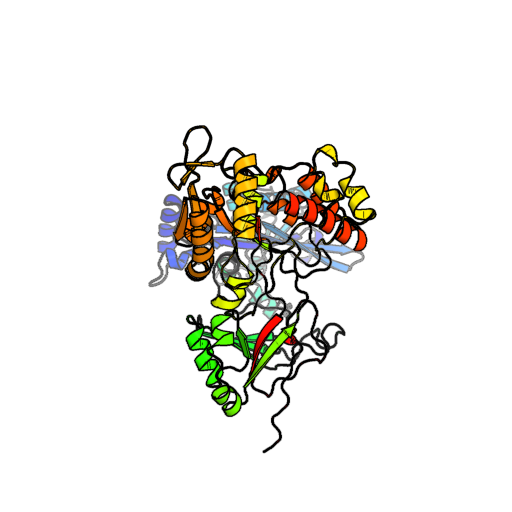7 -15.776 28.687 1.00 92.19 424 GLY A O 1
ATOM 3462 N N . ARG A 1 425 ? -23.508 -14.645 28.866 1.00 96.56 425 ARG A N 1
ATOM 3463 C CA . ARG A 1 425 ? -23.335 -13.808 27.668 1.00 96.56 425 ARG A CA 1
ATOM 3464 C C . ARG A 1 425 ? -23.236 -12.336 28.029 1.00 96.56 425 ARG A C 1
ATOM 3466 O O . ARG A 1 425 ? -23.898 -11.870 28.950 1.00 96.56 425 ARG A O 1
ATOM 3473 N N . LEU A 1 426 ? -22.428 -11.586 27.295 1.00 97.75 426 LEU A N 1
ATOM 3474 C CA . LEU A 1 426 ? -22.364 -10.140 27.431 1.00 97.75 426 LEU A CA 1
ATOM 3475 C C . LEU A 1 426 ? -23.585 -9.534 26.734 1.00 97.75 426 LEU A C 1
ATOM 3477 O O . LEU A 1 426 ? -23.761 -9.729 25.535 1.00 97.75 426 LEU A O 1
ATOM 3481 N N . LYS A 1 427 ? -24.433 -8.827 27.482 1.00 97.94 427 LYS A N 1
ATOM 3482 C CA . LYS A 1 427 ? -25.652 -8.188 26.975 1.00 97.94 427 LYS A CA 1
ATOM 3483 C C . LYS A 1 427 ? -25.682 -6.702 27.335 1.00 97.94 427 LYS A C 1
ATOM 3485 O O . LYS A 1 427 ? -25.120 -6.293 28.359 1.00 97.94 427 LYS A O 1
ATOM 3490 N N . ASN A 1 428 ? -26.323 -5.901 26.488 1.00 94.81 428 ASN A N 1
ATOM 3491 C CA . ASN A 1 428 ? -26.637 -4.505 26.789 1.00 94.81 428 ASN A CA 1
ATOM 3492 C C . ASN A 1 428 ? -27.868 -4.412 27.721 1.00 94.81 428 ASN A C 1
ATOM 3494 O O . ASN A 1 428 ? -28.411 -5.427 28.169 1.00 94.81 428 ASN A O 1
ATOM 3498 N N . LYS A 1 429 ? -28.320 -3.189 28.019 1.00 91.81 429 LYS A N 1
ATOM 3499 C CA . LYS A 1 429 ? -29.504 -2.946 28.865 1.00 91.81 429 LYS A CA 1
ATOM 3500 C C . LYS A 1 429 ? -30.814 -3.472 28.263 1.00 91.81 429 LYS A C 1
ATOM 3502 O O . LYS A 1 429 ? -31.712 -3.814 29.022 1.00 91.81 429 LYS A O 1
ATOM 3507 N N . ASP A 1 430 ? -30.892 -3.591 26.940 1.00 93.50 430 ASP A N 1
ATOM 3508 C CA . ASP A 1 430 ? -32.061 -4.108 26.212 1.00 93.50 430 ASP A CA 1
ATOM 3509 C C . ASP A 1 430 ? -32.046 -5.641 26.080 1.00 93.50 430 ASP A C 1
ATOM 3511 O O . ASP A 1 430 ? -32.900 -6.225 25.417 1.00 93.50 430 ASP A O 1
ATOM 3515 N N . GLY A 1 431 ? -31.042 -6.313 26.656 1.00 93.62 431 GLY A N 1
ATOM 3516 C CA . GLY A 1 431 ? -30.868 -7.761 26.552 1.00 93.62 431 GLY A CA 1
ATOM 3517 C C . GLY A 1 431 ? -30.267 -8.241 25.225 1.00 93.62 431 GLY A C 1
ATOM 3518 O O . GLY A 1 431 ? -30.132 -9.452 25.034 1.00 93.62 431 GLY A O 1
ATOM 3519 N N . LYS A 1 432 ? -29.854 -7.338 24.322 1.00 95.31 432 LYS A N 1
ATOM 3520 C CA . LYS A 1 432 ? -29.150 -7.706 23.083 1.00 95.31 432 LYS A CA 1
ATOM 3521 C C . LYS A 1 432 ? -27.747 -8.209 23.411 1.00 95.31 432 LYS A C 1
ATOM 3523 O O . LYS A 1 432 ? -27.009 -7.555 24.149 1.00 95.31 432 LYS A O 1
ATOM 3528 N N . ALA A 1 433 ? -27.383 -9.366 22.865 1.00 96.75 433 ALA A N 1
ATOM 3529 C CA . ALA A 1 433 ? -26.059 -9.950 23.048 1.00 96.75 433 ALA A CA 1
ATOM 3530 C C . ALA A 1 433 ? -24.985 -9.184 22.256 1.00 96.75 433 ALA A C 1
ATOM 3532 O O . ALA A 1 433 ? -25.257 -8.651 21.184 1.00 96.75 433 ALA A O 1
ATOM 3533 N N . PHE A 1 434 ? -23.759 -9.156 22.781 1.00 98.19 434 PHE A N 1
ATOM 3534 C CA . PHE A 1 434 ? -22.593 -8.641 22.069 1.00 98.19 434 PHE A CA 1
ATOM 3535 C C . PHE A 1 434 ? -22.089 -9.712 21.098 1.00 98.19 434 PHE A C 1
ATOM 3537 O O . PHE A 1 434 ? -21.360 -10.627 21.497 1.00 98.19 434 PHE A O 1
ATOM 3544 N N . GLU A 1 435 ? -22.478 -9.594 19.834 1.00 98.19 435 GLU A N 1
ATOM 3545 C CA . GLU A 1 435 ? -22.157 -10.550 18.775 1.00 98.19 435 GLU A CA 1
ATOM 3546 C C . GLU A 1 435 ? -21.617 -9.839 17.533 1.00 98.19 435 GLU A C 1
ATOM 3548 O O . GLU A 1 435 ? -22.177 -8.824 17.134 1.00 98.19 435 GLU A O 1
ATOM 3553 N N . PHE A 1 436 ? -20.536 -10.350 16.932 1.00 98.69 436 PHE A N 1
ATOM 3554 C CA . PHE A 1 436 ? -19.983 -9.792 15.691 1.00 98.69 436 PHE A CA 1
ATOM 3555 C C . PHE A 1 436 ? -19.186 -10.809 14.861 1.00 98.69 436 PHE A C 1
ATOM 3557 O O . PHE A 1 436 ? -18.681 -11.814 15.372 1.00 98.69 436 PHE A O 1
ATOM 3564 N N . GLU A 1 437 ? -19.027 -10.515 13.572 1.00 98.56 437 GLU A N 1
ATOM 3565 C CA . GLU A 1 437 ? -18.254 -11.315 12.617 1.00 98.56 437 GLU A CA 1
ATOM 3566 C C . GLU A 1 437 ? -16.850 -10.727 12.363 1.00 98.56 437 GLU A C 1
ATOM 3568 O O . GLU A 1 437 ? -16.681 -9.537 12.086 1.00 98.56 437 GLU A O 1
ATOM 3573 N N . ILE A 1 438 ? -15.820 -11.579 12.391 1.00 98.69 438 ILE A N 1
ATOM 3574 C CA . ILE A 1 438 ? -14.478 -11.266 11.886 1.00 98.69 438 ILE A CA 1
ATOM 3575 C C . ILE A 1 438 ? -14.328 -11.879 10.491 1.00 98.69 438 ILE A C 1
ATOM 3577 O O . ILE A 1 438 ? -14.183 -13.097 10.344 1.00 98.69 438 ILE A O 1
ATOM 3581 N N . LEU A 1 439 ? -14.343 -11.029 9.467 1.00 98.50 439 LEU A N 1
ATOM 3582 C CA . LEU A 1 439 ? -14.254 -11.430 8.067 1.00 98.50 439 LEU A CA 1
ATOM 3583 C C . LEU A 1 439 ? -12.787 -11.562 7.630 1.00 98.50 439 LEU A C 1
ATOM 3585 O O . LEU A 1 439 ? -11.996 -10.625 7.757 1.00 98.50 439 LEU A O 1
ATOM 3589 N N . ILE A 1 440 ? -12.423 -12.720 7.075 1.00 96.81 440 ILE A N 1
ATOM 3590 C CA . ILE A 1 440 ? -11.086 -13.011 6.542 1.00 96.81 440 ILE A CA 1
ATOM 3591 C C . ILE A 1 440 ? -11.177 -13.747 5.199 1.00 96.81 440 ILE A C 1
ATOM 3593 O O . ILE A 1 440 ? -12.170 -14.402 4.900 1.00 96.81 440 ILE A O 1
ATOM 3597 N N . TYR A 1 441 ? -10.121 -13.674 4.388 1.00 92.00 441 TYR A N 1
ATOM 3598 C CA . TYR A 1 441 ? -10.024 -14.414 3.117 1.00 92.00 441 TYR A CA 1
ATOM 3599 C C . TYR A 1 441 ? -8.873 -15.435 3.086 1.00 92.00 441 TYR A C 1
ATOM 3601 O O . TYR A 1 441 ? -8.773 -16.243 2.167 1.00 92.00 441 TYR A O 1
ATOM 3609 N N . SER A 1 442 ? -7.986 -15.411 4.088 1.00 84.69 442 SER A N 1
ATOM 3610 C CA . SER A 1 442 ? -6.824 -16.301 4.180 1.00 84.69 442 SER A CA 1
ATOM 3611 C C . SER A 1 442 ? -6.901 -17.190 5.419 1.00 84.69 442 SER A C 1
ATOM 3613 O O . SER A 1 442 ? -7.006 -16.696 6.544 1.00 84.69 442 SER A O 1
ATOM 3615 N N . LYS A 1 443 ? -6.772 -18.508 5.217 1.00 82.38 443 LYS A N 1
ATOM 3616 C CA . LYS A 1 443 ? -6.742 -19.512 6.296 1.00 82.38 443 LYS A CA 1
ATOM 3617 C C . LYS A 1 443 ? -5.551 -19.345 7.243 1.00 82.38 443 LYS A C 1
ATOM 3619 O O . LYS A 1 443 ? -5.648 -19.703 8.414 1.00 82.38 443 LYS A O 1
ATOM 3624 N N . ASP A 1 444 ? -4.447 -18.753 6.786 1.00 81.69 444 ASP A N 1
ATOM 3625 C CA . ASP A 1 444 ? -3.295 -18.493 7.658 1.00 81.69 444 ASP A CA 1
ATOM 3626 C C . ASP A 1 444 ? -3.660 -17.533 8.798 1.00 81.69 444 ASP A C 1
ATOM 3628 O O . ASP A 1 444 ? -3.194 -17.695 9.931 1.00 81.69 444 ASP A O 1
ATOM 3632 N N . PHE A 1 445 ? -4.558 -16.579 8.533 1.00 88.75 445 PHE A N 1
ATOM 3633 C CA . PHE A 1 445 ? -5.065 -15.667 9.551 1.00 88.75 445 PHE A CA 1
ATOM 3634 C C . PHE A 1 445 ? -6.138 -16.290 10.448 1.00 88.75 445 PHE A C 1
ATOM 3636 O O . PHE A 1 445 ? -6.286 -15.841 11.584 1.00 88.75 445 PHE A O 1
ATOM 3643 N N . GLU A 1 446 ? -6.835 -17.347 10.023 1.00 92.06 446 GLU A N 1
ATOM 3644 C CA . GLU A 1 446 ? -7.789 -18.074 10.877 1.00 92.06 446 GLU A CA 1
ATOM 3645 C C . GLU A 1 446 ? -7.080 -18.655 12.109 1.00 92.06 446 GLU A C 1
ATOM 3647 O O . GLU A 1 446 ? -7.541 -18.496 13.245 1.00 92.06 446 GLU A O 1
ATOM 3652 N N . ARG A 1 447 ? -5.888 -19.236 11.902 1.00 89.12 447 ARG A N 1
ATOM 3653 C CA . ARG A 1 447 ? -5.035 -19.771 12.975 1.00 89.12 447 ARG A CA 1
ATOM 3654 C C . ARG A 1 447 ? -4.669 -18.709 14.014 1.00 89.12 447 ARG A C 1
ATOM 3656 O O . ARG A 1 447 ? -4.537 -19.035 15.192 1.00 89.12 447 ARG A O 1
ATOM 3663 N N . VAL A 1 448 ? -4.486 -17.461 13.585 1.00 89.19 448 VAL A N 1
ATOM 3664 C CA . VAL A 1 448 ? -4.116 -16.347 14.470 1.00 89.19 448 VAL A CA 1
ATOM 3665 C C . VAL A 1 448 ? -5.335 -15.662 15.095 1.00 89.19 448 VAL A C 1
ATOM 3667 O O . VAL A 1 448 ? -5.271 -15.202 16.233 1.00 89.19 448 VAL A O 1
ATOM 3670 N N . THR A 1 449 ? -6.461 -15.636 14.388 1.00 96.44 449 THR A N 1
ATOM 3671 C CA . THR A 1 449 ? -7.720 -15.046 14.866 1.00 96.44 449 THR A CA 1
ATOM 3672 C C . THR A 1 449 ? -8.411 -15.945 15.895 1.00 96.44 449 THR A C 1
ATOM 3674 O O . THR A 1 449 ? -8.999 -15.452 16.853 1.00 96.44 449 THR A O 1
ATOM 3677 N N . SER A 1 450 ? -8.277 -17.270 15.774 1.00 96.06 450 SER A N 1
ATOM 3678 C CA . SER A 1 450 ? -8.936 -18.234 16.672 1.00 96.06 450 SER A CA 1
ATOM 3679 C C . SER A 1 450 ? -8.597 -18.044 18.165 1.00 96.06 450 SER A C 1
ATOM 3681 O O . SER A 1 450 ? -9.517 -18.020 18.983 1.00 96.06 450 SER A O 1
ATOM 3683 N N . PRO A 1 451 ? -7.323 -17.865 18.584 1.00 95.44 451 PRO A N 1
ATOM 3684 C CA . PRO A 1 451 ? -6.996 -17.536 19.977 1.00 95.44 451 PRO A CA 1
ATOM 3685 C C . PRO A 1 451 ? -7.623 -16.229 20.479 1.00 95.44 451 PRO A C 1
ATOM 3687 O O . PRO A 1 451 ? -7.967 -16.135 21.657 1.00 95.44 451 PRO A O 1
ATOM 3690 N N . TYR A 1 452 ? -7.776 -15.229 19.605 1.00 96.94 452 TYR A N 1
ATOM 3691 C CA . TYR A 1 452 ? -8.413 -13.963 19.959 1.00 96.94 452 TYR A CA 1
ATOM 3692 C C . TYR A 1 452 ? -9.906 -14.160 20.243 1.00 96.94 452 TYR A C 1
ATOM 3694 O O . TYR A 1 452 ? -10.371 -13.766 21.312 1.00 96.94 452 TYR A O 1
ATOM 3702 N N . VAL A 1 453 ? -10.614 -14.881 19.367 1.00 97.94 453 VAL A N 1
ATOM 3703 C CA . VAL A 1 453 ? -12.022 -15.269 19.564 1.00 97.94 453 VAL A CA 1
ATOM 3704 C C . VAL A 1 453 ? -12.211 -16.045 20.869 1.00 97.94 453 VAL A C 1
ATOM 3706 O O . VAL A 1 453 ? -13.031 -15.659 21.696 1.00 97.94 453 VAL A O 1
ATOM 3709 N N . LYS A 1 454 ? -11.365 -17.043 21.149 1.00 96.25 454 LYS A N 1
ATOM 3710 C CA . LYS A 1 454 ? -11.407 -17.792 22.422 1.00 96.25 454 LYS A CA 1
ATOM 3711 C C . LYS A 1 454 ? -11.202 -16.918 23.660 1.00 96.25 454 LYS A C 1
ATOM 3713 O O . LYS A 1 454 ? -11.656 -17.261 24.751 1.00 96.25 454 LYS A O 1
ATOM 3718 N N . ASN A 1 455 ? -10.463 -15.815 23.545 1.00 96.06 455 ASN A N 1
ATOM 3719 C CA . ASN A 1 455 ? -10.309 -14.870 24.648 1.00 96.06 455 ASN A CA 1
ATOM 3720 C C . ASN A 1 455 ? -11.518 -13.929 24.775 1.00 96.06 455 ASN A C 1
ATOM 3722 O O . ASN A 1 455 ? -11.854 -13.565 25.901 1.00 96.06 455 ASN A O 1
ATOM 3726 N N . LEU A 1 456 ? -12.184 -13.578 23.670 1.00 97.62 456 LEU A N 1
ATOM 3727 C CA . LEU A 1 456 ? -13.442 -12.820 23.667 1.00 97.62 456 LEU A CA 1
ATOM 3728 C C . LEU A 1 456 ? -14.588 -13.627 24.297 1.00 97.62 456 LEU A C 1
ATOM 3730 O O . LEU A 1 456 ? -15.318 -13.096 25.132 1.00 97.62 456 LEU A O 1
ATOM 3734 N N . GLU A 1 457 ? -14.674 -14.927 24.006 1.00 96.75 457 GLU A N 1
ATOM 3735 C CA . GLU A 1 457 ? -15.663 -15.844 24.599 1.00 96.75 457 GLU A CA 1
ATOM 3736 C C . GLU A 1 457 ? -15.608 -15.858 26.135 1.00 96.75 457 GLU A C 1
ATOM 3738 O O . GLU A 1 457 ? -16.639 -15.911 26.802 1.00 96.75 457 GLU A O 1
ATOM 3743 N N . LYS A 1 458 ? -14.413 -15.722 26.728 1.00 95.81 458 LYS A N 1
ATOM 3744 C CA . LYS A 1 458 ? -14.241 -15.630 28.194 1.00 95.81 458 LYS A CA 1
ATOM 3745 C C . LYS A 1 458 ? -14.904 -14.390 28.802 1.00 95.81 458 LYS A C 1
ATOM 3747 O O . LYS A 1 458 ? -15.091 -14.344 30.016 1.00 95.81 458 LYS A O 1
ATOM 3752 N N . LEU A 1 459 ? -15.215 -13.382 27.987 1.00 96.62 459 LEU A N 1
ATOM 3753 C CA . LEU A 1 459 ? -15.963 -12.189 28.384 1.00 96.62 459 LEU A CA 1
ATOM 3754 C C . LEU A 1 459 ? -17.472 -12.319 28.127 1.00 96.62 459 LEU A C 1
ATOM 3756 O O . LEU A 1 459 ? -18.211 -11.381 28.416 1.00 96.62 459 LEU A O 1
ATOM 3760 N N . GLY A 1 460 ? -17.929 -13.455 27.589 1.00 97.12 460 GLY A N 1
ATOM 3761 C CA . GLY A 1 460 ? -19.306 -13.667 27.145 1.00 97.12 460 GLY A CA 1
ATOM 3762 C C . GLY A 1 460 ? -19.621 -13.040 25.782 1.00 97.12 460 GLY A C 1
ATOM 3763 O O . GLY A 1 460 ? -20.796 -12.929 25.438 1.00 97.12 460 GLY A O 1
ATOM 3764 N N . ILE A 1 461 ? -18.608 -12.599 25.028 1.00 98.38 461 ILE A N 1
ATOM 3765 C CA . ILE A 1 461 ? -18.759 -12.026 23.683 1.00 98.38 461 ILE A CA 1
ATOM 3766 C C . ILE A 1 461 ? -18.827 -13.161 22.657 1.00 98.38 461 ILE A C 1
ATOM 3768 O O . ILE A 1 461 ? -17.978 -14.052 22.675 1.00 98.38 461 ILE A O 1
ATOM 3772 N N . LEU A 1 462 ? -19.798 -13.103 21.744 1.00 97.44 462 LEU A N 1
ATOM 3773 C CA . LEU A 1 462 ? -19.951 -14.070 20.659 1.00 97.44 462 LEU A CA 1
ATOM 3774 C C . LEU A 1 462 ? -19.295 -13.531 19.379 1.00 97.44 462 LEU A C 1
ATOM 3776 O O . LEU A 1 462 ? -19.919 -12.826 18.598 1.00 97.44 462 LEU A O 1
ATOM 3780 N N . ALA A 1 463 ? -18.018 -13.841 19.169 1.00 98.12 463 ALA A N 1
ATOM 3781 C CA . ALA A 1 463 ? -17.320 -13.494 17.932 1.00 98.12 463 ALA A CA 1
ATOM 3782 C C . ALA A 1 463 ? -17.192 -14.728 17.032 1.00 98.12 463 ALA A C 1
ATOM 3784 O O . ALA A 1 463 ? -16.806 -15.796 17.505 1.00 98.12 463 ALA A O 1
ATOM 3785 N N . THR A 1 464 ? -17.474 -14.591 15.739 1.00 98.19 464 THR A N 1
ATOM 3786 C CA . THR A 1 464 ? -17.320 -15.683 14.761 1.00 98.19 464 THR A CA 1
ATOM 3787 C C . THR A 1 464 ? -16.280 -15.331 13.704 1.00 98.19 464 THR A C 1
ATOM 3789 O O . THR A 1 464 ? -16.041 -14.161 13.422 1.00 98.19 464 THR A O 1
ATOM 3792 N N . ILE A 1 465 ? -15.622 -16.342 13.131 1.00 98.38 465 ILE A N 1
ATOM 3793 C CA . ILE A 1 465 ? -14.688 -16.153 12.014 1.00 98.38 465 ILE A CA 1
ATOM 3794 C C . ILE A 1 465 ? -15.397 -16.573 10.736 1.00 98.38 465 ILE A C 1
ATOM 3796 O O . ILE A 1 465 ? -15.829 -17.720 10.614 1.00 98.38 465 ILE A O 1
ATOM 3800 N N . ARG A 1 466 ? -15.470 -15.664 9.765 1.00 97.75 466 ARG A N 1
ATOM 3801 C CA . ARG A 1 466 ? -16.020 -15.947 8.442 1.00 97.75 466 ARG A CA 1
ATOM 3802 C C . ARG A 1 466 ? -14.909 -15.923 7.408 1.00 97.75 466 ARG A C 1
ATOM 3804 O O . ARG A 1 466 ? -14.342 -14.871 7.127 1.00 97.75 466 ARG A O 1
ATOM 3811 N N . VAL A 1 467 ? -14.627 -17.085 6.824 1.00 96.38 467 VAL A N 1
ATOM 3812 C CA . VAL A 1 467 ? -13.699 -17.214 5.695 1.00 96.38 467 VAL A CA 1
ATOM 3813 C C . VAL A 1 467 ? -14.485 -17.129 4.389 1.00 96.38 467 VAL A C 1
ATOM 3815 O O . VAL A 1 467 ? -15.444 -17.877 4.202 1.00 96.38 467 VAL A O 1
ATOM 3818 N N . VAL A 1 468 ? -14.087 -16.229 3.494 1.00 96.12 468 VAL A N 1
ATOM 3819 C CA . VAL A 1 468 ? -14.694 -16.041 2.164 1.00 96.12 468 VAL A CA 1
ATOM 3820 C C . VAL A 1 468 ? -13.632 -16.065 1.065 1.00 96.12 468 VAL A C 1
ATOM 3822 O O . VAL A 1 468 ? -12.439 -15.954 1.353 1.00 96.12 468 VAL A O 1
ATOM 3825 N N . ASP A 1 469 ? -14.040 -16.211 -0.196 1.00 93.69 469 ASP A N 1
ATOM 3826 C CA . ASP A 1 469 ? -13.119 -16.048 -1.322 1.00 93.69 469 ASP A CA 1
ATOM 3827 C C . ASP A 1 469 ? -12.694 -14.577 -1.505 1.00 93.69 469 ASP A C 1
ATOM 3829 O O . ASP A 1 469 ? -13.292 -13.649 -0.954 1.00 93.69 469 ASP A O 1
ATOM 3833 N N . ALA A 1 470 ? -11.631 -14.355 -2.280 1.00 91.31 470 ALA A N 1
ATOM 3834 C CA . ALA A 1 470 ? -11.052 -13.027 -2.465 1.00 91.31 470 ALA A CA 1
ATOM 3835 C C . ALA A 1 470 ? -12.022 -12.028 -3.120 1.00 91.31 470 ALA A C 1
ATOM 3837 O O . ALA A 1 470 ? -12.033 -10.860 -2.729 1.00 91.31 470 ALA A O 1
ATOM 3838 N N . SER A 1 471 ? -12.848 -12.469 -4.072 1.00 92.12 471 SER A N 1
ATOM 3839 C CA . SER A 1 471 ? -13.813 -11.605 -4.756 1.00 92.12 471 SER A CA 1
ATOM 3840 C C . SER A 1 471 ? -14.921 -11.178 -3.796 1.00 92.12 471 SER A C 1
ATOM 3842 O O . SER A 1 471 ? -15.209 -9.985 -3.688 1.00 92.12 471 SER A O 1
ATOM 3844 N N . GLN A 1 472 ? -15.468 -12.121 -3.021 1.00 96.44 472 GLN A N 1
ATOM 3845 C CA . GLN A 1 472 ? -16.450 -11.814 -1.980 1.00 96.44 472 GLN A CA 1
ATOM 3846 C C . GLN A 1 472 ? -15.866 -10.896 -0.894 1.00 96.44 472 GLN A C 1
ATOM 3848 O O . GLN A 1 472 ? -16.535 -9.954 -0.467 1.00 96.44 472 GLN A O 1
ATOM 3853 N N . TYR A 1 473 ? -14.619 -11.123 -0.464 1.00 96.75 473 TYR A N 1
ATOM 3854 C CA . TYR A 1 473 ? -13.943 -10.250 0.503 1.00 96.75 473 TYR A CA 1
ATOM 3855 C C . TYR A 1 473 ? -13.810 -8.816 -0.017 1.00 96.75 473 TYR A C 1
ATOM 3857 O O . TYR A 1 473 ? -14.103 -7.868 0.709 1.00 96.75 473 TYR A O 1
ATOM 3865 N N . ILE A 1 474 ? -13.367 -8.649 -1.269 1.00 95.38 474 ILE A N 1
ATOM 3866 C CA . ILE A 1 474 ? -13.196 -7.333 -1.895 1.00 95.38 474 ILE A CA 1
ATOM 3867 C C . ILE A 1 474 ? -14.530 -6.593 -1.963 1.00 95.38 474 ILE A C 1
ATOM 3869 O O . ILE A 1 474 ? -14.572 -5.418 -1.601 1.00 95.38 474 ILE A O 1
ATOM 3873 N N . GLU A 1 475 ? -15.604 -7.261 -2.384 1.00 96.31 475 GLU A N 1
ATOM 3874 C CA . GLU A 1 475 ? -16.910 -6.616 -2.522 1.00 96.31 475 GLU A CA 1
ATOM 3875 C C . GLU A 1 475 ? -17.488 -6.211 -1.165 1.00 96.31 475 GLU A C 1
ATOM 3877 O O . GLU A 1 475 ? -17.813 -5.042 -0.960 1.00 96.31 475 GLU A O 1
ATOM 3882 N N . ARG A 1 476 ? -17.484 -7.116 -0.176 1.00 98.06 476 ARG A N 1
ATOM 3883 C CA . ARG A 1 476 ? -17.915 -6.778 1.192 1.00 98.06 476 ARG A CA 1
ATOM 3884 C C . ARG A 1 476 ? -17.082 -5.646 1.789 1.00 98.06 476 ARG A C 1
ATOM 3886 O O . ARG A 1 476 ? -17.618 -4.764 2.452 1.00 98.06 476 ARG A O 1
ATOM 3893 N N . ARG A 1 477 ? -15.776 -5.602 1.507 1.00 97.25 477 ARG A N 1
ATOM 3894 C CA . ARG A 1 477 ? -14.911 -4.495 1.936 1.00 97.25 477 ARG A CA 1
ATOM 3895 C C . ARG A 1 477 ? -15.281 -3.170 1.260 1.00 97.25 477 ARG A C 1
ATOM 3897 O O . ARG A 1 477 ? -15.240 -2.143 1.931 1.00 97.25 477 ARG A O 1
ATOM 3904 N N . ARG A 1 478 ? -15.634 -3.173 -0.033 1.00 95.31 478 ARG A N 1
ATOM 3905 C CA . ARG A 1 478 ? -16.064 -1.970 -0.777 1.00 95.31 478 ARG A CA 1
ATOM 3906 C C . ARG A 1 478 ? -17.385 -1.406 -0.262 1.00 95.31 478 ARG A C 1
ATOM 3908 O O . ARG A 1 478 ? -17.522 -0.186 -0.220 1.00 95.31 478 ARG A O 1
ATOM 3915 N N . GLU A 1 479 ? -18.299 -2.280 0.148 1.00 97.38 479 GLU A N 1
ATOM 3916 C CA . GLU A 1 479 ? -19.588 -1.912 0.752 1.00 97.38 479 GLU A CA 1
ATOM 3917 C C . GLU A 1 479 ? -19.498 -1.573 2.247 1.00 97.38 479 GLU A C 1
ATOM 3919 O O . GLU A 1 479 ? -20.494 -1.202 2.863 1.00 97.38 479 GLU A O 1
ATOM 3924 N N . PHE A 1 480 ? -18.320 -1.723 2.861 1.00 98.12 480 PHE A N 1
ATOM 3925 C CA . PHE A 1 480 ? -18.155 -1.693 4.318 1.00 98.12 480 PHE A CA 1
ATOM 3926 C C . PHE A 1 480 ? -19.043 -2.714 5.058 1.00 98.12 480 PHE A C 1
ATOM 3928 O O . PHE A 1 480 ? -19.377 -2.526 6.231 1.00 98.12 480 PHE A O 1
ATOM 3935 N N . ASP A 1 481 ? -19.405 -3.815 4.393 1.00 98.12 481 ASP A N 1
ATOM 3936 C CA . ASP A 1 481 ? -20.198 -4.904 4.955 1.00 98.12 481 ASP A CA 1
ATOM 3937 C C . ASP A 1 481 ? -19.327 -5.886 5.750 1.00 98.12 481 ASP A C 1
ATOM 3939 O O . ASP A 1 481 ? -19.051 -7.019 5.358 1.00 98.12 481 ASP A O 1
ATOM 3943 N N . PHE A 1 482 ? -18.863 -5.416 6.898 1.00 98.56 482 PHE A N 1
ATOM 3944 C CA . PHE A 1 482 ? -18.162 -6.218 7.892 1.00 98.56 482 PHE A CA 1
ATOM 3945 C C . PHE A 1 482 ? -18.307 -5.566 9.265 1.00 98.56 482 PHE A C 1
ATOM 3947 O O . PHE A 1 482 ? -18.577 -4.364 9.364 1.00 98.56 482 PHE A O 1
ATOM 3954 N N . ASP A 1 483 ? -18.105 -6.347 10.320 1.00 98.81 483 ASP A N 1
ATOM 3955 C CA . ASP A 1 483 ? -17.957 -5.806 11.669 1.00 98.81 483 ASP A CA 1
ATOM 3956 C C . ASP A 1 483 ? -16.474 -5.553 11.950 1.00 98.81 483 ASP A C 1
ATOM 3958 O O . ASP A 1 483 ? -16.067 -4.429 12.254 1.00 98.81 483 ASP A O 1
ATOM 3962 N N . MET A 1 484 ? -15.646 -6.583 11.766 1.00 98.88 484 MET A N 1
ATOM 3963 C CA . MET A 1 484 ? -14.202 -6.508 11.954 1.00 98.88 484 MET A CA 1
ATOM 3964 C C . MET A 1 484 ? -13.461 -7.227 10.824 1.00 98.88 484 MET A C 1
ATOM 3966 O O . MET A 1 484 ? -13.867 -8.299 10.380 1.00 98.88 484 MET A O 1
ATOM 3970 N N . ILE A 1 485 ? -12.345 -6.655 10.377 1.00 98.50 485 ILE A N 1
ATOM 3971 C CA . ILE A 1 485 ? -11.453 -7.250 9.366 1.00 98.50 485 ILE A CA 1
ATOM 3972 C C . ILE A 1 485 ? -10.000 -7.167 9.815 1.00 98.50 485 ILE A C 1
ATOM 3974 O O . ILE A 1 485 ? -9.657 -6.391 10.705 1.00 98.50 485 ILE A O 1
ATOM 3978 N N . ILE A 1 486 ? -9.119 -7.928 9.169 1.00 97.56 486 ILE A N 1
ATOM 3979 C CA . ILE A 1 486 ? -7.674 -7.711 9.286 1.00 97.56 486 ILE A CA 1
ATOM 3980 C C . ILE A 1 486 ? -7.247 -6.755 8.180 1.00 97.56 486 ILE A C 1
ATOM 3982 O O . ILE A 1 486 ? -7.461 -7.026 6.998 1.00 97.56 486 ILE A O 1
ATOM 3986 N N . GLN A 1 487 ? -6.632 -5.643 8.570 1.00 96.12 487 GLN A N 1
ATOM 3987 C CA . GLN A 1 487 ? -6.197 -4.605 7.647 1.00 96.12 487 GLN A CA 1
ATOM 3988 C C . GLN A 1 487 ? -4.785 -4.136 7.983 1.00 96.12 487 GLN A C 1
ATOM 3990 O O . GLN A 1 487 ? -4.419 -3.998 9.151 1.00 96.12 487 GLN A O 1
ATOM 3995 N N . THR A 1 488 ? -4.018 -3.847 6.933 1.00 95.75 488 THR A N 1
ATOM 3996 C CA . THR A 1 488 ? -2.733 -3.156 7.033 1.00 95.75 488 THR A CA 1
ATOM 3997 C C . THR A 1 488 ? -2.880 -1.731 6.525 1.00 95.75 488 THR A C 1
ATOM 3999 O O . THR A 1 488 ? -3.312 -1.501 5.393 1.00 95.75 488 THR A O 1
ATOM 4002 N N . PHE A 1 489 ? -2.492 -0.774 7.356 1.00 96.88 489 PHE A N 1
ATOM 4003 C CA . PHE A 1 489 ? -2.395 0.637 7.007 1.00 96.88 489 PHE A CA 1
ATOM 4004 C C . PHE A 1 489 ? -0.920 0.964 6.793 1.00 96.88 489 PHE A C 1
ATOM 4006 O O . PHE A 1 489 ? -0.195 1.252 7.744 1.00 96.88 489 PHE A O 1
ATOM 4013 N N . GLY A 1 490 ? -0.460 0.780 5.553 1.00 95.25 490 GLY A N 1
ATOM 4014 C CA . GLY A 1 490 ? 0.944 0.957 5.184 1.00 95.25 490 GLY A CA 1
ATOM 4015 C C . GLY A 1 490 ? 1.360 2.423 5.261 1.00 95.25 490 GLY A C 1
ATOM 4016 O O . GLY A 1 490 ? 0.649 3.286 4.752 1.00 95.25 490 GLY A O 1
ATOM 4017 N N . GLN A 1 491 ? 2.512 2.677 5.878 1.00 94.62 491 GLN A N 1
ATOM 4018 C CA . GLN A 1 491 ? 3.100 4.009 5.995 1.00 94.62 491 GLN A CA 1
ATOM 4019 C C . GLN A 1 491 ? 4.365 4.098 5.150 1.00 94.62 491 GLN A C 1
ATOM 4021 O O . GLN A 1 491 ? 5.114 3.128 5.048 1.00 94.62 491 GLN A O 1
ATOM 4026 N N . SER A 1 492 ? 4.606 5.259 4.548 1.00 93.38 492 SER A N 1
ATOM 4027 C CA . SER A 1 492 ? 5.878 5.555 3.891 1.00 93.38 492 SER A CA 1
ATOM 4028 C C . SER A 1 492 ? 6.828 6.250 4.871 1.00 93.38 492 SER A C 1
ATOM 4030 O O . SER A 1 492 ? 6.448 6.630 5.980 1.00 93.38 492 SER A O 1
ATOM 4032 N N . SER A 1 493 ? 8.081 6.453 4.461 1.00 92.38 493 SER A N 1
ATOM 4033 C CA . SER A 1 493 ? 9.032 7.259 5.233 1.00 92.38 493 SER A CA 1
ATOM 4034 C C . SER A 1 493 ? 8.635 8.735 5.280 1.00 92.38 493 SER A C 1
ATOM 4036 O O . SER A 1 493 ? 9.145 9.453 6.137 1.00 92.38 493 SER A O 1
ATOM 4038 N N . SER A 1 494 ? 7.744 9.177 4.386 1.00 95.00 494 SER A N 1
ATOM 4039 C CA . SER A 1 494 ? 7.245 10.549 4.257 1.00 95.00 494 SER A CA 1
ATOM 4040 C C . SER A 1 494 ? 5.732 10.536 3.986 1.00 95.00 494 SER A C 1
ATOM 4042 O O . SER A 1 494 ? 5.328 10.686 2.829 1.00 95.00 494 SER A O 1
ATOM 4044 N N . PRO A 1 495 ? 4.899 10.288 5.014 1.00 96.00 495 PRO A N 1
ATOM 4045 C CA . PRO A 1 495 ? 3.449 10.240 4.863 1.00 96.00 495 PRO A CA 1
ATOM 4046 C C . PRO A 1 495 ? 2.874 11.550 4.320 1.00 96.00 495 PRO A C 1
ATOM 4048 O O . PRO A 1 495 ? 3.380 12.627 4.633 1.00 96.00 495 PRO A O 1
ATOM 4051 N N . GLY A 1 496 ? 1.812 11.457 3.526 1.00 93.94 496 GLY A N 1
ATOM 4052 C CA . GLY A 1 496 ? 1.185 12.592 2.858 1.00 93.94 496 GLY A CA 1
ATOM 4053 C C . GLY A 1 496 ? -0.289 12.346 2.544 1.00 93.94 496 GLY A C 1
ATOM 4054 O O . GLY A 1 496 ? -1.088 12.038 3.430 1.00 93.94 496 GLY A O 1
ATOM 4055 N N . ASN A 1 497 ? -0.676 12.531 1.278 1.00 93.00 497 ASN A N 1
ATOM 4056 C CA . ASN A 1 497 ? -2.081 12.511 0.853 1.00 93.00 497 ASN A CA 1
ATOM 4057 C C . ASN A 1 497 ? -2.800 11.189 1.147 1.00 93.00 497 ASN A C 1
ATOM 4059 O O . ASN A 1 497 ? -4.004 11.202 1.387 1.00 93.00 497 ASN A O 1
ATOM 4063 N N . GLU A 1 498 ? -2.087 10.065 1.186 1.00 94.31 498 GLU A N 1
ATOM 4064 C CA . GLU A 1 498 ? -2.674 8.762 1.499 1.00 94.31 498 GLU A CA 1
ATOM 4065 C C . GLU A 1 498 ? -3.275 8.697 2.914 1.00 94.31 498 GLU A C 1
ATOM 4067 O O . GLU A 1 498 ? -4.166 7.884 3.154 1.00 94.31 498 GLU A O 1
ATOM 4072 N N . GLN A 1 499 ? -2.864 9.579 3.838 1.00 97.56 499 GLN A N 1
ATOM 4073 C CA . GLN A 1 499 ? -3.515 9.694 5.147 1.00 97.56 499 GLN A CA 1
ATOM 4074 C C . GLN A 1 499 ? -4.978 10.129 5.018 1.00 97.56 499 GLN A C 1
ATOM 4076 O O . GLN A 1 499 ? -5.813 9.697 5.816 1.00 97.56 499 GLN A O 1
ATOM 4081 N N . ARG A 1 500 ? -5.320 10.924 3.989 1.00 95.19 500 ARG A N 1
ATOM 4082 C CA . ARG A 1 500 ? -6.719 11.278 3.734 1.00 95.19 500 ARG A CA 1
ATOM 4083 C C . ARG A 1 500 ? -7.531 10.046 3.368 1.00 95.19 500 ARG A C 1
ATOM 4085 O O . ARG A 1 500 ? -8.591 9.828 3.948 1.00 95.19 500 ARG A O 1
ATOM 4092 N N . ASP A 1 501 ? -7.002 9.215 2.473 1.00 94.25 501 ASP A N 1
ATOM 4093 C CA . ASP A 1 501 ? -7.681 7.993 2.042 1.00 94.25 501 ASP A CA 1
ATOM 4094 C C . ASP A 1 501 ? -7.977 7.060 3.219 1.00 94.25 501 ASP A C 1
ATOM 4096 O O . ASP A 1 501 ? -8.996 6.372 3.205 1.00 94.25 501 ASP A O 1
ATOM 4100 N N . PHE A 1 502 ? -7.084 7.005 4.212 1.00 97.12 502 PHE A N 1
ATOM 4101 C CA . PHE A 1 502 ? -7.201 6.096 5.347 1.00 97.12 502 PHE A CA 1
ATOM 4102 C C . PHE A 1 502 ? -8.156 6.563 6.445 1.00 97.12 502 PHE A C 1
ATOM 4104 O O . PHE A 1 502 ? -8.827 5.716 7.033 1.00 97.12 502 PHE A O 1
ATOM 4111 N N . TRP A 1 503 ? -8.204 7.858 6.769 1.00 97.56 503 TRP A N 1
ATOM 4112 C CA . TRP A 1 503 ? -8.866 8.299 8.009 1.00 97.56 503 TRP A CA 1
ATOM 4113 C C . TRP A 1 503 ? -9.752 9.533 7.867 1.00 97.56 503 TRP A C 1
ATOM 4115 O O . TRP A 1 503 ? -10.501 9.821 8.795 1.00 97.56 503 TRP A O 1
ATOM 4125 N N . TYR A 1 504 ? -9.695 10.250 6.743 1.00 97.06 504 TYR A N 1
ATOM 4126 C CA . TYR A 1 504 ? -10.404 11.522 6.617 1.00 97.06 504 TYR A CA 1
ATOM 4127 C C . TYR A 1 504 ? -11.919 11.317 6.592 1.00 97.06 504 TYR A C 1
ATOM 4129 O O . TYR A 1 504 ? -12.425 10.431 5.883 1.00 97.06 504 TYR A O 1
ATOM 4137 N N . SER A 1 505 ? -12.649 12.161 7.320 1.00 98.19 505 SER A N 1
ATOM 4138 C CA . SER A 1 505 ? -14.099 12.036 7.519 1.00 98.19 505 SER A CA 1
ATOM 4139 C C . SER A 1 505 ? -14.870 12.013 6.202 1.00 98.19 505 SER A C 1
ATOM 4141 O O . SER A 1 505 ? -15.823 11.245 6.050 1.00 98.19 505 SER A O 1
ATOM 4143 N N . GLY A 1 506 ? -14.423 12.803 5.217 1.00 95.12 506 GLY A N 1
ATOM 4144 C CA . GLY A 1 506 ? -15.028 12.866 3.884 1.00 95.12 506 GLY A CA 1
ATOM 4145 C C . GLY A 1 506 ? -15.047 11.520 3.151 1.00 95.12 506 GLY A C 1
ATOM 4146 O O . GLY A 1 506 ? -15.967 11.258 2.390 1.00 95.12 506 GLY A O 1
ATOM 4147 N N . TYR A 1 507 ? -14.101 10.618 3.426 1.00 95.25 507 TYR A N 1
ATOM 4148 C CA . TYR A 1 507 ? -14.052 9.298 2.790 1.00 95.25 507 TYR A CA 1
ATOM 4149 C C . TYR A 1 507 ? -14.788 8.209 3.571 1.00 95.25 507 TYR A C 1
ATOM 4151 O O . TYR A 1 507 ? -14.978 7.108 3.050 1.00 95.25 507 TYR A O 1
ATOM 4159 N N . ALA A 1 508 ? -15.241 8.483 4.795 1.00 96.44 508 ALA A N 1
ATOM 4160 C CA . ALA A 1 508 ? -15.804 7.474 5.689 1.00 96.44 508 ALA A CA 1
ATOM 4161 C C . ALA A 1 508 ? -17.080 6.804 5.156 1.00 96.44 508 ALA A C 1
ATOM 4163 O O . ALA A 1 508 ? -17.411 5.706 5.578 1.00 96.44 508 ALA A O 1
ATOM 4164 N N . ASN A 1 509 ? -17.812 7.423 4.233 1.00 93.50 509 ASN A N 1
ATOM 4165 C CA . ASN A 1 509 ? -19.015 6.827 3.638 1.00 93.50 509 ASN A CA 1
ATOM 4166 C C . ASN A 1 509 ? -18.880 6.573 2.129 1.00 93.50 509 ASN A C 1
ATOM 4168 O O . ASN A 1 509 ? -19.840 6.145 1.494 1.00 93.50 509 ASN A O 1
ATOM 4172 N N . HIS A 1 510 ? -17.719 6.852 1.536 1.00 93.69 510 HIS A N 1
ATOM 4173 C CA . HIS A 1 510 ? -17.519 6.681 0.100 1.00 93.69 510 HIS A CA 1
ATOM 4174 C C . HIS A 1 510 ? -17.280 5.209 -0.212 1.00 93.69 510 HIS A C 1
ATOM 4176 O O . HIS A 1 510 ? -16.284 4.639 0.229 1.00 93.69 510 HIS A O 1
ATOM 4182 N N . ARG A 1 511 ? -18.183 4.595 -0.979 1.00 92.19 511 ARG A N 1
ATOM 4183 C CA . ARG A 1 511 ? -18.057 3.202 -1.418 1.00 92.19 511 ARG A CA 1
ATOM 4184 C C . ARG A 1 511 ? -16.666 2.947 -2.005 1.00 92.19 511 ARG A C 1
ATOM 4186 O O . ARG A 1 511 ? -16.200 3.688 -2.867 1.00 92.19 511 ARG A O 1
ATOM 4193 N N . GLY A 1 512 ? -16.004 1.895 -1.532 1.00 89.62 512 GLY A N 1
ATOM 4194 C CA . GLY A 1 512 ? -14.665 1.517 -1.982 1.00 89.62 512 GLY A CA 1
ATOM 4195 C C . GLY A 1 512 ? -13.510 2.362 -1.434 1.00 89.62 512 GLY A C 1
ATOM 4196 O O . GLY A 1 512 ? -12.366 2.091 -1.804 1.00 89.62 512 GLY A O 1
ATOM 4197 N N . SER A 1 513 ? -13.761 3.341 -0.556 1.00 94.62 513 SER A N 1
ATOM 4198 C CA . SER A 1 513 ? -12.684 4.124 0.059 1.00 94.62 513 SER A CA 1
ATOM 4199 C C . SER A 1 513 ? -11.790 3.279 0.974 1.00 94.62 513 SER A C 1
ATOM 4201 O O . SER A 1 513 ? -12.144 2.179 1.412 1.00 94.62 513 SER A O 1
ATOM 4203 N N . ARG A 1 514 ? -10.600 3.808 1.283 1.00 96.00 514 ARG A N 1
ATOM 4204 C CA . ARG A 1 514 ? -9.639 3.160 2.190 1.00 96.00 514 ARG A CA 1
ATOM 4205 C C . ARG A 1 514 ? -9.880 3.510 3.661 1.00 96.00 514 ARG A C 1
ATOM 4207 O O . ARG A 1 514 ? -9.227 2.907 4.515 1.00 96.00 514 ARG A O 1
ATOM 4214 N N . ASN A 1 515 ? -10.858 4.370 3.970 1.00 98.12 515 ASN A N 1
ATOM 4215 C CA . ASN A 1 515 ? -11.310 4.636 5.334 1.00 98.12 515 ASN A CA 1
ATOM 4216 C C . ASN A 1 515 ? -12.233 3.504 5.782 1.00 98.12 515 ASN A C 1
ATOM 4218 O O . ASN A 1 515 ? -13.431 3.666 5.993 1.00 98.12 515 ASN A O 1
ATOM 4222 N N . LEU A 1 516 ? -11.656 2.307 5.880 1.00 98.00 516 LEU A N 1
ATOM 4223 C CA . LEU A 1 516 ? -12.370 1.068 6.177 1.00 98.00 516 LEU A CA 1
ATOM 4224 C C . LEU A 1 516 ? -12.961 1.082 7.589 1.00 98.00 516 LEU A C 1
ATOM 4226 O O . LEU A 1 516 ? -14.037 0.535 7.808 1.00 98.00 516 LEU A O 1
ATOM 4230 N N . ILE A 1 517 ? -12.300 1.767 8.522 1.00 98.44 517 ILE A N 1
ATOM 4231 C CA . ILE A 1 517 ? -12.764 1.937 9.902 1.00 98.44 517 ILE A CA 1
ATOM 4232 C C . ILE A 1 517 ? -14.028 2.805 9.933 1.00 98.44 517 ILE A C 1
ATOM 4234 O O . ILE A 1 517 ? -14.950 2.492 10.675 1.00 98.44 517 ILE A O 1
ATOM 4238 N N . GLY A 1 518 ? -14.117 3.832 9.082 1.00 98.12 518 GLY A N 1
ATOM 4239 C CA . GLY A 1 518 ? -15.220 4.793 9.092 1.00 98.12 518 GLY A CA 1
ATOM 4240 C C . GLY A 1 518 ? -15.007 5.933 10.085 1.00 98.12 518 GLY A C 1
ATOM 4241 O O . GLY A 1 518 ? -15.977 6.414 10.672 1.00 98.12 518 GLY A O 1
ATOM 4242 N N . ILE A 1 519 ? -13.750 6.348 10.280 1.00 98.44 519 ILE A N 1
ATOM 4243 C CA . ILE A 1 519 ? -13.386 7.461 11.165 1.00 98.44 519 ILE A CA 1
ATOM 4244 C C . ILE A 1 519 ? -14.019 8.745 10.633 1.00 98.44 519 ILE A C 1
ATOM 4246 O O . ILE A 1 519 ? -13.892 9.051 9.449 1.00 98.44 519 ILE A O 1
ATOM 4250 N N . LYS A 1 520 ? -14.706 9.464 11.523 1.00 97.75 520 LYS A N 1
ATOM 4251 C CA . LYS A 1 520 ? -15.293 10.784 11.287 1.00 97.75 520 LYS A CA 1
ATOM 4252 C C . LYS A 1 520 ? -14.959 11.674 12.473 1.00 97.75 520 LYS A C 1
ATOM 4254 O O . LYS A 1 520 ? -15.735 11.752 13.422 1.00 97.75 520 LYS A O 1
ATOM 4259 N N . ASP A 1 521 ? -13.767 12.244 12.447 1.00 98.25 521 ASP A N 1
ATOM 4260 C CA . ASP A 1 521 ? -13.201 12.989 13.563 1.00 98.25 521 ASP A CA 1
ATOM 4261 C C . ASP A 1 521 ? -12.516 14.257 13.019 1.00 98.25 521 ASP A C 1
ATOM 4263 O O . ASP A 1 521 ? -11.513 14.152 12.306 1.00 98.25 521 ASP A O 1
ATOM 4267 N N . PRO A 1 522 ? -13.042 15.459 13.323 1.00 98.06 522 PRO A N 1
ATOM 4268 C CA . PRO A 1 522 ? -12.491 16.706 12.800 1.00 98.06 522 PRO A CA 1
ATOM 4269 C C . PRO A 1 522 ? -11.073 16.995 13.317 1.00 98.06 522 PRO A C 1
ATOM 4271 O O . PRO A 1 522 ? -10.311 17.703 12.654 1.00 98.06 522 PRO A O 1
ATOM 4274 N N . VAL A 1 523 ? -10.682 16.434 14.469 1.00 98.62 523 VAL A N 1
ATOM 4275 C CA . VAL A 1 523 ? -9.315 16.551 14.990 1.00 98.62 523 VAL A CA 1
ATOM 4276 C C . VAL A 1 523 ? -8.362 15.720 14.138 1.00 98.62 523 VAL A C 1
ATOM 4278 O O . VAL A 1 523 ? -7.288 16.196 13.768 1.00 98.62 523 VAL A O 1
ATOM 4281 N N . VAL A 1 524 ? -8.770 14.499 13.774 1.00 98.81 524 VAL A N 1
ATOM 4282 C CA . VAL A 1 524 ? -8.019 13.649 12.837 1.00 98.81 524 VAL A CA 1
ATOM 4283 C C . VAL A 1 524 ? -7.863 14.353 11.489 1.00 98.81 524 VAL A C 1
ATOM 4285 O O . VAL A 1 524 ? -6.744 14.436 10.986 1.00 98.81 524 VAL A O 1
ATOM 4288 N N . ASP A 1 525 ? -8.940 14.921 10.943 1.00 98.69 525 ASP A N 1
ATOM 4289 C CA . ASP A 1 525 ? -8.915 15.657 9.672 1.00 98.69 525 ASP A CA 1
ATOM 4290 C C . ASP A 1 525 ? -7.919 16.828 9.703 1.00 98.69 525 ASP A C 1
ATOM 4292 O O . ASP A 1 525 ? -7.066 16.955 8.822 1.00 98.69 525 ASP A O 1
ATOM 4296 N N . SER A 1 526 ? -7.969 17.639 10.762 1.00 98.56 526 SER A N 1
ATOM 4297 C CA . SER A 1 526 ? -7.061 18.772 10.963 1.00 98.56 526 SER A CA 1
ATOM 4298 C C . SER A 1 526 ? -5.593 18.339 11.075 1.00 98.56 526 SER A C 1
ATOM 4300 O O . SER A 1 526 ? -4.703 18.947 10.473 1.00 98.56 526 SER A O 1
ATOM 4302 N N . LEU A 1 527 ? -5.309 17.261 11.813 1.00 98.75 527 LEU A N 1
ATOM 4303 C CA . LEU A 1 527 ? -3.945 16.745 11.960 1.00 98.75 527 LEU A CA 1
ATOM 4304 C C . LEU A 1 527 ? -3.414 16.129 10.659 1.00 98.75 527 LEU A C 1
ATOM 4306 O O . LEU A 1 527 ? -2.222 16.260 10.378 1.00 98.75 527 LEU A O 1
ATOM 4310 N N . ILE A 1 528 ? -4.273 15.529 9.831 1.00 98.62 528 ILE A N 1
ATOM 4311 C CA . ILE A 1 528 ? -3.905 15.092 8.476 1.00 98.62 528 ILE A CA 1
ATOM 4312 C C . ILE A 1 528 ? -3.470 16.288 7.625 1.00 98.62 528 ILE A C 1
ATOM 4314 O O . ILE A 1 528 ? -2.437 16.216 6.957 1.00 98.62 528 ILE A O 1
ATOM 4318 N N . ASP A 1 529 ? -4.190 17.409 7.685 1.00 98.00 529 ASP A N 1
ATOM 4319 C CA . ASP A 1 529 ? -3.796 18.617 6.956 1.00 98.00 529 ASP A CA 1
ATOM 4320 C C . ASP A 1 529 ? -2.450 19.175 7.450 1.00 98.00 529 ASP A C 1
ATOM 4322 O O . ASP A 1 529 ? -1.661 19.675 6.646 1.00 98.00 529 ASP A O 1
ATOM 4326 N N . LYS A 1 530 ? -2.118 19.022 8.742 1.00 98.38 530 LYS A N 1
ATOM 4327 C CA . LYS A 1 530 ? -0.777 19.345 9.268 1.00 98.38 530 LYS A CA 1
ATOM 4328 C C . LYS A 1 530 ? 0.311 18.399 8.765 1.00 98.38 530 LYS A C 1
ATOM 4330 O O . LYS A 1 530 ? 1.412 18.866 8.497 1.00 98.38 530 LYS A O 1
ATOM 4335 N N . VAL A 1 531 ? 0.022 17.103 8.625 1.00 98.31 531 VAL A N 1
ATOM 4336 C CA . VAL A 1 531 ? 0.958 16.134 8.027 1.00 98.31 531 VAL A CA 1
ATOM 4337 C C . VAL A 1 531 ? 1.248 16.512 6.574 1.00 98.31 531 VAL A C 1
ATOM 4339 O O . VAL A 1 531 ? 2.407 16.600 6.183 1.00 98.31 531 VAL A O 1
ATOM 4342 N N . ILE A 1 532 ? 0.205 16.801 5.793 1.00 96.94 532 ILE A N 1
ATOM 4343 C CA . ILE A 1 532 ? 0.319 17.128 4.363 1.00 96.94 532 ILE A CA 1
ATOM 4344 C C . ILE A 1 532 ? 0.969 18.497 4.142 1.00 96.94 532 ILE A C 1
ATOM 4346 O O . ILE A 1 532 ? 1.727 18.672 3.192 1.00 96.94 532 ILE A O 1
ATOM 4350 N N . GLY A 1 533 ? 0.680 19.465 5.012 1.00 95.25 533 GLY A N 1
ATOM 4351 C CA . GLY A 1 533 ? 1.215 20.823 4.939 1.00 95.25 533 GLY A CA 1
ATOM 4352 C C . GLY A 1 533 ? 2.585 21.024 5.595 1.00 95.25 533 GLY A C 1
ATOM 4353 O O . GLY A 1 533 ? 3.045 22.163 5.660 1.00 95.25 533 GLY A O 1
ATOM 4354 N N . ALA A 1 534 ? 3.223 19.973 6.121 1.00 96.75 534 ALA A N 1
ATOM 4355 C CA . ALA A 1 534 ? 4.526 20.080 6.772 1.00 96.75 534 ALA A CA 1
ATOM 4356 C C . ALA A 1 534 ? 5.632 20.426 5.760 1.00 96.75 534 ALA A C 1
ATOM 4358 O O . ALA A 1 534 ? 5.850 19.702 4.789 1.00 96.75 534 ALA A O 1
ATOM 4359 N N . ASN A 1 535 ? 6.385 21.497 6.020 1.00 96.00 535 ASN A N 1
ATOM 4360 C CA . ASN A 1 535 ? 7.439 21.981 5.118 1.00 96.00 535 ASN A CA 1
ATOM 4361 C C . ASN A 1 535 ? 8.833 21.481 5.511 1.00 96.00 535 ASN A C 1
ATOM 4363 O O . ASN A 1 535 ? 9.789 21.600 4.744 1.00 96.00 535 ASN A O 1
ATOM 4367 N N . THR A 1 536 ? 8.971 20.923 6.714 1.00 97.69 536 THR A N 1
ATOM 4368 C CA . THR A 1 536 ? 10.241 20.401 7.222 1.00 97.69 536 THR A CA 1
ATOM 4369 C C . THR A 1 536 ? 10.089 18.989 7.776 1.00 97.69 536 THR A C 1
ATOM 4371 O O . THR A 1 536 ? 9.018 18.581 8.228 1.00 97.69 536 THR A O 1
ATOM 4374 N N . ARG A 1 537 ? 11.195 18.228 7.816 1.00 97.19 537 ARG A N 1
ATOM 4375 C CA . ARG A 1 537 ? 11.197 16.880 8.412 1.00 97.19 537 ARG A CA 1
ATOM 4376 C C . ARG A 1 537 ? 10.738 16.899 9.872 1.00 97.19 537 ARG A C 1
ATOM 4378 O O . ARG A 1 537 ? 10.007 16.010 10.293 1.00 97.19 537 ARG A O 1
ATOM 4385 N N . LYS A 1 538 ? 11.145 17.922 10.628 1.00 97.75 538 LYS A N 1
ATOM 4386 C CA . LYS A 1 538 ? 10.770 18.093 12.036 1.00 97.75 538 LYS A CA 1
ATOM 4387 C C . LYS A 1 538 ? 9.269 18.349 12.195 1.00 97.75 538 LYS A C 1
ATOM 4389 O O . LYS A 1 538 ? 8.648 17.727 13.052 1.00 97.75 538 LYS A O 1
ATOM 4394 N N . GLU A 1 539 ? 8.688 19.215 11.363 1.00 97.94 539 GLU A N 1
ATOM 4395 C CA . GLU A 1 539 ? 7.236 19.443 11.336 1.00 97.94 539 GLU A CA 1
ATOM 4396 C C . GLU A 1 539 ? 6.476 18.160 11.005 1.00 97.94 539 GLU A C 1
ATOM 4398 O O . GLU A 1 539 ? 5.544 17.811 11.725 1.00 97.94 539 GLU A O 1
ATOM 4403 N N . LEU A 1 540 ? 6.924 17.418 9.986 1.00 98.50 540 LEU A N 1
ATOM 4404 C CA . LEU A 1 540 ? 6.291 16.166 9.578 1.00 98.50 540 LEU A CA 1
ATOM 4405 C C . LEU A 1 540 ? 6.301 15.131 10.710 1.00 98.50 540 LEU A C 1
ATOM 4407 O O . LEU A 1 540 ? 5.271 14.523 10.990 1.00 98.50 540 LEU A O 1
ATOM 4411 N N . ILE A 1 541 ? 7.442 14.956 11.388 1.00 98.44 541 ILE A N 1
ATOM 4412 C CA . ILE A 1 541 ? 7.561 14.051 12.541 1.00 98.44 541 ILE A CA 1
ATOM 4413 C C . ILE A 1 541 ? 6.567 14.447 13.637 1.00 98.44 541 ILE A C 1
ATOM 4415 O O . ILE A 1 541 ? 5.837 13.596 14.140 1.00 98.44 541 ILE A O 1
ATOM 4419 N N . ASN A 1 542 ? 6.513 15.729 13.999 1.00 98.50 542 ASN A N 1
ATOM 4420 C CA . ASN A 1 542 ? 5.639 16.206 15.069 1.00 98.50 542 ASN A CA 1
ATOM 4421 C C . ASN A 1 542 ? 4.152 16.065 14.711 1.00 98.50 542 ASN A C 1
ATOM 4423 O O . ASN A 1 542 ? 3.368 15.621 15.549 1.00 98.50 542 ASN A O 1
ATOM 4427 N N . ALA A 1 543 ? 3.774 16.376 13.469 1.00 98.62 543 ALA A N 1
ATOM 4428 C CA . ALA A 1 543 ? 2.410 16.206 12.980 1.00 98.62 543 ALA A CA 1
ATOM 4429 C C . ALA A 1 543 ? 1.997 14.727 12.940 1.00 98.62 543 ALA A C 1
ATOM 4431 O O . ALA A 1 543 ? 0.918 14.384 13.421 1.00 98.62 543 ALA A O 1
ATOM 4432 N N . CYS A 1 544 ? 2.872 13.836 12.453 1.00 98.62 544 CYS A N 1
ATOM 4433 C CA . CYS A 1 544 ? 2.609 12.395 12.446 1.00 98.62 544 CYS A CA 1
ATOM 4434 C C . CYS A 1 544 ? 2.438 11.851 13.866 1.00 98.62 544 CYS A C 1
ATOM 4436 O O . CYS A 1 544 ? 1.503 11.098 14.114 1.00 98.62 544 CYS A O 1
ATOM 4438 N N . ARG A 1 545 ? 3.288 12.261 14.817 1.00 98.69 545 ARG A N 1
ATOM 4439 C CA . ARG A 1 545 ? 3.168 11.827 16.216 1.00 98.69 545 ARG A CA 1
ATOM 4440 C C . ARG A 1 545 ? 1.892 12.341 16.877 1.00 98.69 545 ARG A C 1
ATOM 4442 O O . ARG A 1 545 ? 1.254 11.586 17.604 1.00 98.69 545 ARG A O 1
ATOM 4449 N N . ALA A 1 546 ? 1.489 13.584 16.609 1.00 98.75 546 ALA A N 1
ATOM 4450 C CA . ALA A 1 546 ? 0.215 14.111 17.090 1.00 98.75 546 ALA A CA 1
ATOM 4451 C C . ALA A 1 546 ? -0.972 13.310 16.522 1.00 98.75 546 ALA A C 1
ATOM 4453 O O . ALA A 1 546 ? -1.816 12.852 17.293 1.00 98.75 546 ALA A O 1
ATOM 4454 N N . LEU A 1 547 ? -0.994 13.064 15.204 1.00 98.81 547 LEU A N 1
ATOM 4455 C CA . LEU A 1 547 ? -2.011 12.238 14.541 1.00 98.81 547 LEU A CA 1
ATOM 4456 C C . LEU A 1 547 ? -2.051 10.813 15.112 1.00 98.81 547 LEU A C 1
ATOM 4458 O O . LEU A 1 547 ? -3.119 10.307 15.450 1.00 98.81 547 LEU A O 1
ATOM 4462 N N . ASP A 1 548 ? -0.887 10.185 15.275 1.00 98.69 548 ASP A N 1
ATOM 4463 C CA . ASP A 1 548 ? -0.745 8.844 15.841 1.00 98.69 548 ASP A CA 1
ATOM 4464 C C . ASP A 1 548 ? -1.379 8.750 17.231 1.00 98.69 548 ASP A C 1
ATOM 4466 O O . ASP A 1 548 ? -2.139 7.823 17.501 1.00 98.69 548 ASP A O 1
ATOM 4470 N N . ARG A 1 549 ? -1.147 9.740 18.104 1.00 98.31 549 ARG A N 1
ATOM 4471 C CA . ARG A 1 549 ? -1.757 9.768 19.442 1.00 98.31 549 ARG A CA 1
ATOM 4472 C C . ARG A 1 549 ? -3.273 9.817 19.372 1.00 98.31 549 ARG A C 1
ATOM 4474 O O . ARG A 1 549 ? -3.916 9.040 20.073 1.00 98.31 549 ARG A O 1
ATOM 4481 N N . VAL A 1 550 ? -3.837 10.696 18.546 1.00 98.56 550 VAL A N 1
ATOM 4482 C CA . VAL A 1 550 ? -5.296 10.818 18.411 1.00 98.56 550 VAL A CA 1
ATOM 4483 C C . VAL A 1 550 ? -5.898 9.512 17.887 1.00 98.56 550 VAL A C 1
ATOM 4485 O O . VAL A 1 550 ? -6.849 8.996 18.471 1.00 98.56 550 VAL A O 1
ATOM 4488 N N . LEU A 1 551 ? -5.287 8.890 16.875 1.00 98.50 551 LEU A N 1
ATOM 4489 C CA . LEU A 1 551 ? -5.742 7.598 16.349 1.00 98.50 551 LEU A CA 1
ATOM 4490 C C . LEU A 1 551 ? -5.604 6.449 17.366 1.00 98.50 551 LEU A C 1
ATOM 4492 O O . LEU A 1 551 ? -6.478 5.579 17.443 1.00 98.50 551 LEU A O 1
ATOM 4496 N N . LEU A 1 552 ? -4.521 6.421 18.150 1.00 98.12 552 LEU A N 1
ATOM 4497 C CA . LEU A 1 552 ? -4.294 5.419 19.197 1.00 98.12 552 LEU A CA 1
ATOM 4498 C C . LEU A 1 552 ? -5.334 5.541 20.314 1.00 98.12 552 LEU A C 1
ATOM 4500 O O . LEU A 1 552 ? -5.958 4.539 20.679 1.00 98.12 552 LEU A O 1
ATOM 4504 N N . TRP A 1 553 ? -5.554 6.756 20.819 1.00 97.94 553 TRP A N 1
ATOM 4505 C CA . TRP A 1 553 ? -6.539 7.061 21.860 1.00 97.94 553 TRP A CA 1
ATOM 4506 C C . TRP A 1 553 ? -7.991 6.980 21.370 1.00 97.94 553 TRP A C 1
ATOM 4508 O O . TRP A 1 553 ? -8.898 6.764 22.170 1.00 97.94 553 TRP A O 1
ATOM 4518 N N . GLY A 1 554 ? -8.218 7.028 20.056 1.00 97.50 554 GLY A N 1
ATOM 4519 C CA . GLY A 1 554 ? -9.485 6.637 19.441 1.00 97.50 554 GLY A CA 1
ATOM 4520 C C . GLY A 1 554 ? -9.750 5.125 19.487 1.00 97.50 554 GLY A C 1
ATOM 4521 O O . GLY A 1 554 ? -10.881 4.694 19.266 1.00 97.50 554 GLY A O 1
ATOM 4522 N N . HIS A 1 555 ? -8.744 4.298 19.792 1.00 97.88 555 HIS A N 1
ATOM 4523 C CA . HIS A 1 555 ? -8.848 2.837 19.904 1.00 97.88 555 HIS A CA 1
ATOM 4524 C C . HIS A 1 555 ? -9.474 2.154 18.676 1.00 97.88 555 HIS A C 1
ATOM 4526 O O . HIS A 1 555 ? -10.093 1.108 18.800 1.00 97.88 555 HIS A O 1
ATOM 4532 N N . TYR A 1 556 ? -9.343 2.721 17.478 1.00 98.19 556 TYR A N 1
ATOM 4533 C CA . TYR A 1 556 ? -10.061 2.257 16.282 1.00 98.19 556 TYR A CA 1
ATOM 4534 C C . TYR A 1 556 ? -9.718 0.834 15.817 1.00 98.19 556 TYR A C 1
ATOM 4536 O O . TYR A 1 556 ? -10.470 0.210 15.065 1.00 98.19 556 TYR A O 1
ATOM 4544 N N . VAL A 1 557 ? -8.583 0.306 16.267 1.00 97.88 557 VAL A N 1
ATOM 4545 C CA . VAL A 1 557 ? -8.077 -1.003 15.871 1.00 97.88 557 VAL A CA 1
ATOM 4546 C C . VAL A 1 557 ? -7.500 -1.750 17.071 1.00 97.88 557 VAL A C 1
ATOM 4548 O O . VAL A 1 557 ? -7.125 -1.143 18.074 1.00 97.88 557 VAL A O 1
ATOM 4551 N N . VAL A 1 558 ? -7.372 -3.071 16.950 1.00 97.50 558 VAL A N 1
ATOM 4552 C CA . VAL A 1 558 ? -6.568 -3.902 17.856 1.00 97.50 558 VAL A CA 1
ATOM 4553 C C . VAL A 1 558 ? -5.224 -4.184 17.179 1.00 97.50 558 VAL A C 1
ATOM 4555 O O . VAL A 1 558 ? -5.180 -5.020 16.266 1.00 97.50 558 VAL A O 1
ATOM 4558 N N . PRO A 1 559 ? -4.129 -3.505 17.584 1.00 96.50 559 PRO A N 1
ATOM 4559 C CA . PRO A 1 559 ? -2.839 -3.634 16.915 1.00 96.50 559 PRO A CA 1
ATOM 4560 C C . PRO A 1 559 ? -2.339 -5.078 16.922 1.00 96.50 559 PRO A C 1
ATOM 4562 O O . PRO A 1 559 ? -2.469 -5.784 17.925 1.00 96.50 559 PRO A O 1
ATOM 4565 N N . GLN A 1 560 ? -1.746 -5.513 15.812 1.00 95.94 560 GLN A N 1
ATOM 4566 C CA . GLN A 1 560 ? -1.170 -6.847 15.677 1.00 95.94 560 GLN A CA 1
ATOM 4567 C C . GLN A 1 560 ? 0.355 -6.804 15.829 1.00 95.94 560 GLN A C 1
ATOM 4569 O O . GLN A 1 560 ? 0.849 -6.652 16.944 1.00 95.94 560 GLN A O 1
ATOM 4574 N N . TRP A 1 561 ? 1.117 -6.986 14.755 1.00 95.31 561 TRP A N 1
ATOM 4575 C CA . TRP A 1 561 ? 2.574 -7.115 14.801 1.00 95.31 561 TRP A CA 1
ATOM 4576 C C . TRP A 1 561 ? 3.210 -6.687 13.481 1.00 95.31 561 TRP A C 1
ATOM 4578 O O . TRP A 1 561 ? 2.520 -6.475 12.486 1.00 95.31 561 TRP A O 1
ATOM 4588 N N . HIS A 1 562 ? 4.534 -6.584 13.482 1.00 95.19 562 HIS A N 1
ATOM 4589 C CA . HIS A 1 562 ? 5.349 -6.376 12.291 1.00 95.19 562 HIS A CA 1
ATOM 4590 C C . HIS A 1 562 ? 6.663 -7.158 12.386 1.00 95.19 562 HIS A C 1
ATOM 4592 O O . HIS A 1 562 ? 7.026 -7.683 13.444 1.00 95.19 562 HIS A O 1
ATOM 4598 N N . ILE A 1 563 ? 7.373 -7.246 11.264 1.00 93.19 563 ILE A N 1
ATOM 4599 C CA . ILE A 1 563 ? 8.748 -7.740 11.194 1.00 93.19 563 ILE A CA 1
ATOM 4600 C C . ILE A 1 563 ? 9.686 -6.546 10.984 1.00 93.19 563 ILE A C 1
ATOM 4602 O O . ILE A 1 563 ? 9.362 -5.640 10.224 1.00 93.19 563 ILE A O 1
ATOM 4606 N N . SER A 1 564 ? 10.819 -6.527 11.683 1.00 89.94 564 SER A N 1
ATOM 4607 C CA . SER A 1 564 ? 11.842 -5.470 11.592 1.00 89.94 564 SER A CA 1
ATOM 4608 C C . SER A 1 564 ? 13.137 -5.966 10.933 1.00 89.94 564 SER A C 1
ATOM 4610 O O . SER A 1 564 ? 14.210 -5.390 11.111 1.00 89.94 564 SER A O 1
ATOM 4612 N N . SER A 1 565 ? 13.063 -7.097 10.232 1.00 93.19 565 SER A N 1
ATOM 4613 C CA . SER A 1 565 ? 14.190 -7.682 9.514 1.00 93.19 565 SER A CA 1
ATOM 4614 C C . SER A 1 565 ? 13.726 -8.509 8.322 1.00 93.19 565 SER A C 1
ATOM 4616 O O . SER A 1 565 ? 12.690 -9.170 8.379 1.00 93.19 565 SER A O 1
ATOM 4618 N N . TYR A 1 566 ? 14.533 -8.530 7.268 1.00 95.62 566 TYR A N 1
ATOM 4619 C CA . TYR A 1 566 ? 14.404 -9.502 6.191 1.00 95.62 566 TYR A CA 1
ATOM 4620 C C . TYR A 1 566 ? 14.921 -10.850 6.680 1.00 95.62 566 TYR A C 1
ATOM 4622 O O . TYR A 1 566 ? 15.992 -10.919 7.286 1.00 95.62 566 TYR A O 1
ATOM 4630 N N . ARG A 1 567 ? 14.192 -11.931 6.406 1.00 96.81 567 ARG A N 1
ATOM 4631 C CA . ARG A 1 567 ? 14.676 -13.299 6.625 1.00 96.81 567 ARG A CA 1
ATOM 4632 C C . ARG A 1 567 ? 15.162 -13.825 5.293 1.00 96.81 567 ARG A C 1
ATOM 4634 O O . ARG A 1 567 ? 14.355 -14.030 4.392 1.00 96.81 567 ARG A O 1
ATOM 4641 N N . VAL A 1 568 ? 16.464 -14.027 5.171 1.00 97.38 568 VAL A N 1
ATOM 4642 C CA . VAL A 1 568 ? 17.073 -14.429 3.906 1.00 97.38 568 VAL A CA 1
ATOM 4643 C C . VAL A 1 568 ? 17.902 -15.684 4.094 1.00 97.38 568 VAL A C 1
ATOM 4645 O O . VAL A 1 568 ? 18.584 -15.863 5.109 1.00 97.38 568 VAL A O 1
ATOM 4648 N N . ALA A 1 569 ? 17.853 -16.560 3.103 1.00 97.75 569 ALA A N 1
ATOM 4649 C CA . ALA A 1 569 ? 18.808 -17.642 2.982 1.00 97.75 569 ALA A CA 1
ATOM 4650 C C . ALA A 1 569 ? 19.413 -17.633 1.583 1.00 97.75 569 ALA A C 1
ATOM 4652 O O . ALA A 1 569 ? 18.716 -17.385 0.602 1.00 97.75 569 ALA A O 1
ATOM 4653 N N . TYR A 1 570 ? 20.714 -17.879 1.496 1.00 97.06 570 TYR A N 1
ATOM 4654 C CA . TYR A 1 570 ? 21.445 -17.797 0.240 1.00 97.06 570 TYR A CA 1
ATOM 4655 C C . TYR A 1 570 ? 22.686 -18.690 0.239 1.00 97.06 570 TYR A C 1
ATOM 4657 O O . TYR A 1 570 ? 23.171 -19.092 1.296 1.00 97.06 570 TYR A O 1
ATOM 4665 N N . GLN A 1 571 ? 23.189 -19.033 -0.943 1.00 95.12 571 GLN A N 1
ATOM 4666 C CA . GLN A 1 571 ? 24.426 -19.809 -1.085 1.00 95.12 571 GLN A CA 1
ATOM 4667 C C . GLN A 1 571 ? 25.645 -18.972 -0.657 1.00 95.12 571 GLN A C 1
ATOM 4669 O O . GLN A 1 571 ? 25.717 -17.782 -0.957 1.00 95.12 571 GLN A O 1
ATOM 4674 N N . ASP A 1 572 ? 26.629 -19.591 -0.002 1.00 92.81 572 ASP A N 1
ATOM 4675 C CA . ASP A 1 572 ? 27.775 -18.922 0.654 1.00 92.81 572 ASP A CA 1
ATOM 4676 C C . ASP A 1 572 ? 28.828 -18.293 -0.295 1.00 92.81 572 ASP A C 1
ATOM 4678 O O . ASP A 1 572 ? 29.988 -18.106 0.055 1.00 92.81 572 ASP A O 1
ATOM 4682 N N . PHE A 1 573 ? 28.448 -17.968 -1.531 1.00 92.88 573 PHE A N 1
ATOM 4683 C CA . PHE A 1 573 ? 29.272 -17.188 -2.462 1.00 92.88 573 PHE A CA 1
ATOM 4684 C C . PHE A 1 573 ? 28.800 -15.737 -2.608 1.00 92.88 573 PHE A C 1
ATOM 4686 O O . PHE A 1 573 ? 29.498 -14.921 -3.215 1.00 92.88 573 PHE A O 1
ATOM 4693 N N . PHE A 1 574 ? 27.627 -15.398 -2.065 1.00 95.38 574 PHE A N 1
ATOM 4694 C CA . PHE A 1 574 ? 27.159 -14.019 -2.035 1.00 95.38 574 PHE A CA 1
ATOM 4695 C C . PHE A 1 574 ? 27.873 -13.212 -0.957 1.00 95.38 574 PHE A C 1
ATOM 4697 O O . PHE A 1 574 ? 27.948 -13.610 0.205 1.00 95.38 574 PHE A O 1
ATOM 4704 N N . GLN A 1 575 ? 28.318 -12.028 -1.348 1.00 94.06 575 GLN A N 1
ATOM 4705 C CA . GLN A 1 575 ? 28.793 -10.981 -0.462 1.00 94.06 575 GLN A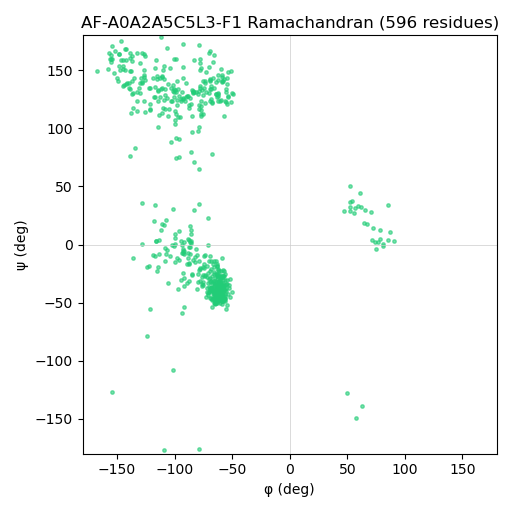 CA 1
ATOM 4706 C C . GLN A 1 575 ? 27.878 -9.765 -0.561 1.00 94.06 575 GLN A C 1
ATOM 4708 O O . GLN A 1 575 ? 27.157 -9.575 -1.544 1.00 94.06 575 GLN A O 1
ATOM 4713 N N . ARG A 1 576 ? 27.916 -8.932 0.475 1.00 93.81 576 ARG A N 1
ATOM 4714 C CA . ARG A 1 576 ? 27.115 -7.714 0.577 1.00 93.81 576 ARG A CA 1
ATOM 4715 C C . ARG A 1 576 ? 27.886 -6.630 1.323 1.00 93.81 576 ARG A C 1
ATOM 4717 O O . ARG A 1 576 ? 28.778 -6.972 2.102 1.00 93.81 576 ARG A O 1
ATOM 4724 N N . PRO A 1 577 ? 27.529 -5.349 1.151 1.00 93.56 577 PRO A N 1
ATOM 4725 C CA . PRO A 1 577 ? 28.124 -4.279 1.941 1.00 93.56 577 PRO A CA 1
ATOM 4726 C C . PRO A 1 577 ? 27.924 -4.514 3.446 1.00 93.56 577 PRO A C 1
ATOM 4728 O O . PRO A 1 577 ? 26.851 -4.956 3.868 1.00 93.56 577 PRO A O 1
ATOM 4731 N N . GLU A 1 578 ? 28.932 -4.179 4.261 1.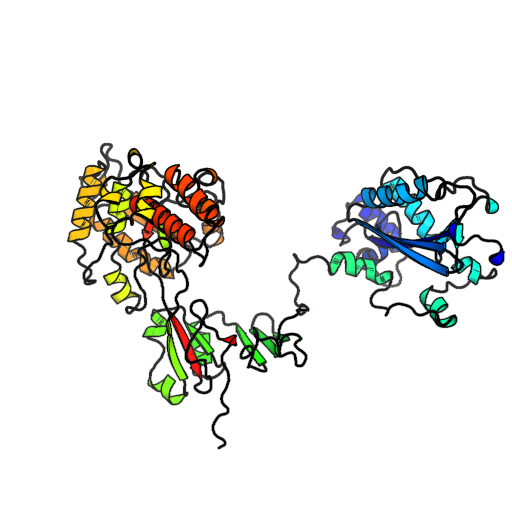00 91.62 578 GLU A N 1
ATOM 4732 C CA . GLU A 1 578 ? 28.833 -4.261 5.730 1.00 91.62 578 GLU A CA 1
ATOM 4733 C C . GLU A 1 578 ? 27.648 -3.445 6.263 1.00 91.62 578 GLU A C 1
ATOM 4735 O O . GLU A 1 578 ? 26.928 -3.883 7.161 1.00 91.62 578 GLU A O 1
ATOM 4740 N N . GLN A 1 579 ? 27.411 -2.274 5.666 1.00 91.12 579 GLN A N 1
ATOM 4741 C CA . GLN A 1 579 ? 26.268 -1.420 5.963 1.00 91.12 579 GLN A CA 1
ATOM 4742 C C . GLN A 1 579 ? 25.163 -1.659 4.937 1.00 91.12 579 GLN A C 1
ATOM 4744 O O . GLN A 1 579 ? 25.280 -1.287 3.772 1.00 91.12 579 GLN A O 1
ATOM 4749 N N . SER A 1 580 ? 24.072 -2.280 5.381 1.00 89.31 580 SER A N 1
ATOM 4750 C CA . SER A 1 580 ? 22.874 -2.434 4.552 1.00 89.31 580 SER A CA 1
ATOM 4751 C C . SER A 1 580 ? 22.077 -1.125 4.489 1.00 89.31 580 SER A C 1
ATOM 4753 O O . SER A 1 580 ? 22.107 -0.348 5.449 1.00 89.31 580 SER A O 1
ATOM 4755 N N . PRO A 1 581 ? 21.332 -0.870 3.400 1.00 91.62 581 PRO A N 1
ATOM 4756 C CA . PRO A 1 581 ? 20.433 0.274 3.340 1.00 91.62 581 PRO A CA 1
ATOM 4757 C C . PRO A 1 581 ? 19.397 0.225 4.468 1.00 91.62 581 PRO A C 1
ATOM 4759 O O . PRO A 1 581 ? 18.839 -0.827 4.769 1.00 91.62 581 PRO A O 1
ATOM 4762 N N . LYS A 1 582 ? 19.079 1.382 5.057 1.00 90.56 582 LYS A N 1
ATOM 4763 C CA . LYS A 1 582 ? 18.084 1.466 6.141 1.00 90.56 582 LYS A CA 1
ATOM 4764 C C . LYS A 1 582 ? 16.694 0.988 5.715 1.00 90.56 582 LYS A C 1
ATOM 4766 O O . LYS A 1 582 ? 15.999 0.349 6.499 1.00 90.56 582 LYS A O 1
ATOM 4771 N N . TYR A 1 583 ? 16.305 1.296 4.476 1.00 91.31 583 TYR A N 1
ATOM 4772 C CA . TYR A 1 583 ? 14.935 1.125 3.975 1.00 91.31 583 TYR A CA 1
ATOM 4773 C C . TYR A 1 583 ? 14.819 0.139 2.797 1.00 91.31 583 TYR A C 1
ATOM 4775 O O . TYR A 1 583 ? 13.897 0.224 1.988 1.00 91.31 583 TYR A O 1
ATOM 4783 N N . ASN A 1 584 ? 15.803 -0.746 2.621 1.00 92.44 584 ASN A N 1
ATOM 4784 C CA . ASN A 1 584 ? 15.821 -1.722 1.531 1.00 92.44 584 ASN A CA 1
ATOM 4785 C C . ASN A 1 584 ? 16.728 -2.902 1.910 1.00 92.44 584 ASN A C 1
ATOM 4787 O O . ASN A 1 584 ? 17.692 -2.722 2.647 1.00 92.44 584 ASN A O 1
ATOM 4791 N N . LEU A 1 585 ? 16.452 -4.098 1.391 1.00 94.81 585 LEU A N 1
ATOM 4792 C CA . LEU A 1 585 ? 17.368 -5.236 1.504 1.00 94.81 585 LEU A CA 1
ATOM 4793 C C . LEU A 1 585 ? 18.722 -4.947 0.823 1.00 94.81 585 LEU A C 1
ATOM 4795 O O . LEU A 1 585 ? 19.763 -5.440 1.258 1.00 94.81 585 LEU A O 1
ATOM 4799 N N . GLY A 1 586 ? 18.703 -4.142 -0.242 1.00 94.69 586 GLY A N 1
ATOM 4800 C CA . GLY A 1 586 ? 19.874 -3.747 -1.015 1.00 94.69 586 GLY A CA 1
ATOM 4801 C C . GLY A 1 586 ? 20.459 -4.885 -1.839 1.00 94.69 586 GLY A C 1
ATOM 4802 O O . GLY A 1 586 ? 21.664 -4.890 -2.058 1.00 94.69 586 GLY A O 1
ATOM 4803 N N . PHE A 1 587 ? 19.659 -5.874 -2.253 1.00 95.62 587 PHE A N 1
ATOM 4804 C CA . PHE A 1 587 ? 20.156 -7.048 -2.986 1.00 95.62 587 PHE A CA 1
ATOM 4805 C C . PHE A 1 587 ? 20.876 -6.679 -4.295 1.00 95.62 587 PHE A C 1
ATOM 4807 O O . PHE A 1 587 ? 21.803 -7.359 -4.718 1.00 95.62 587 PHE A O 1
ATOM 4814 N N . ASP A 1 588 ? 20.520 -5.551 -4.903 1.00 94.38 588 ASP A N 1
ATOM 4815 C CA . ASP A 1 588 ? 21.193 -4.989 -6.072 1.00 94.38 588 ASP A CA 1
ATOM 4816 C C . ASP A 1 588 ? 22.614 -4.466 -5.785 1.00 94.38 588 ASP A C 1
ATOM 4818 O O . ASP A 1 588 ? 23.374 -4.259 -6.726 1.00 94.38 588 ASP A O 1
ATOM 4822 N N . THR A 1 589 ? 22.997 -4.296 -4.516 1.00 95.44 589 THR A N 1
ATOM 4823 C CA . THR A 1 589 ? 24.370 -3.959 -4.083 1.00 95.44 589 THR A CA 1
ATOM 4824 C C . THR A 1 589 ? 25.222 -5.181 -3.743 1.00 95.44 589 THR A C 1
ATOM 4826 O O . THR A 1 589 ? 26.400 -5.044 -3.423 1.00 95.44 589 THR A O 1
ATOM 4829 N N . TRP A 1 590 ? 24.647 -6.385 -3.783 1.00 96.62 590 TRP A N 1
ATOM 4830 C CA . TRP A 1 590 ? 25.367 -7.621 -3.487 1.00 96.62 590 TRP A CA 1
ATOM 4831 C C . TRP A 1 590 ? 26.219 -8.040 -4.685 1.00 96.62 590 TRP A C 1
ATOM 4833 O O . TRP A 1 590 ? 25.975 -7.611 -5.813 1.00 96.62 590 TRP A O 1
ATOM 4843 N N . TRP A 1 591 ? 27.227 -8.877 -4.452 1.00 95.25 591 TRP A N 1
ATOM 4844 C CA . TRP A 1 591 ? 28.083 -9.432 -5.503 1.00 95.25 591 TRP A CA 1
ATOM 4845 C C . TRP A 1 591 ? 28.452 -10.884 -5.201 1.00 95.25 591 TRP A C 1
ATOM 4847 O O . TRP A 1 591 ? 28.210 -11.392 -4.108 1.00 95.25 591 TRP A O 1
ATOM 4857 N N . ILE A 1 592 ? 29.018 -11.567 -6.194 1.00 93.69 592 ILE A N 1
ATOM 4858 C CA . ILE A 1 592 ? 29.535 -12.929 -6.044 1.00 93.69 592 ILE A CA 1
ATOM 4859 C C . ILE A 1 592 ? 31.048 -12.833 -5.883 1.00 93.69 592 ILE A C 1
ATOM 4861 O O . ILE A 1 592 ? 31.716 -12.233 -6.727 1.00 93.69 592 ILE A O 1
ATOM 4865 N N . THR A 1 593 ? 31.598 -13.439 -4.834 1.00 83.81 593 THR A N 1
ATOM 4866 C CA . THR A 1 593 ? 33.037 -13.730 -4.803 1.00 83.81 593 THR A CA 1
ATOM 4867 C C . THR A 1 593 ? 33.252 -15.049 -5.539 1.00 83.81 593 THR A C 1
ATOM 4869 O O . THR A 1 593 ? 32.530 -16.009 -5.252 1.00 83.81 593 THR A O 1
ATOM 4872 N N . PRO A 1 594 ? 34.206 -15.140 -6.485 1.00 63.25 594 PRO A N 1
ATOM 4873 C CA . PRO A 1 594 ? 34.519 -16.414 -7.115 1.00 63.25 594 PRO A CA 1
ATOM 4874 C C . PRO A 1 594 ? 34.842 -17.446 -6.025 1.00 63.25 594 PRO A C 1
ATOM 4876 O O . PRO A 1 594 ? 35.542 -17.096 -5.068 1.00 63.25 594 PRO A O 1
ATOM 4879 N N . PRO A 1 595 ? 34.366 -18.701 -6.128 1.00 53.75 595 PRO A N 1
ATOM 4880 C CA . PRO A 1 595 ? 34.864 -19.743 -5.242 1.00 53.75 595 PRO A CA 1
ATOM 4881 C C . PRO A 1 595 ? 36.397 -19.789 -5.362 1.00 53.75 595 PRO A C 1
ATOM 4883 O O . PRO A 1 595 ? 36.909 -19.564 -6.465 1.00 53.75 595 PRO A O 1
ATOM 4886 N N . PRO A 1 596 ? 37.142 -20.048 -4.268 1.00 44.44 596 PRO A N 1
ATOM 4887 C CA . PRO A 1 596 ? 38.586 -20.219 -4.360 1.00 44.44 596 PRO A CA 1
ATOM 4888 C C . PRO A 1 596 ? 38.887 -21.226 -5.472 1.00 44.44 596 PRO A C 1
ATOM 4890 O O . PRO A 1 596 ? 38.235 -22.273 -5.545 1.00 44.44 596 PRO A O 1
ATOM 4893 N N . ALA A 1 597 ? 39.804 -20.860 -6.374 1.00 40.66 597 ALA A N 1
ATOM 4894 C CA . ALA A 1 597 ? 40.221 -21.728 -7.467 1.00 40.66 597 ALA A CA 1
ATOM 4895 C C . ALA A 1 597 ? 40.597 -23.094 -6.875 1.00 40.66 597 ALA A C 1
ATOM 4897 O O . ALA A 1 597 ? 41.394 -23.157 -5.937 1.00 40.66 597 ALA A O 1
ATOM 4898 N N . LYS A 1 598 ? 39.926 -24.146 -7.352 1.00 35.59 598 LYS A N 1
ATOM 4899 C CA . LYS A 1 598 ? 40.175 -25.522 -6.919 1.00 35.59 598 LYS A CA 1
ATOM 4900 C C . LYS A 1 598 ? 41.522 -26.021 -7.404 1.00 35.59 598 LYS A C 1
ATOM 4902 O O . LYS A 1 598 ? 41.868 -25.695 -8.561 1.00 35.59 598 LYS A O 1
#

Sequence (598 aa):
MLQKINLEKILFLDIETVAQSSDFSQLNDDIKAHWERKANFIAKDDETPESLYERAGIYAEFGKIVCISVGFINIENGIKSLRLKSYYNDNEQKLLTDFFELLNNHYNNRDSLLCAHNGKEFDFPYIGRRALINGINIPEILDLAGKKPWEVAHLDTLQLWKFGDYKHYTSLSLLTSIFNIPTPKDDIDGSMVNQVYWKDKDFSVTSLTPPLGSGPYKISTFNQGKDITYQRVDDYWAMTLPVRKGHFNFNQIRFDYYRDPNVALEAFKSKKFDFIEENSSKRWATQYEVATLKRNNIVKTTIAHENPAGMQAFAMNTRRELFIDSKVRQALGLVFDFEWTNKNLFFGAYTRSNSYFSNSELASSGLPTQTELELLTPFRDDLPPELFTTPYPISKTKGDGRNRLNLRSAIKLLKQAGWSVQDGRLKNKDGKAFEFEILIYSKDFERVTSPYVKNLEKLGILATIRVVDASQYIERRREFDFDMIIQTFGQSSSPGNEQRDFWYSGYANHRGSRNLIGIKDPVVDSLIDKVIGANTRKELINACRALDRVLLWGHYVVPQWHISSYRVAYQDFFQRPEQSPKYNLGFDTWWITPPPAK

Nearest PDB structures (foldseek):
  4ony-assembly2_B  TM=9.158E-01  e=4.385E-42  Brucella melitensis ATCC 23457
  8fsr-assembly1_A  TM=8.331E-01  e=9.746E-39  Escherichia coli
  8fsq-assembly1_A  TM=7.956E-01  e=1.174E-39  Escherichia coli
  7z6f-assembly1_E  TM=7.550E-01  e=2.067E-40  Escherichia coli
  3pam-assembly1_A  TM=9.545E-01  e=3.192E-26  Bartonella henselae

Solvent-accessible surface area (backbone atoms only — not comparable to full-atom values): 33958 Å² total; per-residue (Å²): 116,73,93,77,57,65,60,70,35,35,42,34,45,52,72,42,42,21,35,70,53,86,48,62,88,72,47,54,73,68,62,39,56,54,45,40,60,52,34,67,75,72,52,59,92,92,57,45,51,62,78,48,38,70,60,28,20,81,38,55,92,48,19,43,58,46,34,42,40,36,35,38,41,47,75,58,97,87,45,80,42,82,48,77,52,71,42,65,34,94,53,41,60,59,30,52,48,62,51,45,49,50,38,65,74,76,41,70,52,93,78,29,31,42,32,24,76,46,16,81,85,40,53,51,59,38,52,46,50,42,27,58,76,60,72,42,87,72,50,73,78,64,58,60,85,92,58,54,83,92,70,54,47,66,47,33,57,43,65,70,66,35,80,86,56,84,88,71,90,73,56,68,67,59,52,29,59,76,70,70,48,91,71,79,83,87,84,72,55,83,82,43,42,33,50,52,64,51,66,74,60,47,83,88,55,92,73,87,72,80,78,88,75,93,57,59,55,42,81,70,52,71,42,92,88,43,36,41,31,34,32,48,45,91,80,36,87,54,63,83,39,80,96,36,61,71,45,67,60,55,62,62,50,74,51,75,58,65,95,47,70,68,59,46,50,54,39,38,70,69,65,74,48,59,72,47,78,58,89,47,49,54,53,66,74,71,68,70,51,68,68,61,30,62,78,59,45,43,46,76,50,71,47,74,43,53,49,41,53,5,29,33,22,43,35,36,22,41,80,40,78,85,44,58,47,48,48,42,30,43,22,60,38,40,45,53,58,58,46,29,44,28,53,75,65,28,73,59,66,58,44,77,35,82,28,59,31,17,61,42,88,37,34,52,68,65,55,70,49,74,72,26,41,69,72,44,56,87,46,50,91,83,44,68,72,54,61,77,77,42,51,81,82,76,83,77,69,91,38,79,77,78,59,60,68,40,46,52,52,20,51,53,33,29,41,75,68,52,33,43,74,54,96,73,28,19,19,41,88,86,66,50,64,47,65,49,47,38,48,42,61,51,72,78,52,49,71,62,46,50,63,37,40,60,43,38,43,77,62,19,31,49,61,45,82,45,80,41,55,68,69,60,46,52,51,31,55,28,71,58,64,60,47,27,36,75,44,70,48,80,39,59,97,73,66,40,75,66,52,44,46,44,45,22,41,87,34,32,80,43,75,59,43,60,12,63,38,34,42,73,43,73,67,56,39,53,32,46,51,42,27,57,66,38,90,44,73,69,48,30,34,38,26,37,20,43,37,35,48,55,52,57,75,48,22,53,46,31,65,46,49,40,69,59,49,52,39,39,36,30,42,73,45,64,44,65,62,93,74,64,47,56,75,47,86,48,70,53,43,24,41,74,55,79,74,77,85,128

Mean predicted aligned error: 14.7 Å

pLDDT: mean 92.03, std 8.42, range [35.59, 98.88]